Protein AF-A0A4Q4Z233-F1 (afdb_monomer_lite)

Sequence (458 aa):
MQILYLSGIVYLVYGVFCTGQTSAELPPGWSETWRAEPLIAVDDDCRVSRVTRYDMARGKVEVPISRSPHDNFEWPRIEPMNSTASEQWEFDGISQDGKESFCFGFYRDPTYSFLGTGNLRAYVEFGFANGSRYAVVDYAEESTIVSCPGHGTRCIWRGDEAKGVIVMTSVASPRYADNNIWPSESAVLATVPHFYWVEPVPVADLYIEAVIKGESVEWAGMGGHERLWGAFNWYTCLDGMVAIRLRAGPYALSFVQFDSARQKGLRAPALMLAENGTTVFRTRLMRPSKDDDYAVVRKVYDQSGFTTSILADKATGQEHNIPAVANPMPNVAADSNVICSGTLSAKSAVAPTYSAKAPIRGDRGSMDGTAAQTRSPIANLPAGTPDPTATTMPAQSPPAIAPSLAMCPVNFTSTGFTATAAVLIRSMSGSNSGRGTSRETRRSPTALATIAVCFEGI

Secondary structure (DSSP, 8-state):
------------------------PPPTT--TTTTTS-S----TT-EEEEEETT----SSPPPPB---TTS-TTS-SBSS--SS-EEEEEEEEEETTSS-EEEEEEEE-GGGGGGTS-SEEEEEEEE-TTS-EEEEEE--SEEEEEEETTTEEEEEE--SS-EEEEEEEESS--EETTSPBSS-TT---EEETTEEEEEEEEEEEEEEEEEETTEEEEEEEEEEEEEEEESS-HHHHEEEEEEEEEEETTEEEEEEEEEESSSTT-EEEEEEEEETTEEEEEES--S--SSS---EEEEE-SSS----TTSS----EEEEEEEPPSS--TTS--S-------EEEEEEEPPP--------------------------------------------PPPP-------------PPPPP-EEEEEEE-----------------------EEEEEEE--

Foldseek 3Di:
DDDDDDDDDDDDDDDDDDDDDDPPDDPVVDDPCPVVPPPPPQPPQKDKDKDFQADEDDDPDDFQFDFFLQDDLQDDRTPPHHQFKKKKKKKKWAFARRQKIKIKIWMQANPCCVVVLGRTKIWIKMGHNRRDIDIDIHRFRMWMWMQHVPPGIDIDGDAAAWWWKKKWWALAAKAALQRDGPPDRPGGQDQFPFKGKIWRRQKTWMWMWIQDPNDTDTGTGMMGIMIIIGSGDCVQFFQWKKWKWKDWVQKTKTKIKTAGPVDAADIRIWIWMDGRHHTPDIDRACDDDLPDFYKPKDFAAPDDADADPPAPDRGQKMKIWGWDNPDDPPPDDDPDPDDPGDIDIDIDGADDDDDDDDDPDDDDDDDDDDDDDDDDDDDDDDDDDDDDDDDDDDDDDDDDDDDDDDDDDDDDDDDDIDMHMDIDTHDDDDDDDDDDDDDDDDDDDGDIDMDMDTDHHD

Structure (mmCIF, N/CA/C/O backbone):
data_AF-A0A4Q4Z233-F1
#
_entry.id   AF-A0A4Q4Z233-F1
#
loop_
_atom_site.group_PDB
_atom_site.id
_atom_site.type_symbol
_atom_site.label_atom_id
_atom_site.label_alt_id
_atom_site.label_comp_id
_atom_site.label_asym_id
_atom_site.label_entity_id
_atom_site.label_seq_id
_atom_site.pdbx_PDB_ins_code
_atom_site.Cartn_x
_atom_site.Cartn_y
_atom_site.Cartn_z
_atom_site.occupancy
_atom_site.B_iso_or_equiv
_atom_site.auth_seq_id
_atom_site.auth_comp_id
_atom_site.auth_asym_id
_atom_site.auth_atom_id
_atom_site.pdbx_PDB_model_num
ATOM 1 N N . MET A 1 1 ? -4.815 34.847 17.728 1.00 25.39 1 MET A N 1
ATOM 2 C CA . MET A 1 1 ? -5.647 33.747 17.201 1.00 25.39 1 MET A CA 1
ATOM 3 C C . MET A 1 1 ? -6.137 34.176 15.829 1.00 25.39 1 MET A C 1
ATOM 5 O O . MET A 1 1 ? -7.021 35.011 15.736 1.00 25.39 1 MET A O 1
ATOM 9 N N . GLN A 1 2 ? -5.463 33.716 14.779 1.00 15.77 2 GLN A N 1
ATOM 10 C CA . GLN A 1 2 ? -5.780 34.013 13.384 1.00 15.77 2 GLN A CA 1
ATOM 11 C C . GLN A 1 2 ? -5.549 32.710 12.624 1.00 15.77 2 GLN A C 1
ATOM 13 O O . GLN A 1 2 ? -4.430 32.203 12.587 1.00 15.77 2 GLN A O 1
ATOM 18 N N . ILE A 1 3 ? -6.635 32.134 12.118 1.00 21.64 3 ILE A N 1
ATOM 19 C CA . ILE A 1 3 ? -6.630 30.961 11.250 1.00 21.64 3 ILE A CA 1
ATOM 20 C C . ILE A 1 3 ? -6.620 31.520 9.831 1.00 21.64 3 ILE A C 1
ATOM 22 O O . ILE A 1 3 ? -7.594 32.138 9.409 1.00 21.64 3 ILE A O 1
ATOM 26 N N . LEU A 1 4 ? -5.503 31.358 9.123 1.00 17.48 4 LEU A N 1
ATOM 27 C CA . LEU A 1 4 ? -5.413 31.660 7.698 1.00 17.48 4 LEU A CA 1
ATOM 28 C C . LEU A 1 4 ? -5.544 30.351 6.915 1.00 17.48 4 LEU A C 1
ATOM 30 O O . LEU A 1 4 ? -4.629 29.532 6.891 1.00 17.48 4 LEU A O 1
ATOM 34 N N . TYR A 1 5 ? -6.712 30.180 6.299 1.00 24.72 5 TYR A N 1
ATOM 35 C CA . TYR A 1 5 ? -6.955 29.264 5.188 1.00 24.72 5 TYR A CA 1
ATOM 36 C C . TYR A 1 5 ? -6.473 29.922 3.894 1.00 24.72 5 TYR A C 1
ATOM 38 O O . TYR A 1 5 ? -6.771 31.093 3.672 1.00 24.72 5 TYR A O 1
ATOM 46 N N . LEU A 1 6 ? -5.799 29.170 3.020 1.00 19.02 6 LEU A N 1
ATOM 47 C CA . LEU A 1 6 ? -5.613 29.550 1.618 1.00 19.02 6 LEU A CA 1
ATOM 48 C C . LEU A 1 6 ? -5.751 28.321 0.711 1.00 19.02 6 LEU A C 1
ATOM 50 O O . LEU A 1 6 ? -5.202 27.255 0.974 1.00 19.02 6 LEU A O 1
ATOM 54 N N . SER A 1 7 ? -6.564 28.532 -0.317 1.00 23.70 7 SER A N 1
ATOM 55 C CA . SER A 1 7 ? -7.257 27.612 -1.218 1.00 23.70 7 SER A CA 1
ATOM 56 C C . SER A 1 7 ? -6.612 27.509 -2.606 1.00 23.70 7 SER A C 1
ATOM 58 O O . SER A 1 7 ? -6.005 28.480 -3.056 1.00 23.70 7 SER A O 1
ATOM 60 N N . GLY A 1 8 ? -6.912 26.425 -3.337 1.00 19.62 8 GLY A N 1
ATOM 61 C CA . GLY A 1 8 ? -7.072 26.445 -4.802 1.00 19.62 8 GLY A CA 1
ATOM 62 C C . GLY A 1 8 ? -6.296 25.378 -5.587 1.00 19.62 8 GLY A C 1
ATOM 63 O O . GLY A 1 8 ? -5.070 25.403 -5.609 1.00 19.62 8 GLY A O 1
ATOM 64 N N . ILE A 1 9 ? -7.016 24.504 -6.303 1.00 24.05 9 ILE A N 1
ATOM 65 C CA . ILE A 1 9 ? -6.509 23.688 -7.422 1.00 24.05 9 ILE A CA 1
ATOM 66 C C . ILE A 1 9 ? -7.490 23.835 -8.599 1.00 24.05 9 ILE A C 1
ATOM 68 O O . ILE A 1 9 ? -8.702 23.813 -8.404 1.00 24.05 9 ILE A O 1
ATOM 72 N N . VAL A 1 10 ? -6.953 23.998 -9.813 1.00 19.88 10 VAL A N 1
ATOM 73 C CA . VAL A 1 10 ? -7.662 23.977 -11.106 1.00 19.88 10 VAL A CA 1
ATOM 74 C C . VAL A 1 10 ? -6.980 22.918 -11.971 1.00 19.88 10 VAL A C 1
ATOM 76 O O . VAL A 1 10 ? -5.763 22.975 -12.135 1.00 19.88 10 VAL A O 1
ATOM 79 N N . TYR A 1 11 ? -7.730 21.968 -12.533 1.00 25.97 11 TYR A N 1
ATOM 80 C CA . TYR A 1 11 ? -7.183 20.938 -13.423 1.00 25.97 11 TYR A CA 1
ATOM 81 C C . TYR A 1 11 ? -7.350 21.321 -14.896 1.00 25.97 11 TYR A C 1
ATOM 83 O O . TYR A 1 11 ? -8.430 21.727 -15.322 1.00 25.97 11 TYR A O 1
ATOM 91 N N . LEU A 1 12 ? -6.289 21.127 -15.685 1.00 20.19 12 LEU A N 1
ATOM 92 C CA . LEU A 1 12 ? -6.349 21.103 -17.145 1.00 20.19 12 LEU A CA 1
ATOM 93 C C . LEU A 1 12 ? -6.077 19.662 -17.597 1.00 20.19 12 LEU A C 1
ATOM 95 O O . LEU A 1 12 ? -4.959 19.172 -17.457 1.00 20.19 12 LEU A O 1
ATOM 99 N N . VAL A 1 13 ? -7.100 18.983 -18.116 1.00 26.25 13 VAL A N 1
ATOM 100 C CA . VAL A 1 13 ? -6.998 17.627 -18.677 1.00 26.25 13 VAL A CA 1
ATOM 101 C C . VAL A 1 13 ? -7.472 17.686 -20.125 1.00 26.25 13 VAL A C 1
ATOM 103 O O . VAL A 1 13 ? -8.606 18.077 -20.390 1.00 26.25 13 VAL A O 1
ATOM 106 N N . TYR A 1 14 ? -6.608 17.303 -21.066 1.00 22.67 14 TYR A N 1
ATOM 107 C CA . TYR A 1 14 ? -7.011 17.003 -22.440 1.00 22.67 14 TYR A CA 1
ATOM 108 C C . TYR A 1 14 ? -7.392 15.520 -22.500 1.00 22.67 14 TYR A C 1
ATOM 110 O O . TYR A 1 14 ? -6.521 14.659 -22.394 1.00 22.67 14 TYR A O 1
ATOM 118 N N . GLY A 1 15 ? -8.684 15.218 -22.644 1.00 25.69 15 GLY A N 1
ATOM 119 C CA . GLY A 1 15 ? -9.190 13.848 -22.746 1.00 25.69 15 GLY A CA 1
ATOM 120 C C . GLY A 1 15 ? -10.239 13.711 -23.847 1.00 25.69 15 GLY A C 1
ATOM 121 O O . GLY A 1 15 ? -11.185 14.492 -23.906 1.00 25.69 15 GLY A O 1
ATOM 122 N N . VAL A 1 16 ? -10.062 12.710 -24.713 1.00 26.44 16 VAL A N 1
ATOM 123 C CA . VAL A 1 16 ? -11.112 12.172 -25.589 1.00 26.44 16 VAL A CA 1
ATOM 124 C C . VAL A 1 16 ? -11.744 10.993 -24.848 1.00 26.44 16 VAL A C 1
ATOM 126 O O . VAL A 1 16 ? -11.037 10.093 -24.399 1.00 26.44 16 VAL A O 1
ATOM 129 N N . PHE A 1 17 ? -13.066 11.021 -24.688 1.00 27.34 17 PHE A N 1
ATOM 130 C CA . PHE A 1 17 ? -13.828 10.038 -23.919 1.00 27.34 17 PHE A CA 1
ATOM 131 C C . PHE A 1 17 ? -14.000 8.728 -24.702 1.00 27.34 17 PHE A C 1
ATOM 133 O O . PHE A 1 17 ? -14.577 8.728 -25.786 1.00 27.34 17 PHE A O 1
ATOM 140 N N . CYS A 1 18 ? -13.555 7.606 -24.131 1.00 27.91 18 CYS A N 1
ATOM 141 C CA . CYS A 1 18 ? -14.038 6.277 -24.511 1.00 27.91 18 CYS A CA 1
ATOM 142 C C . CYS A 1 18 ? -15.080 5.843 -23.475 1.00 27.91 18 CYS A C 1
ATOM 144 O O . CYS A 1 18 ? -14.739 5.535 -22.336 1.00 27.91 18 CYS A O 1
ATOM 146 N N . THR A 1 19 ? -16.356 5.854 -23.858 1.00 28.66 19 THR A N 1
ATOM 147 C CA . THR A 1 19 ? -17.485 5.441 -23.015 1.00 28.66 19 THR A CA 1
ATOM 148 C C . THR A 1 19 ? -17.611 3.916 -23.019 1.00 28.66 19 THR A C 1
ATOM 150 O O . THR A 1 19 ? -18.397 3.353 -23.779 1.00 28.66 19 THR A O 1
ATOM 153 N N . GLY A 1 20 ? -16.800 3.236 -22.209 1.00 34.41 20 GLY A N 1
ATOM 154 C CA . GLY A 1 20 ? -17.031 1.843 -21.827 1.00 34.41 20 GLY A CA 1
ATOM 155 C C . GLY A 1 20 ? -17.726 1.820 -20.471 1.00 34.41 20 GLY A C 1
ATOM 156 O O . GLY A 1 20 ? -17.109 2.157 -19.468 1.00 34.41 20 GLY A O 1
ATOM 157 N N . GLN A 1 21 ? -19.012 1.485 -20.445 1.00 32.12 21 GLN A N 1
ATOM 158 C CA . GLN A 1 21 ? -19.791 1.356 -19.216 1.00 32.12 21 GLN A CA 1
ATOM 159 C C . GLN A 1 21 ? -19.366 0.062 -18.506 1.00 32.12 21 GLN A C 1
ATOM 161 O O . GLN A 1 21 ? -19.745 -1.028 -18.922 1.00 32.12 21 GLN A O 1
ATOM 166 N N . THR A 1 22 ? -18.537 0.163 -17.469 1.00 39.41 22 THR A N 1
ATOM 167 C CA . THR A 1 22 ? -18.204 -0.969 -16.598 1.00 39.41 22 THR A CA 1
ATOM 168 C C . THR A 1 22 ? -19.181 -0.980 -15.427 1.00 39.41 22 THR A C 1
ATOM 170 O O . THR A 1 22 ? -18.927 -0.329 -14.416 1.00 39.41 22 THR A O 1
ATOM 173 N N . SER A 1 23 ? -20.306 -1.695 -15.535 1.00 44.66 23 SER A N 1
ATOM 174 C CA . SER A 1 23 ? -20.969 -2.166 -14.315 1.00 44.66 23 SER A CA 1
ATOM 175 C C . SER A 1 23 ? -20.120 -3.318 -13.792 1.00 44.66 23 SER A C 1
ATOM 177 O O . SER A 1 23 ? -20.112 -4.399 -14.382 1.00 44.66 23 SER A O 1
ATOM 179 N N . ALA A 1 24 ? -19.331 -3.077 -12.749 1.00 50.81 24 ALA A N 1
ATOM 180 C CA . ALA A 1 24 ? -18.661 -4.165 -12.058 1.00 50.81 24 ALA A CA 1
ATOM 181 C C . ALA A 1 24 ? -19.751 -4.985 -11.354 1.00 50.81 24 ALA A C 1
ATOM 183 O O . ALA A 1 24 ? -20.254 -4.577 -10.310 1.00 50.81 24 ALA A O 1
ATOM 184 N N . GLU A 1 25 ? -20.170 -6.100 -11.956 1.00 47.59 25 GLU A N 1
ATOM 185 C CA . GLU A 1 25 ? -20.962 -7.090 -11.229 1.00 47.59 25 GLU A CA 1
ATOM 186 C C . GLU A 1 25 ? -20.128 -7.540 -10.025 1.00 47.59 25 GLU A C 1
ATOM 188 O O . GLU A 1 25 ? -18.969 -7.941 -10.171 1.00 47.59 25 GLU A O 1
ATOM 193 N N . LEU A 1 26 ? -20.696 -7.416 -8.823 1.00 49.25 26 LEU A N 1
ATOM 194 C CA . LEU A 1 26 ? -20.068 -7.938 -7.615 1.00 49.25 26 LEU A CA 1
ATOM 195 C C . LEU A 1 26 ? -19.784 -9.441 -7.815 1.00 49.25 26 LEU A C 1
ATOM 197 O O . LEU A 1 26 ? -20.604 -10.132 -8.429 1.00 49.25 26 LEU A O 1
ATOM 201 N N . PRO A 1 27 ? -18.647 -9.976 -7.330 1.00 45.81 27 PRO A N 1
ATOM 202 C CA . PRO A 1 27 ? -18.327 -11.387 -7.515 1.00 45.81 27 PRO A CA 1
ATOM 203 C C . PRO A 1 27 ? -19.468 -12.297 -7.027 1.00 45.81 27 PRO A C 1
ATOM 205 O O . PRO A 1 27 ? -20.089 -11.989 -6.008 1.00 45.81 27 PRO A O 1
ATOM 208 N N . PRO A 1 28 ? -19.743 -13.438 -7.686 1.00 41.25 28 PRO A N 1
ATOM 209 C CA . PRO A 1 28 ? -20.763 -14.381 -7.232 1.00 41.25 28 PRO A CA 1
ATOM 210 C C . PRO A 1 28 ? -20.588 -14.730 -5.743 1.00 41.25 28 PRO A C 1
ATOM 212 O O . PRO A 1 28 ? -19.523 -15.190 -5.334 1.00 41.25 28 PRO A O 1
ATOM 215 N N . GLY A 1 29 ? -21.623 -14.480 -4.933 1.00 47.94 29 GLY A N 1
ATOM 216 C CA . GLY A 1 29 ? -21.582 -14.598 -3.465 1.00 47.94 29 GLY A CA 1
ATOM 217 C C . GLY A 1 29 ? -21.427 -13.271 -2.707 1.00 47.94 29 GLY A C 1
ATOM 218 O O . GLY A 1 29 ? -21.502 -13.269 -1.486 1.00 47.94 29 GLY A O 1
ATOM 219 N N . TRP A 1 30 ? -21.254 -12.149 -3.408 1.00 47.91 30 TRP A N 1
ATOM 220 C CA . TRP A 1 30 ? -21.251 -10.799 -2.844 1.00 47.91 30 TRP A CA 1
ATOM 221 C C . TRP A 1 30 ? -22.569 -10.109 -3.214 1.00 47.91 30 TRP A C 1
ATOM 223 O O . TRP A 1 30 ? -22.721 -9.592 -4.317 1.00 47.91 30 TRP A O 1
ATOM 233 N N . SER A 1 31 ? -23.563 -10.160 -2.325 1.00 47.66 31 SER A N 1
ATOM 234 C CA . SER A 1 31 ? -24.881 -9.558 -2.560 1.00 47.66 31 SER A CA 1
ATOM 235 C C . SER A 1 31 ? -24.943 -8.094 -2.091 1.00 47.66 31 SER A C 1
ATOM 237 O O . SER A 1 31 ? -24.276 -7.702 -1.130 1.00 47.66 31 SER A O 1
ATOM 239 N N . GLU A 1 32 ? -25.824 -7.286 -2.700 1.00 43.75 32 GLU A N 1
ATOM 240 C CA . GLU A 1 32 ? -26.231 -5.958 -2.182 1.00 43.75 32 GLU A CA 1
ATOM 241 C C . GLU A 1 32 ? -26.745 -6.033 -0.726 1.00 43.75 32 GLU A C 1
ATOM 243 O O . GLU A 1 32 ? -26.770 -5.042 0.004 1.00 43.75 32 GLU A O 1
ATOM 248 N N . THR A 1 33 ? -27.104 -7.236 -0.267 1.00 48.91 33 THR A N 1
ATOM 249 C CA . THR A 1 33 ? -27.543 -7.547 1.093 1.00 48.91 33 THR A CA 1
ATOM 250 C C . THR A 1 33 ? -26.412 -7.912 2.062 1.00 48.91 33 THR A C 1
ATOM 252 O O . THR A 1 33 ? -26.705 -8.446 3.126 1.00 48.91 33 THR A O 1
ATOM 255 N N . TRP A 1 34 ? -25.142 -7.577 1.797 1.00 50.78 34 TRP A N 1
ATOM 256 C CA . TRP A 1 34 ? -24.017 -7.847 2.720 1.00 50.78 34 TRP A CA 1
ATOM 257 C C . TRP A 1 34 ? -24.226 -7.326 4.158 1.00 50.78 34 TRP A C 1
ATOM 259 O O . TRP A 1 34 ? -23.658 -7.870 5.104 1.00 50.78 34 TRP A O 1
ATOM 269 N N . ARG A 1 35 ? -25.057 -6.287 4.341 1.00 45.06 35 ARG A N 1
ATOM 270 C CA . ARG A 1 35 ? -25.480 -5.789 5.667 1.00 45.06 35 ARG A CA 1
ATOM 271 C C . ARG A 1 35 ? -26.407 -6.755 6.414 1.00 45.06 35 ARG A C 1
ATOM 273 O O . ARG A 1 35 ? -26.467 -6.718 7.639 1.00 45.06 35 ARG A O 1
ATOM 280 N N . ALA A 1 36 ? -27.175 -7.556 5.679 1.00 47.78 36 ALA A N 1
ATOM 281 C CA . ALA A 1 36 ? -28.173 -8.493 6.187 1.00 47.78 36 ALA A CA 1
ATOM 282 C C . ALA A 1 36 ? -27.677 -9.945 6.201 1.00 47.78 36 ALA A C 1
ATOM 284 O O . ALA A 1 36 ? -28.259 -10.774 6.901 1.00 47.78 36 ALA A O 1
ATOM 285 N N . GLU A 1 37 ? -26.611 -10.259 5.463 1.00 49.91 37 GLU A N 1
ATOM 286 C CA . GLU A 1 37 ? -25.962 -11.556 5.581 1.00 49.91 37 GLU A CA 1
ATOM 287 C C . GLU A 1 37 ? -25.313 -11.658 6.969 1.00 49.91 37 GLU A C 1
ATOM 289 O O . GLU A 1 37 ? -24.454 -10.834 7.314 1.00 49.91 37 GLU A O 1
ATOM 294 N N . PRO A 1 38 ? -25.728 -12.631 7.806 1.00 48.62 38 PRO A N 1
ATOM 295 C CA . PRO A 1 38 ? -25.036 -12.879 9.060 1.00 48.62 38 PRO A CA 1
ATOM 296 C C . PRO A 1 38 ? -23.558 -13.068 8.732 1.00 48.62 38 PRO A C 1
ATOM 298 O O . PRO A 1 38 ? -23.244 -13.681 7.711 1.00 48.62 38 PRO A O 1
ATOM 301 N N . LEU A 1 39 ? -22.668 -12.510 9.572 1.00 51.31 39 LEU A N 1
ATOM 302 C CA . LEU A 1 39 ? -21.236 -12.832 9.558 1.00 51.31 39 LEU A CA 1
ATOM 303 C C . LEU A 1 39 ? -21.140 -14.312 9.210 1.00 51.31 39 LEU A C 1
ATOM 305 O O . LEU A 1 39 ? -21.669 -15.100 9.997 1.00 51.31 39 LEU A O 1
ATOM 309 N N . ILE A 1 40 ? -20.625 -14.629 8.007 1.00 50.72 40 ILE A N 1
ATOM 310 C CA . ILE A 1 40 ? -20.551 -15.994 7.467 1.00 50.72 40 ILE A CA 1
ATOM 311 C C . ILE A 1 40 ? -20.273 -16.885 8.658 1.00 50.72 40 ILE A C 1
ATOM 313 O O . ILE A 1 40 ? -19.311 -16.584 9.374 1.00 50.72 40 ILE A O 1
ATOM 317 N N . ALA A 1 41 ? -21.163 -17.847 8.936 1.00 53.16 41 ALA A N 1
ATOM 318 C CA . ALA A 1 41 ? -20.939 -18.802 10.010 1.00 53.16 41 ALA A CA 1
ATOM 319 C C . ALA A 1 41 ? -19.504 -19.271 9.818 1.00 53.16 41 ALA A C 1
ATOM 321 O O . ALA A 1 41 ? -19.198 -19.824 8.763 1.00 53.16 41 ALA A O 1
ATOM 322 N N . VAL A 1 42 ? -18.623 -18.836 10.724 1.00 60.75 42 VAL A N 1
ATOM 323 C CA . VAL A 1 42 ? -17.185 -18.966 10.533 1.00 60.75 42 VAL A CA 1
ATOM 324 C C . VAL A 1 42 ? -16.983 -20.460 10.448 1.00 60.75 42 VAL A C 1
ATOM 326 O O . VAL A 1 42 ? -17.225 -21.144 11.440 1.00 60.75 42 VAL A O 1
ATOM 329 N N . ASP A 1 43 ? -16.690 -20.948 9.244 1.00 68.50 43 ASP A N 1
ATOM 330 C CA . ASP A 1 43 ? -16.460 -22.368 9.043 1.00 68.50 43 ASP A CA 1
ATOM 331 C C . ASP A 1 43 ? -15.332 -22.776 9.992 1.00 68.50 43 ASP A C 1
ATOM 333 O O . ASP A 1 43 ? -14.457 -21.957 10.308 1.00 68.50 43 ASP A O 1
ATOM 337 N N . ASP A 1 44 ? -15.347 -24.018 10.456 1.00 78.31 44 ASP A N 1
ATOM 338 C CA . ASP A 1 44 ? -14.369 -24.513 11.424 1.00 78.31 44 ASP A CA 1
ATOM 339 C C . ASP A 1 44 ? -12.922 -24.378 10.885 1.00 78.31 44 ASP A C 1
ATOM 341 O O . ASP A 1 44 ? -11.966 -24.319 11.662 1.00 78.31 44 ASP A O 1
ATOM 345 N N . ASP A 1 45 ? -12.758 -24.231 9.564 1.00 89.12 45 ASP A N 1
ATOM 346 C CA . ASP A 1 45 ? -11.478 -24.056 8.867 1.00 89.12 45 ASP A CA 1
ATOM 347 C C . ASP A 1 45 ? -11.000 -22.592 8.725 1.00 89.12 45 ASP A C 1
ATOM 349 O O . ASP A 1 45 ? -9.892 -22.328 8.238 1.00 89.12 45 ASP A O 1
ATOM 353 N N . CYS A 1 46 ? -11.800 -21.604 9.132 1.00 91.00 46 CYS A N 1
ATOM 354 C CA . CYS A 1 46 ? -11.413 -20.197 9.058 1.00 91.00 46 CYS A CA 1
ATOM 355 C C . CYS A 1 46 ? -10.470 -19.799 10.204 1.00 91.00 46 CYS A C 1
ATOM 357 O O . CYS A 1 46 ? -10.671 -20.117 11.376 1.00 91.00 46 CYS A O 1
ATOM 359 N N . ARG A 1 47 ? -9.461 -18.984 9.889 1.00 94.44 47 ARG A N 1
ATOM 360 C CA . ARG A 1 47 ? -8.579 -18.367 10.888 1.00 94.44 47 ARG A CA 1
ATOM 361 C C . ARG A 1 47 ? -9.116 -16.999 11.288 1.00 94.44 47 ARG A C 1
ATOM 363 O O . ARG A 1 47 ? -9.450 -16.195 10.421 1.00 94.44 47 ARG A O 1
ATOM 370 N N . VAL A 1 48 ? -9.130 -16.705 12.589 1.00 93.69 48 VAL A N 1
ATOM 371 C CA . VAL A 1 48 ? -9.605 -15.424 13.137 1.00 93.69 48 VAL A CA 1
ATOM 372 C C . VAL A 1 48 ? -8.513 -14.752 13.964 1.00 93.69 48 VAL A C 1
ATOM 374 O O . VAL A 1 48 ? -7.950 -15.357 14.872 1.00 93.69 48 VAL A O 1
ATOM 377 N N . SER A 1 49 ? -8.239 -13.486 13.660 1.00 95.44 49 SER A N 1
ATOM 378 C CA . SER A 1 49 ? -7.390 -12.591 14.441 1.00 95.44 49 SER A CA 1
ATOM 379 C C . SER A 1 49 ? -8.238 -11.455 14.986 1.00 95.44 49 SER A C 1
ATOM 381 O O . SER A 1 49 ? -8.749 -10.639 14.218 1.00 95.44 49 SER A O 1
ATOM 383 N N . ARG A 1 50 ? -8.381 -11.388 16.309 1.00 95.50 50 ARG A N 1
ATOM 384 C CA . ARG A 1 50 ? -9.160 -10.359 16.999 1.00 95.50 50 ARG A CA 1
ATOM 385 C C . ARG A 1 50 ? -8.275 -9.628 17.995 1.00 95.50 50 ARG A C 1
ATOM 387 O O . ARG A 1 50 ? -7.638 -10.268 18.827 1.00 95.50 50 ARG A O 1
ATOM 394 N N . VAL A 1 51 ? -8.265 -8.303 17.913 1.00 95.31 51 VAL A N 1
ATOM 395 C CA . VAL A 1 51 ? -7.570 -7.428 18.863 1.00 95.31 51 VAL A CA 1
ATOM 396 C C . VAL A 1 51 ? -8.462 -6.248 19.226 1.00 95.31 51 VAL A C 1
ATOM 398 O O . VAL A 1 51 ? -9.154 -5.691 18.371 1.00 95.31 51 VAL A O 1
ATOM 401 N N . THR A 1 52 ? -8.443 -5.862 20.495 1.00 95.19 52 THR A N 1
ATOM 402 C CA . THR A 1 52 ? -9.089 -4.645 20.986 1.00 95.19 52 THR A CA 1
ATOM 403 C C . THR A 1 52 ? -8.153 -3.447 20.879 1.00 95.19 52 THR A C 1
ATOM 405 O O . THR A 1 52 ? -6.935 -3.580 20.712 1.00 95.19 52 THR A O 1
ATOM 408 N N . ARG A 1 53 ? -8.723 -2.253 21.040 1.00 94.19 53 ARG A N 1
ATOM 409 C CA . ARG A 1 53 ? -8.022 -0.967 21.046 1.00 94.19 53 ARG A CA 1
ATOM 410 C C . ARG A 1 53 ? -6.756 -0.940 21.914 1.00 94.19 53 ARG A C 1
ATOM 412 O O . ARG A 1 53 ? -5.812 -0.234 21.562 1.00 94.19 53 ARG A O 1
ATOM 419 N N . TYR A 1 54 ? -6.713 -1.685 23.020 1.00 95.25 54 TYR A N 1
ATOM 420 C CA . TYR A 1 54 ? -5.610 -1.645 23.991 1.00 95.25 54 TYR A CA 1
ATOM 421 C C . TYR A 1 54 ? -4.824 -2.957 24.113 1.00 95.25 54 TYR A C 1
ATOM 423 O O . TYR A 1 54 ? -3.912 -3.041 24.941 1.00 95.25 54 TYR A O 1
ATOM 431 N N . ASP A 1 55 ? -5.128 -3.962 23.290 1.00 95.00 55 ASP A N 1
ATOM 432 C CA . ASP A 1 55 ? -4.421 -5.240 23.339 1.00 95.00 55 ASP A CA 1
ATOM 433 C C . ASP A 1 55 ? -2.977 -5.080 22.866 1.00 95.00 55 ASP A C 1
ATOM 435 O O . ASP A 1 55 ? -2.714 -4.746 21.715 1.00 95.00 55 ASP A O 1
ATOM 439 N N . MET A 1 56 ? -2.027 -5.338 23.764 1.00 94.56 56 MET A N 1
ATOM 440 C CA . MET A 1 56 ? -0.598 -5.431 23.465 1.00 94.56 56 MET A CA 1
ATOM 441 C C . MET A 1 56 ? 0.082 -6.399 24.429 1.00 94.56 56 MET A C 1
ATOM 443 O O . MET A 1 56 ? -0.268 -6.481 25.611 1.00 94.56 56 MET A O 1
ATOM 447 N N . ALA A 1 57 ? 1.129 -7.064 23.949 1.00 94.56 57 ALA A N 1
ATOM 448 C CA . ALA A 1 57 ? 2.115 -7.713 24.793 1.00 94.56 57 ALA A CA 1
ATOM 449 C C . ALA A 1 57 ? 2.715 -6.690 25.766 1.00 94.56 57 ALA A C 1
ATOM 451 O O . ALA A 1 57 ? 3.206 -5.630 25.371 1.00 94.56 57 ALA A O 1
ATOM 452 N N . ARG A 1 58 ? 2.677 -7.014 27.061 1.00 90.38 58 ARG A N 1
ATOM 453 C CA . ARG A 1 58 ? 3.239 -6.164 28.113 1.00 90.38 58 ARG A CA 1
ATOM 454 C C . ARG A 1 58 ? 4.717 -6.474 28.322 1.00 90.38 58 ARG A C 1
ATOM 456 O O . ARG A 1 58 ? 5.121 -7.632 28.354 1.00 90.38 58 ARG A O 1
ATOM 463 N N . GLY A 1 59 ? 5.503 -5.430 28.571 1.00 89.56 59 GLY A N 1
ATOM 464 C CA . GLY A 1 59 ? 6.928 -5.550 28.873 1.00 89.56 59 GLY A CA 1
ATOM 465 C C . GLY A 1 59 ? 7.805 -5.691 27.628 1.00 89.56 59 GLY A C 1
ATOM 466 O O . GLY A 1 59 ? 7.381 -5.438 26.505 1.00 89.56 59 GLY A O 1
ATOM 467 N N . LYS A 1 60 ? 9.070 -6.063 27.839 1.00 86.81 60 LYS A N 1
ATOM 468 C CA . LYS A 1 60 ? 10.065 -6.241 26.770 1.00 86.81 60 LYS A CA 1
ATOM 469 C C . LYS A 1 60 ? 9.977 -7.651 26.181 1.00 86.81 60 LYS A C 1
ATOM 471 O O . LYS A 1 60 ? 10.931 -8.418 26.274 1.00 86.81 60 LYS A O 1
ATOM 476 N N . VAL A 1 61 ? 8.810 -7.999 25.649 1.00 88.88 61 VAL A N 1
ATOM 477 C CA . VAL A 1 61 ? 8.583 -9.290 24.992 1.00 88.88 61 VAL A CA 1
ATOM 478 C C . VAL A 1 61 ? 8.900 -9.141 23.510 1.00 88.88 61 VAL A C 1
ATOM 480 O O . VAL A 1 61 ? 8.368 -8.260 22.833 1.00 88.88 61 VAL A O 1
ATOM 483 N N . GLU A 1 62 ? 9.792 -9.992 23.013 1.00 90.25 62 GLU A N 1
ATOM 484 C CA . GLU A 1 62 ? 10.016 -10.114 21.580 1.00 90.25 62 GLU A CA 1
ATOM 485 C C . GLU A 1 62 ? 8.767 -10.720 20.935 1.00 90.25 62 GLU A C 1
ATOM 487 O O . GLU A 1 62 ? 8.300 -11.781 21.346 1.00 90.25 62 GLU A O 1
ATOM 492 N N . VAL A 1 63 ? 8.221 -10.027 19.937 1.00 92.88 63 VAL A N 1
ATOM 493 C CA . VAL A 1 63 ? 7.106 -10.533 19.136 1.00 92.88 63 VAL A CA 1
ATOM 494 C C . VAL A 1 63 ? 7.677 -11.014 17.809 1.00 92.88 63 VAL A C 1
ATOM 496 O O . VAL A 1 63 ? 8.283 -10.206 17.093 1.00 92.88 63 VAL A O 1
ATOM 499 N N . PRO A 1 64 ? 7.514 -12.303 17.468 1.00 93.50 64 PRO A N 1
ATOM 500 C CA . PRO A 1 64 ? 7.980 -12.813 16.195 1.00 93.50 64 PRO A CA 1
ATOM 501 C C . PRO A 1 64 ? 7.193 -12.155 15.062 1.00 93.50 64 PRO A C 1
ATOM 503 O O . PRO A 1 64 ? 5.971 -12.055 15.106 1.00 93.50 64 PRO A O 1
ATOM 506 N N . ILE A 1 65 ? 7.913 -11.728 14.026 1.00 94.69 65 ILE A N 1
ATOM 507 C CA . ILE A 1 65 ? 7.317 -11.248 12.780 1.00 94.69 65 ILE A CA 1
ATOM 508 C C . ILE A 1 65 ? 7.504 -12.338 11.747 1.00 94.69 65 ILE A C 1
ATOM 510 O O . ILE A 1 65 ? 8.647 -12.696 11.441 1.00 94.69 65 ILE A O 1
ATOM 514 N N . SER A 1 66 ? 6.405 -12.845 11.190 1.00 93.25 66 SER A N 1
ATOM 515 C CA . SER A 1 66 ? 6.532 -13.831 10.124 1.00 93.25 66 SER A CA 1
ATOM 516 C C . SER A 1 66 ? 7.198 -13.216 8.893 1.00 93.25 66 SER A C 1
ATOM 518 O O . SER A 1 66 ? 6.857 -12.119 8.445 1.00 93.25 66 SER A O 1
ATOM 520 N N . ARG A 1 67 ? 8.162 -13.957 8.346 1.00 93.12 67 ARG A N 1
ATOM 521 C CA . ARG A 1 67 ? 8.892 -13.635 7.112 1.00 93.12 67 ARG A CA 1
ATOM 522 C C . ARG A 1 67 ? 8.680 -14.698 6.039 1.00 93.12 67 ARG A C 1
ATOM 524 O O . ARG A 1 67 ? 9.450 -14.763 5.087 1.00 93.12 67 ARG A O 1
ATOM 531 N N . SER A 1 68 ? 7.687 -15.561 6.224 1.00 95.31 68 SER A N 1
ATOM 532 C CA . SER A 1 68 ? 7.351 -16.581 5.242 1.00 95.31 68 SER A CA 1
ATOM 533 C C . SER A 1 68 ? 6.709 -15.913 4.022 1.00 95.31 68 SER A C 1
ATOM 535 O O . SER A 1 68 ? 5.728 -15.168 4.174 1.00 95.31 68 SER A O 1
ATOM 537 N N . PRO A 1 69 ? 7.229 -16.176 2.810 1.00 95.25 69 PRO A N 1
ATOM 538 C CA . PRO A 1 69 ? 6.608 -15.717 1.585 1.00 95.25 69 PRO A CA 1
ATOM 539 C C . PRO A 1 69 ? 5.414 -16.595 1.188 1.00 95.25 69 PRO A C 1
ATOM 541 O O . PRO A 1 69 ? 4.859 -16.355 0.133 1.00 95.25 69 PRO A O 1
ATOM 544 N N . HIS A 1 70 ? 4.995 -17.588 1.981 1.00 94.38 70 HIS A N 1
ATOM 545 C CA . HIS A 1 70 ? 3.796 -18.408 1.719 1.00 94.38 70 HIS A CA 1
ATOM 546 C C . HIS A 1 70 ? 2.591 -18.032 2.574 1.00 94.38 70 HIS A C 1
ATOM 548 O O . HIS A 1 70 ? 1.483 -18.520 2.361 1.00 94.38 70 HIS A O 1
ATOM 554 N N . ASP A 1 71 ? 2.781 -17.113 3.505 1.00 94.00 71 ASP A N 1
ATOM 555 C CA . ASP A 1 71 ? 1.696 -16.594 4.315 1.00 94.00 71 ASP A CA 1
ATOM 556 C C . ASP A 1 71 ? 0.784 -15.683 3.496 1.00 94.00 71 ASP A C 1
ATOM 558 O O . ASP A 1 71 ? 1.274 -14.773 2.820 1.00 94.00 71 ASP A O 1
ATOM 562 N N . ASN A 1 72 ? -0.529 -15.849 3.661 1.00 93.12 72 ASN A N 1
ATOM 563 C CA . ASN A 1 72 ? -1.533 -14.943 3.110 1.00 93.12 72 ASN A CA 1
ATOM 564 C C . ASN A 1 72 ? -1.131 -13.476 3.359 1.00 93.12 72 ASN A C 1
ATOM 566 O O . ASN A 1 72 ? -0.818 -13.085 4.489 1.00 93.12 72 ASN A O 1
ATOM 570 N N . PHE A 1 73 ? -1.100 -12.670 2.297 1.00 95.75 73 PHE A N 1
ATOM 571 C CA . PHE A 1 73 ? -0.740 -11.260 2.391 1.00 95.75 73 PHE A CA 1
ATOM 572 C C . PHE A 1 73 ? -1.651 -10.483 3.343 1.00 95.75 73 PHE A C 1
ATOM 574 O O . PHE A 1 73 ? -1.165 -9.638 4.087 1.00 95.75 73 PHE A O 1
ATOM 581 N N . GLU A 1 74 ? -2.929 -10.840 3.413 1.00 95.81 74 GLU A N 1
ATOM 582 C CA . GLU A 1 74 ? -3.892 -10.148 4.265 1.00 95.81 74 GLU A CA 1
ATOM 583 C C . GLU A 1 74 ? -3.787 -10.530 5.743 1.00 95.81 74 GLU A C 1
ATOM 585 O O . GLU A 1 74 ? -4.321 -9.831 6.604 1.00 95.81 74 GLU A O 1
ATOM 590 N N . TRP A 1 75 ? -3.096 -11.628 6.064 1.00 96.19 75 TRP A N 1
ATOM 591 C CA . TRP A 1 75 ? -2.993 -12.096 7.441 1.00 96.19 75 TRP A CA 1
ATOM 592 C C . TRP A 1 75 ? -2.078 -11.178 8.278 1.00 96.19 75 TRP A C 1
ATOM 594 O O . TRP A 1 75 ? -1.012 -10.762 7.798 1.00 96.19 75 TRP A O 1
ATOM 604 N N . PRO A 1 76 ? -2.449 -10.868 9.535 1.00 96.62 76 PRO A N 1
ATOM 605 C CA . PRO A 1 76 ? -1.582 -10.181 10.488 1.00 96.62 76 PRO A CA 1
ATOM 606 C C . PRO A 1 76 ? -0.201 -10.813 10.607 1.00 96.62 76 PRO A C 1
ATOM 608 O O . PRO A 1 76 ? -0.044 -12.031 10.668 1.00 96.62 76 PRO A O 1
ATOM 611 N N . ARG A 1 77 ? 0.827 -9.972 10.658 1.00 96.50 77 ARG A N 1
ATOM 612 C CA . ARG A 1 77 ? 2.227 -10.405 10.764 1.00 96.50 77 ARG A CA 1
ATOM 613 C C . ARG A 1 77 ? 2.793 -10.219 12.161 1.00 96.50 77 ARG A C 1
ATOM 615 O O . ARG A 1 77 ? 3.910 -10.670 12.409 1.00 96.50 77 ARG A O 1
ATOM 622 N N . ILE A 1 78 ? 2.043 -9.554 13.037 1.00 94.88 78 ILE A N 1
ATOM 623 C CA . ILE A 1 78 ? 2.460 -9.153 14.378 1.00 94.88 78 ILE A CA 1
ATOM 624 C C . ILE A 1 78 ? 1.378 -9.595 15.371 1.00 94.88 78 ILE A C 1
ATOM 626 O O . ILE A 1 78 ? 0.415 -8.874 15.624 1.00 94.88 78 ILE A O 1
ATOM 630 N N . GLU A 1 79 ? 1.536 -10.790 15.941 1.00 91.44 79 GLU A N 1
ATOM 631 C CA . GLU A 1 79 ? 0.586 -11.353 16.905 1.00 91.44 79 GLU A CA 1
ATOM 632 C C . GLU A 1 79 ? 1.323 -11.953 18.115 1.00 91.44 79 GLU A C 1
ATOM 634 O O . GLU A 1 79 ? 2.126 -12.872 17.938 1.00 91.44 79 GLU A O 1
ATOM 639 N N . PRO A 1 80 ? 1.060 -11.478 19.349 1.00 93.12 80 PRO A N 1
ATOM 640 C CA . PRO A 1 80 ? 0.313 -10.258 19.700 1.00 93.12 80 PRO A CA 1
ATOM 641 C C . PRO A 1 80 ? 1.060 -8.974 19.287 1.00 93.12 80 PRO A C 1
ATOM 643 O O . PRO A 1 80 ? 2.269 -8.998 19.098 1.00 93.12 80 PRO A O 1
ATOM 646 N N . MET A 1 81 ? 0.381 -7.824 19.213 1.00 92.19 81 MET A N 1
ATOM 647 C CA . MET A 1 81 ? 1.056 -6.528 19.011 1.00 92.19 81 MET A CA 1
ATOM 648 C C . MET A 1 81 ? 2.018 -6.216 20.171 1.00 92.19 81 MET A C 1
ATOM 650 O O . MET A 1 81 ? 1.705 -6.514 21.320 1.00 92.19 81 MET A O 1
ATOM 654 N N . ASN A 1 82 ? 3.163 -5.582 19.910 1.00 93.44 82 ASN A N 1
ATOM 655 C CA . ASN A 1 82 ? 4.009 -4.975 20.952 1.00 93.44 82 ASN A CA 1
ATOM 656 C C . ASN A 1 82 ? 4.032 -3.450 20.797 1.00 93.44 82 ASN A C 1
ATOM 658 O O . ASN A 1 82 ? 3.341 -2.916 19.945 1.00 93.44 82 ASN A O 1
ATOM 662 N N . SER A 1 83 ? 4.826 -2.746 21.606 1.00 93.38 83 SER A N 1
ATOM 663 C CA . SER A 1 83 ? 4.862 -1.277 21.621 1.00 93.38 83 SER A CA 1
ATOM 664 C C . SER A 1 83 ? 5.663 -0.626 20.485 1.00 93.38 83 SER A C 1
ATOM 666 O O . SER A 1 83 ? 5.765 0.599 20.459 1.00 93.38 83 SER A O 1
ATOM 668 N N . THR A 1 84 ? 6.314 -1.396 19.609 1.00 94.06 84 THR A N 1
ATOM 669 C CA . THR A 1 84 ? 7.201 -0.843 18.565 1.00 94.06 84 THR A CA 1
ATOM 670 C C . THR A 1 84 ? 6.789 -1.232 17.159 1.00 94.06 84 THR A C 1
ATOM 672 O O . THR A 1 84 ? 6.990 -0.449 16.232 1.00 94.06 84 THR A O 1
ATOM 675 N N . ALA A 1 85 ? 6.254 -2.435 16.992 1.00 95.25 85 ALA A N 1
ATOM 676 C CA . ALA A 1 85 ? 5.887 -2.983 15.708 1.00 95.25 85 ALA A CA 1
ATOM 677 C C . ALA A 1 85 ? 4.540 -2.414 15.255 1.00 95.25 85 ALA A C 1
ATOM 679 O O . ALA A 1 85 ? 3.663 -2.134 16.069 1.00 95.25 85 ALA A O 1
ATOM 680 N N . SER A 1 86 ? 4.396 -2.230 13.949 1.00 95.88 86 SER A N 1
ATOM 681 C CA . SER A 1 86 ? 3.174 -1.697 13.348 1.00 95.88 86 SER A CA 1
ATOM 682 C C . SER A 1 86 ? 2.876 -2.428 12.052 1.00 95.88 86 SER A C 1
ATOM 684 O O . SER A 1 86 ? 3.797 -2.845 11.342 1.00 95.88 86 SER A O 1
ATOM 686 N N . GLU A 1 87 ? 1.596 -2.579 11.743 1.00 96.88 87 GLU A N 1
ATOM 687 C CA . GLU A 1 87 ? 1.133 -3.115 10.473 1.00 96.88 87 GLU A CA 1
ATOM 688 C C . GLU A 1 87 ? -0.049 -2.319 9.920 1.00 96.88 87 GLU A C 1
ATOM 690 O O . GLU A 1 87 ? -0.820 -1.709 10.664 1.00 96.88 87 GLU A O 1
ATOM 695 N N . GLN A 1 88 ? -0.145 -2.307 8.593 1.00 96.88 88 GLN A N 1
ATOM 696 C CA . GLN A 1 88 ? -1.087 -1.505 7.837 1.00 96.88 88 GLN A CA 1
ATOM 697 C C . GLN A 1 88 ? -1.614 -2.268 6.619 1.00 96.88 88 GLN A C 1
ATOM 699 O O . GLN A 1 88 ? -0.857 -2.968 5.934 1.00 96.88 88 GLN A O 1
ATOM 704 N N . TRP A 1 89 ? -2.901 -2.059 6.353 1.00 97.94 89 TRP A N 1
ATOM 705 C CA . TRP A 1 89 ? -3.586 -2.350 5.098 1.00 97.94 89 TRP A CA 1
ATOM 706 C C . TRP A 1 89 ? -3.931 -1.015 4.448 1.00 97.94 89 TRP A C 1
ATOM 708 O O . TRP A 1 89 ? -4.664 -0.226 5.045 1.00 97.94 89 TRP A O 1
ATOM 718 N N . GLU A 1 90 ? -3.362 -0.733 3.280 1.00 97.00 90 GLU A N 1
ATOM 719 C CA . GLU A 1 90 ? -3.515 0.549 2.592 1.00 97.00 90 GLU A CA 1
ATOM 720 C C . GLU A 1 90 ? -4.213 0.365 1.250 1.00 97.00 90 GLU A C 1
ATOM 722 O O . GLU A 1 90 ? -3.870 -0.532 0.484 1.00 97.00 90 GLU A O 1
ATOM 727 N N . PHE A 1 91 ? -5.197 1.210 0.973 1.00 97.00 91 PHE A N 1
ATOM 728 C CA . PHE A 1 91 ? -5.983 1.206 -0.252 1.00 97.00 91 PHE A CA 1
ATOM 729 C C . PHE A 1 91 ? -5.941 2.600 -0.855 1.00 97.00 91 PHE A C 1
ATOM 731 O O . PHE A 1 91 ? -6.125 3.587 -0.145 1.00 97.00 91 PHE A O 1
ATOM 738 N N . ASP A 1 92 ? -5.752 2.692 -2.162 1.00 97.56 92 ASP A N 1
ATOM 739 C CA . ASP A 1 92 ? -5.785 3.965 -2.872 1.00 97.56 92 ASP A CA 1
ATOM 740 C C . ASP A 1 92 ? -6.612 3.868 -4.145 1.00 97.56 92 ASP A C 1
ATOM 742 O O . ASP A 1 92 ? -6.871 2.781 -4.669 1.00 97.56 92 ASP A O 1
ATOM 746 N N . GLY A 1 93 ? -7.068 5.024 -4.611 1.00 97.12 93 GLY A N 1
ATOM 747 C CA . GLY A 1 93 ? -7.915 5.106 -5.779 1.00 97.12 93 GLY A CA 1
ATOM 748 C C . GLY A 1 93 ? -7.960 6.500 -6.369 1.00 97.12 93 GLY A C 1
ATOM 749 O O . GLY A 1 93 ? -7.840 7.494 -5.653 1.00 97.12 93 GLY A O 1
ATOM 750 N N . ILE A 1 94 ? -8.160 6.566 -7.679 1.00 97.12 94 ILE A N 1
ATOM 751 C CA . ILE A 1 94 ? -8.456 7.791 -8.418 1.00 97.12 94 ILE A CA 1
ATOM 752 C C . ILE A 1 94 ? -9.578 7.540 -9.417 1.00 97.12 94 ILE A C 1
ATOM 754 O O . ILE A 1 94 ? -9.654 6.455 -10.003 1.00 97.12 94 ILE A O 1
ATOM 758 N N . SER A 1 95 ? -10.422 8.546 -9.634 1.00 96.81 95 SER A N 1
ATOM 759 C CA . SER A 1 95 ? -11.457 8.501 -10.664 1.00 96.81 95 SER A CA 1
ATOM 760 C C . SER A 1 95 ? -10.837 8.364 -12.051 1.00 96.81 95 SER A C 1
ATOM 762 O O . SER A 1 95 ? -9.678 8.720 -12.291 1.00 96.81 95 SER A O 1
ATOM 764 N N . GLN A 1 96 ? -11.623 7.868 -13.002 1.00 94.31 96 GLN A N 1
ATOM 765 C CA . GLN A 1 96 ? -11.182 7.694 -14.385 1.00 94.31 96 GLN A CA 1
ATOM 766 C C . GLN A 1 96 ? -10.649 8.995 -15.011 1.00 94.31 96 GLN A C 1
ATOM 768 O O . GLN A 1 96 ? -9.692 8.958 -15.788 1.00 94.31 96 GLN A O 1
ATOM 773 N N . ASP A 1 97 ? -11.235 10.140 -14.651 1.00 93.44 97 ASP A N 1
ATOM 774 C CA . ASP A 1 97 ? -10.816 11.467 -15.110 1.00 93.44 97 ASP A CA 1
ATOM 775 C C . ASP A 1 97 ? -9.723 12.119 -14.240 1.00 93.44 97 ASP A C 1
ATOM 777 O O . ASP A 1 97 ? -9.286 13.234 -14.536 1.00 93.44 97 ASP A O 1
ATOM 781 N N . GLY A 1 98 ? -9.273 11.426 -13.187 1.00 93.19 98 GLY A N 1
ATOM 782 C CA . GLY A 1 98 ? -8.205 11.849 -12.285 1.00 93.19 98 GLY A CA 1
ATOM 783 C C . GLY A 1 98 ? -8.544 13.055 -11.408 1.00 93.19 98 GLY A C 1
ATOM 784 O O . GLY A 1 98 ? -7.627 13.684 -10.879 1.00 93.19 98 GLY A O 1
ATOM 785 N N . LYS A 1 99 ? -9.825 13.423 -11.287 1.00 94.25 99 LYS A N 1
ATOM 786 C CA . LYS A 1 99 ? -10.261 14.585 -10.496 1.00 94.25 99 LYS A CA 1
ATOM 787 C C . LYS A 1 99 ? -10.687 14.241 -9.078 1.00 94.25 99 LYS A C 1
ATOM 789 O O . LYS A 1 99 ? -10.723 15.133 -8.235 1.00 94.25 99 LYS A O 1
ATOM 794 N N . GLU A 1 100 ? -11.003 12.982 -8.821 1.00 96.00 100 GLU A N 1
ATOM 795 C CA . GLU A 1 100 ? -11.334 12.487 -7.493 1.00 96.00 100 GLU A CA 1
ATOM 796 C C . GLU A 1 100 ? -10.320 11.432 -7.081 1.00 96.00 100 GLU A C 1
ATOM 798 O O . GLU A 1 100 ? -9.730 10.741 -7.915 1.00 96.00 100 GLU A O 1
ATOM 803 N N . SER A 1 101 ? -10.084 11.332 -5.782 1.00 96.44 101 SER A N 1
ATOM 804 C CA . SER A 1 101 ? -9.153 10.366 -5.228 1.00 96.44 101 SER A CA 1
ATOM 805 C C . SER A 1 101 ? -9.558 9.948 -3.833 1.00 96.44 101 SER A C 1
ATOM 807 O O . SER A 1 101 ? -10.269 10.672 -3.134 1.00 96.44 101 SER A O 1
ATOM 809 N N . PHE A 1 102 ? -9.053 8.798 -3.406 1.00 96.12 102 PHE A N 1
ATOM 810 C CA . PHE A 1 102 ? -9.049 8.429 -2.006 1.00 96.12 102 PHE A CA 1
ATOM 811 C C . PHE A 1 102 ? -7.751 7.747 -1.590 1.00 96.12 102 PHE A C 1
ATOM 813 O O . PHE A 1 102 ? -7.012 7.199 -2.412 1.00 96.12 102 PHE A O 1
ATOM 820 N N . CYS A 1 103 ? -7.520 7.739 -0.282 1.00 95.81 103 CYS A N 1
ATOM 821 C CA . CYS A 1 103 ? -6.561 6.866 0.376 1.00 95.81 103 CYS A CA 1
ATOM 822 C C . CYS A 1 103 ? -7.138 6.417 1.724 1.00 95.81 103 CYS A C 1
ATOM 824 O O . CYS A 1 103 ? -7.558 7.251 2.532 1.00 95.81 103 CYS A O 1
ATOM 826 N N . PHE A 1 104 ? -7.150 5.107 1.968 1.00 92.62 104 PHE A N 1
ATOM 827 C CA . PHE A 1 104 ? -7.569 4.505 3.229 1.00 92.62 104 PHE A CA 1
ATOM 828 C C . PHE A 1 104 ? -6.436 3.690 3.826 1.00 92.62 104 PHE A C 1
ATOM 830 O O . PHE A 1 104 ? -5.738 2.966 3.121 1.00 92.62 104 PHE A O 1
ATOM 837 N N . GLY A 1 105 ? -6.285 3.764 5.141 1.00 95.12 105 GLY A N 1
ATOM 838 C CA . GLY A 1 105 ? -5.337 2.947 5.880 1.00 95.12 105 GLY A CA 1
ATOM 839 C C . GLY A 1 105 ? -5.987 2.371 7.123 1.00 95.12 105 GLY A C 1
ATOM 840 O O . GLY A 1 105 ? -6.463 3.125 7.967 1.00 95.12 105 GLY A O 1
ATOM 841 N N . PHE A 1 106 ? -5.957 1.053 7.278 1.00 96.31 106 PHE A N 1
ATOM 842 C CA . PHE A 1 106 ? -6.285 0.394 8.537 1.00 96.31 106 PHE A CA 1
ATOM 843 C C . PHE A 1 106 ? -4.994 -0.002 9.229 1.00 96.31 106 PHE A C 1
ATOM 845 O O . PHE A 1 106 ? -4.130 -0.632 8.623 1.00 96.31 106 PHE A O 1
ATOM 852 N N . TYR A 1 107 ? -4.857 0.375 10.493 1.00 96.75 107 TYR A N 1
ATOM 853 C CA . TYR A 1 107 ? -3.623 0.226 11.245 1.00 96.75 107 TYR A CA 1
ATOM 854 C C . TYR A 1 107 ? -3.848 -0.591 12.504 1.00 96.75 107 TYR A C 1
ATOM 856 O O . TYR A 1 107 ? -4.829 -0.417 13.234 1.00 96.75 107 TYR A O 1
ATOM 864 N N . ARG A 1 108 ? -2.843 -1.410 12.778 1.00 96.75 108 ARG A N 1
ATOM 865 C CA . ARG A 1 108 ? -2.499 -1.959 14.082 1.00 96.75 108 ARG A CA 1
ATOM 866 C C . ARG A 1 108 ? -1.141 -1.348 14.434 1.00 96.75 108 ARG A C 1
ATOM 868 O O . ARG A 1 108 ? -0.096 -1.870 14.052 1.00 96.75 108 ARG A O 1
ATOM 875 N N . ASP A 1 109 ? -1.171 -0.157 15.029 1.00 95.38 109 ASP A N 1
ATOM 876 C CA . ASP A 1 109 ? -0.010 0.706 15.269 1.00 95.38 109 ASP A CA 1
ATOM 877 C C . ASP A 1 109 ? -0.067 1.346 16.674 1.00 95.38 109 ASP A C 1
ATOM 879 O O . ASP A 1 109 ? -0.863 2.258 16.918 1.00 95.38 109 ASP A O 1
ATOM 883 N N . PRO A 1 110 ? 0.807 0.929 17.604 1.00 93.75 110 PRO A N 1
ATOM 884 C CA . PRO A 1 110 ? 0.859 1.449 18.967 1.00 93.75 110 PRO A CA 1
ATOM 885 C C . PRO A 1 110 ? 1.536 2.823 19.070 1.00 93.75 110 PRO A C 1
ATOM 887 O O . PRO A 1 110 ? 1.604 3.380 20.168 1.00 93.75 110 PRO A O 1
ATOM 890 N N . THR A 1 111 ? 2.073 3.381 17.976 1.00 89.94 111 THR A N 1
ATOM 891 C CA . THR A 1 111 ? 2.922 4.587 17.998 1.00 89.94 111 THR A CA 1
ATOM 892 C C . THR A 1 111 ? 2.243 5.777 18.669 1.00 89.94 111 THR A C 1
ATOM 894 O O . THR A 1 111 ? 2.919 6.577 19.312 1.00 89.94 111 THR A O 1
ATOM 897 N N . TYR A 1 112 ? 0.916 5.882 18.564 1.00 87.69 112 TYR A N 1
ATOM 898 C CA . TYR A 1 112 ? 0.127 6.975 19.142 1.00 87.69 112 TYR A CA 1
ATOM 899 C C . TYR A 1 112 ? -0.661 6.578 20.395 1.00 87.69 112 TYR A C 1
ATOM 901 O O . TYR A 1 112 ? -1.367 7.408 20.962 1.00 87.69 112 TYR A O 1
ATOM 909 N N . SER A 1 113 ? -0.489 5.350 20.888 1.00 89.69 113 SER A N 1
ATOM 910 C CA . SER A 1 113 ? -1.220 4.834 22.054 1.00 89.69 113 SER A CA 1
ATOM 911 C C . SER A 1 113 ? -0.990 5.646 23.333 1.00 89.69 113 SER A C 1
ATOM 913 O O . SER A 1 113 ? -1.866 5.701 24.196 1.00 89.69 113 SER A O 1
ATOM 915 N N . PHE A 1 114 ? 0.143 6.353 23.436 1.00 87.44 114 PHE A N 1
ATOM 916 C CA . PHE A 1 114 ? 0.453 7.256 24.549 1.00 87.44 114 PHE A CA 1
ATOM 917 C C . PHE A 1 114 ? -0.519 8.444 24.672 1.00 87.44 114 PHE A C 1
ATOM 919 O O . PHE A 1 114 ? -0.558 9.084 25.720 1.00 87.44 114 PHE A O 1
ATOM 926 N N . LEU A 1 115 ? -1.304 8.735 23.628 1.00 90.50 115 LEU A N 1
ATOM 927 C CA . LEU A 1 115 ? -2.379 9.731 23.651 1.00 90.50 115 LEU A CA 1
ATOM 928 C C . LEU A 1 115 ? -3.690 9.183 24.245 1.00 90.50 115 LEU A C 1
ATOM 930 O O . LEU A 1 115 ? -4.666 9.919 24.341 1.00 90.50 115 LEU A O 1
ATOM 934 N N . GLY A 1 116 ? -3.736 7.903 24.629 1.00 91.81 116 GLY A N 1
ATOM 935 C CA . GLY A 1 116 ? -4.929 7.247 25.175 1.00 91.81 116 GLY A CA 1
ATOM 936 C C . GLY A 1 116 ? -5.933 6.766 24.121 1.00 91.81 116 GLY A C 1
ATOM 937 O O . GLY A 1 116 ? -6.918 6.121 24.475 1.00 91.81 116 GLY A O 1
ATOM 938 N N . THR A 1 117 ? -5.671 7.010 22.835 1.00 91.19 117 THR A N 1
ATOM 939 C CA . THR A 1 117 ? -6.548 6.642 21.708 1.00 91.19 117 THR A CA 1
ATOM 940 C C . THR A 1 117 ? -6.429 5.171 21.290 1.00 91.19 117 THR A C 1
ATOM 942 O O . THR A 1 117 ? -7.251 4.677 20.527 1.00 91.19 117 THR A O 1
ATOM 945 N N . GLY A 1 118 ? -5.431 4.453 21.816 1.00 93.94 118 GLY A N 1
ATOM 946 C CA . GLY A 1 118 ? -5.195 3.034 21.544 1.00 93.94 118 GLY A CA 1
ATOM 947 C C . GLY A 1 118 ? -4.306 2.746 20.336 1.00 93.94 118 GLY A C 1
ATOM 948 O O . GLY A 1 118 ? -3.574 3.614 19.866 1.00 93.94 118 GLY A O 1
ATOM 949 N N . ASN A 1 119 ? -4.345 1.492 19.879 1.00 95.75 119 ASN A N 1
ATOM 950 C CA . ASN A 1 119 ? -3.444 0.932 18.862 1.00 95.75 119 ASN A CA 1
ATOM 951 C C . ASN A 1 119 ? -4.116 0.712 17.503 1.00 95.75 119 ASN A C 1
ATOM 953 O O . ASN A 1 119 ? -3.456 0.323 16.543 1.00 95.75 119 ASN A O 1
ATOM 957 N N . LEU A 1 120 ? -5.435 0.877 17.428 1.00 95.88 120 LEU A N 1
ATOM 958 C CA . LEU A 1 120 ? -6.208 0.620 16.221 1.00 95.88 120 LEU A CA 1
ATOM 959 C C . LEU A 1 120 ? -6.601 1.954 15.625 1.00 95.88 120 LEU A C 1
ATOM 961 O O . LEU A 1 120 ? -7.318 2.719 16.259 1.00 95.88 120 LEU A O 1
ATOM 965 N N . ARG A 1 121 ? -6.111 2.235 14.423 1.00 94.06 121 ARG A N 1
ATOM 966 C CA . ARG A 1 121 ? -6.380 3.490 13.724 1.00 94.06 121 ARG A CA 1
ATOM 967 C C . ARG A 1 121 ? -6.960 3.187 12.353 1.00 94.06 121 ARG A C 1
ATOM 969 O O . ARG A 1 121 ? -6.516 2.248 11.698 1.00 94.06 121 ARG A O 1
ATOM 976 N N . ALA A 1 122 ? -7.900 4.004 11.918 1.00 92.69 122 ALA A N 1
ATOM 977 C CA . ALA A 1 122 ? -8.337 4.098 10.540 1.00 92.69 122 ALA A CA 1
ATOM 978 C C . ALA A 1 122 ? -8.013 5.509 10.032 1.00 92.69 122 ALA A C 1
ATOM 980 O O . ALA A 1 122 ? -8.272 6.503 10.707 1.00 92.69 122 ALA A O 1
ATOM 981 N N . TYR A 1 123 ? -7.380 5.601 8.870 1.00 92.81 123 TYR A N 1
ATOM 982 C CA . TYR A 1 123 ? -7.167 6.852 8.155 1.00 92.81 123 TYR A CA 1
ATOM 983 C C . TYR A 1 123 ? -8.013 6.834 6.902 1.00 92.81 123 TYR A C 1
ATOM 985 O O . TYR A 1 123 ? -7.985 5.848 6.166 1.00 92.81 123 TYR A O 1
ATOM 993 N N . VAL A 1 124 ? -8.731 7.922 6.661 1.00 91.56 124 VAL A N 1
ATOM 994 C CA . VAL A 1 124 ? -9.573 8.070 5.487 1.00 91.56 124 VAL A CA 1
ATOM 995 C C . VAL A 1 124 ? -9.342 9.444 4.898 1.00 91.56 124 VAL A C 1
ATOM 997 O O . VAL A 1 124 ? -9.487 10.451 5.586 1.00 91.56 124 VAL A O 1
ATOM 1000 N N . GLU A 1 125 ? -8.987 9.490 3.622 1.00 94.12 125 GLU A N 1
ATOM 1001 C CA . GLU A 1 125 ? -8.805 10.719 2.867 1.00 94.12 125 GLU A CA 1
ATOM 1002 C C . GLU A 1 125 ? -9.517 10.636 1.523 1.00 94.12 125 GLU A C 1
ATOM 1004 O O . GLU A 1 125 ? -9.429 9.623 0.839 1.00 94.12 125 GLU A O 1
ATOM 1009 N N . PHE A 1 126 ? -10.164 11.734 1.138 1.00 94.69 126 PHE A N 1
ATOM 1010 C CA . PHE A 1 126 ? -10.761 11.951 -0.170 1.00 94.69 126 PHE A CA 1
ATOM 1011 C C . PHE A 1 126 ? -10.335 13.301 -0.744 1.00 94.69 126 PHE A C 1
ATOM 1013 O O . PHE A 1 126 ? -10.343 14.321 -0.043 1.00 94.69 126 PHE A O 1
ATOM 1020 N N . GLY A 1 127 ? -10.007 13.308 -2.031 1.00 95.06 127 GLY A N 1
ATOM 1021 C CA . GLY A 1 127 ? -9.908 14.500 -2.865 1.00 95.06 127 GLY A CA 1
ATOM 1022 C C . GLY A 1 127 ? -11.087 14.549 -3.831 1.00 95.06 127 GLY A C 1
ATOM 1023 O O . GLY A 1 127 ? -11.431 13.533 -4.429 1.00 95.06 127 GLY A O 1
ATOM 1024 N N . PHE A 1 128 ? -11.701 15.720 -3.984 1.00 94.94 128 PHE A N 1
ATOM 1025 C CA . PHE A 1 128 ? -12.874 15.907 -4.839 1.00 94.94 128 PHE A CA 1
ATOM 1026 C C . PHE A 1 128 ? -12.559 16.771 -6.060 1.00 94.94 128 PHE A C 1
ATOM 1028 O O . PHE A 1 128 ? -11.679 17.635 -6.020 1.00 94.94 128 PHE A O 1
ATOM 1035 N N . ALA A 1 129 ? -13.364 16.629 -7.115 1.00 93.12 129 ALA A N 1
ATOM 1036 C CA . ALA A 1 129 ? -13.174 17.351 -8.374 1.00 93.12 129 ALA A CA 1
ATOM 1037 C C . ALA A 1 129 ? -13.244 18.884 -8.243 1.00 93.12 129 ALA A C 1
ATOM 1039 O O . ALA A 1 129 ? -12.657 19.608 -9.048 1.00 93.12 129 ALA A O 1
ATOM 1040 N N . ASN A 1 130 ? -13.930 19.394 -7.215 1.00 93.00 130 ASN A N 1
ATOM 1041 C CA . ASN A 1 130 ? -13.990 20.823 -6.890 1.00 93.00 130 ASN A CA 1
ATOM 1042 C C . ASN A 1 130 ? -12.737 21.339 -6.143 1.00 93.00 130 ASN A C 1
ATOM 1044 O O . ASN A 1 130 ? -12.706 22.495 -5.721 1.00 93.00 130 ASN A O 1
ATOM 1048 N N . GLY A 1 131 ? -11.727 20.487 -5.941 1.00 90.94 131 GLY A N 1
ATOM 1049 C CA . GLY A 1 131 ? -10.494 20.790 -5.215 1.00 90.94 131 GLY A CA 1
ATOM 1050 C C . GLY A 1 131 ? -10.629 20.769 -3.690 1.00 90.94 131 GLY A C 1
ATOM 1051 O O . GLY A 1 131 ? -9.657 21.062 -2.992 1.00 90.94 131 GLY A O 1
ATOM 1052 N N . SER A 1 132 ? -11.810 20.448 -3.151 1.00 93.56 132 SER A N 1
ATOM 1053 C CA . SER A 1 132 ? -11.988 20.235 -1.715 1.00 93.56 132 SER A CA 1
ATOM 1054 C C . SER A 1 132 ? -11.417 18.881 -1.280 1.00 93.56 132 SER A C 1
ATOM 1056 O O . SER A 1 132 ? -11.175 17.986 -2.092 1.00 93.56 132 SER A O 1
ATOM 1058 N N . ARG A 1 133 ? -11.171 18.751 0.026 1.00 92.69 133 ARG A N 1
ATOM 1059 C CA . ARG A 1 133 ? -10.560 17.573 0.643 1.00 92.69 133 ARG A CA 1
ATOM 1060 C C . ARG A 1 133 ? -11.318 17.200 1.907 1.00 92.69 133 ARG A C 1
ATOM 1062 O O . ARG A 1 133 ? -11.669 18.073 2.705 1.00 92.69 133 ARG A O 1
ATOM 1069 N N . TYR A 1 134 ? -11.497 15.907 2.123 1.00 92.56 134 TYR A N 1
ATOM 1070 C CA . TYR A 1 134 ? -11.921 15.341 3.398 1.00 92.56 134 TYR A CA 1
ATOM 1071 C C . TYR A 1 134 ? -10.812 14.433 3.917 1.00 92.56 134 TYR A C 1
ATOM 1073 O O . TYR A 1 134 ? -10.260 13.649 3.159 1.00 92.56 134 TYR A O 1
ATOM 1081 N N . ALA A 1 135 ? -10.445 14.572 5.187 1.00 93.00 135 ALA A N 1
ATOM 1082 C CA . ALA A 1 135 ? -9.494 13.680 5.828 1.00 93.00 135 ALA A CA 1
ATOM 1083 C C . ALA A 1 135 ? -9.894 13.491 7.290 1.00 93.00 135 ALA A C 1
ATOM 1085 O O . ALA A 1 135 ? -10.112 14.481 7.995 1.00 93.00 135 ALA A O 1
ATOM 1086 N N . VAL A 1 136 ? -9.975 12.242 7.732 1.00 91.00 136 VAL A N 1
ATOM 1087 C CA . VAL A 1 136 ? -10.282 11.864 9.111 1.00 91.00 136 VAL A CA 1
ATOM 1088 C C . VAL A 1 136 ? -9.313 10.783 9.581 1.00 91.00 136 VAL A C 1
ATOM 1090 O O . VAL A 1 136 ? -8.828 9.956 8.807 1.00 91.00 136 VAL A O 1
ATOM 1093 N N . VAL A 1 137 ? -8.986 10.847 10.867 1.00 91.50 137 VAL A N 1
ATOM 1094 C CA . VAL A 1 137 ? -8.290 9.789 11.591 1.00 91.50 137 VAL A CA 1
ATOM 1095 C C . VAL A 1 137 ? -9.233 9.361 12.697 1.00 91.50 137 VAL A C 1
ATOM 1097 O O . VAL A 1 137 ? -9.499 10.164 13.590 1.00 91.50 137 VAL A O 1
ATOM 1100 N N . ASP A 1 138 ? -9.684 8.118 12.644 1.00 90.81 138 ASP A N 1
ATOM 1101 C CA . ASP A 1 138 ? -10.512 7.516 13.682 1.00 90.81 138 ASP A CA 1
ATOM 1102 C C . ASP A 1 138 ? -9.770 6.353 14.360 1.00 90.81 138 ASP A C 1
ATOM 1104 O O . ASP A 1 138 ? -8.754 5.851 13.860 1.00 90.81 138 ASP A O 1
ATOM 1108 N N . TYR A 1 139 ? -10.245 5.952 15.535 1.00 92.44 139 TYR A N 1
ATOM 1109 C CA . TYR A 1 139 ? -9.679 4.883 16.336 1.00 92.44 139 TYR A CA 1
ATOM 1110 C C . TYR A 1 139 ? -10.731 3.821 16.620 1.00 92.44 139 TYR A C 1
ATOM 1112 O O . TYR A 1 139 ? -11.613 4.011 17.451 1.00 92.44 139 TYR A O 1
ATOM 1120 N N . ALA A 1 140 ? -10.584 2.653 16.002 1.00 92.50 140 ALA A N 1
ATOM 1121 C CA . ALA A 1 140 ? -11.520 1.557 16.204 1.00 92.50 140 ALA A CA 1
ATOM 1122 C C . ALA A 1 140 ? -11.442 0.990 17.635 1.00 92.50 140 ALA A C 1
ATOM 1124 O O . ALA A 1 140 ? -10.376 0.958 18.261 1.00 92.50 140 ALA A O 1
ATOM 1125 N N . GLU A 1 141 ? -12.569 0.494 18.146 1.00 92.38 141 GLU A N 1
ATOM 1126 C CA . GLU A 1 141 ? -12.600 -0.266 19.409 1.00 92.38 141 GLU A CA 1
ATOM 1127 C C . GLU A 1 141 ? -12.028 -1.680 19.233 1.00 92.38 141 GLU A C 1
ATOM 1129 O O . GLU A 1 141 ? -11.439 -2.264 20.147 1.00 92.38 141 GLU A O 1
ATOM 1134 N N . GLU A 1 142 ? -12.184 -2.230 18.031 1.00 93.50 142 GLU A N 1
ATOM 1135 C CA . GLU A 1 142 ? -11.827 -3.600 17.694 1.00 93.50 142 GLU A CA 1
ATOM 1136 C C . GLU A 1 142 ? -11.400 -3.724 16.230 1.00 93.50 142 GLU A C 1
ATOM 1138 O O . GLU A 1 142 ? -11.974 -3.087 15.345 1.00 93.50 142 GLU A O 1
ATOM 1143 N N . SER A 1 143 ? -10.423 -4.602 15.992 1.00 95.00 143 SER A N 1
ATOM 1144 C CA . SER A 1 143 ? -10.021 -5.091 14.676 1.00 95.00 143 SER A CA 1
ATOM 1145 C C . SER A 1 143 ? -10.181 -6.608 14.646 1.00 95.00 143 SER A C 1
ATOM 1147 O O . SER A 1 143 ? -9.516 -7.326 15.398 1.00 95.00 143 SER A O 1
ATOM 1149 N N . THR A 1 144 ? -11.038 -7.091 13.749 1.00 94.62 144 THR A N 1
ATOM 1150 C CA . THR A 1 144 ? -11.241 -8.517 13.484 1.00 94.62 144 THR A CA 1
ATOM 1151 C C . THR A 1 144 ? -10.878 -8.826 12.038 1.00 94.62 144 THR A C 1
ATOM 1153 O O . THR A 1 144 ? -11.421 -8.226 11.114 1.00 94.62 144 THR A O 1
ATOM 1156 N N . ILE A 1 145 ? -9.972 -9.779 11.837 1.00 94.56 145 ILE A N 1
ATOM 1157 C CA . ILE A 1 145 ? -9.568 -10.279 10.524 1.00 94.56 145 ILE A CA 1
ATOM 1158 C C . ILE A 1 145 ? -9.896 -11.764 10.472 1.00 94.56 145 ILE A C 1
ATOM 1160 O O . ILE A 1 145 ? -9.442 -12.534 11.316 1.00 94.56 145 ILE A O 1
ATOM 1164 N N . VAL A 1 146 ? -10.695 -12.160 9.490 1.00 91.81 146 VAL A N 1
ATOM 1165 C CA . VAL A 1 146 ? -11.123 -13.540 9.260 1.00 91.81 146 VAL A CA 1
ATOM 1166 C C . VAL A 1 146 ? -10.599 -13.970 7.901 1.00 91.81 146 VAL A C 1
ATOM 1168 O O . VAL A 1 146 ? -10.910 -13.332 6.903 1.00 91.81 146 VAL A O 1
ATOM 1171 N N . SER A 1 147 ? -9.805 -15.033 7.843 1.00 91.25 147 SER A N 1
ATOM 1172 C CA . SER A 1 147 ? -9.306 -15.594 6.588 1.00 91.25 147 SER A CA 1
ATOM 1173 C C . SER A 1 147 ? -9.779 -17.030 6.448 1.00 91.25 147 SER A C 1
ATOM 1175 O O . SER A 1 147 ? -9.461 -17.876 7.283 1.00 91.25 147 SER A O 1
ATOM 1177 N N . CYS A 1 148 ? -10.541 -17.287 5.395 1.00 88.69 148 CYS A N 1
ATOM 1178 C CA . CYS A 1 148 ? -11.171 -18.568 5.121 1.00 88.69 148 CYS A CA 1
ATOM 1179 C C . CYS A 1 148 ? -10.578 -19.139 3.822 1.00 88.69 148 CYS A C 1
ATOM 1181 O O . CYS A 1 148 ? -10.660 -18.481 2.774 1.00 88.69 148 CYS A O 1
ATOM 1183 N N . PRO A 1 149 ? -9.961 -20.334 3.852 1.00 86.75 149 PRO A N 1
ATOM 1184 C CA . PRO A 1 149 ? -9.452 -20.991 2.650 1.00 86.75 149 PRO A CA 1
ATOM 1185 C C . PRO A 1 149 ? -10.525 -21.075 1.554 1.00 86.75 149 PRO A C 1
ATOM 1187 O O . PRO A 1 149 ? -11.652 -21.469 1.816 1.00 86.75 149 PRO A O 1
ATOM 1190 N N . GLY A 1 150 ? -10.198 -20.658 0.328 1.00 83.81 150 GLY A N 1
ATOM 1191 C CA . GLY A 1 150 ? -11.135 -20.667 -0.808 1.00 83.81 150 GLY A CA 1
ATOM 1192 C C . GLY A 1 150 ? -12.167 -19.528 -0.842 1.00 83.81 150 GLY A C 1
ATOM 1193 O O . GLY A 1 150 ? -12.723 -19.274 -1.905 1.00 83.81 150 GLY A O 1
ATOM 1194 N N . HIS A 1 151 ? -12.371 -18.800 0.261 1.00 81.38 151 HIS A N 1
ATOM 1195 C CA . HIS A 1 151 ? -13.352 -17.705 0.354 1.00 81.38 151 HIS A CA 1
ATOM 1196 C C . HIS A 1 151 ? -12.717 -16.310 0.453 1.00 81.38 151 HIS A C 1
ATOM 1198 O O . HIS A 1 151 ? -13.363 -15.317 0.128 1.00 81.38 151 HIS A O 1
ATOM 1204 N N . GLY A 1 152 ? -11.452 -16.222 0.879 1.00 87.00 152 GLY A N 1
ATOM 1205 C CA . GLY A 1 152 ? -10.698 -14.969 0.954 1.00 87.00 152 GLY A CA 1
ATOM 1206 C C . GLY A 1 152 ? -10.507 -14.457 2.382 1.00 87.00 152 GLY A C 1
ATOM 1207 O O . GLY A 1 152 ? -10.551 -15.223 3.347 1.00 87.00 152 GLY A O 1
ATOM 1208 N N . THR A 1 153 ? -10.245 -13.156 2.513 1.00 88.31 153 THR A N 1
ATOM 1209 C CA . THR A 1 153 ? -10.026 -12.500 3.807 1.00 88.31 153 THR A CA 1
ATOM 1210 C C . THR A 1 153 ? -11.005 -11.350 3.993 1.00 88.31 153 THR A C 1
ATOM 1212 O O . THR A 1 153 ? -11.197 -10.534 3.096 1.00 88.31 153 THR A O 1
ATOM 1215 N N . ARG A 1 154 ? -11.598 -11.276 5.183 1.00 88.31 154 ARG A N 1
ATOM 1216 C CA . ARG A 1 154 ? -12.494 -10.214 5.630 1.00 88.31 154 ARG A CA 1
ATOM 1217 C C . ARG A 1 154 ? -11.865 -9.467 6.796 1.00 88.31 154 ARG A C 1
ATOM 1219 O O . ARG A 1 154 ? -11.402 -10.075 7.755 1.00 88.31 154 ARG A O 1
ATOM 1226 N N . CYS A 1 155 ? -11.930 -8.149 6.727 1.00 89.38 155 CYS A N 1
ATOM 1227 C CA . CYS A 1 155 ? -11.339 -7.214 7.671 1.00 89.38 155 CYS A CA 1
ATOM 1228 C C . CYS A 1 155 ? -12.451 -6.322 8.241 1.00 89.38 155 CYS A C 1
ATOM 1230 O O . CYS A 1 155 ? -13.236 -5.772 7.475 1.00 89.38 155 CYS A O 1
ATOM 1232 N N . ILE A 1 156 ? -12.555 -6.205 9.567 1.00 90.00 156 ILE A N 1
ATOM 1233 C CA . ILE A 1 156 ? -13.579 -5.403 10.251 1.00 90.00 156 ILE A CA 1
ATOM 1234 C C . ILE A 1 156 ? -12.898 -4.517 11.291 1.00 90.00 156 ILE A C 1
ATOM 1236 O O . ILE A 1 156 ? -12.347 -5.020 12.269 1.00 90.00 156 ILE A O 1
ATOM 1240 N N . TRP A 1 157 ? -12.973 -3.206 11.083 1.00 89.19 157 TRP A N 1
ATOM 1241 C CA . TRP A 1 157 ? -12.664 -2.175 12.071 1.00 89.19 157 TRP A CA 1
ATOM 1242 C C . TRP A 1 157 ? -13.985 -1.492 12.421 1.00 89.19 157 TRP A C 1
ATOM 1244 O O . TRP A 1 157 ? -14.699 -1.077 11.514 1.00 89.19 157 TRP A O 1
ATOM 1254 N N . ARG A 1 158 ? -14.345 -1.439 13.708 1.00 83.19 158 ARG A N 1
ATOM 1255 C CA . ARG A 1 158 ? -15.619 -0.853 14.166 1.00 83.19 158 ARG A CA 1
ATOM 1256 C C . ARG A 1 158 ? -15.416 0.575 14.698 1.00 83.19 158 ARG A C 1
ATOM 1258 O O . ARG A 1 158 ? -14.653 0.728 15.655 1.00 83.19 158 ARG A O 1
ATOM 1265 N N . GLY A 1 159 ? -16.129 1.546 14.123 1.00 69.19 159 GLY A N 1
ATOM 1266 C CA . GLY A 1 159 ? -16.286 2.953 14.544 1.00 69.19 159 GLY A CA 1
ATOM 1267 C C . GLY A 1 159 ? -17.714 3.458 14.233 1.00 69.19 159 GLY A C 1
ATOM 1268 O O . GLY A 1 159 ? -18.606 2.627 14.044 1.00 69.19 159 GLY A O 1
ATOM 1269 N N . ASP A 1 160 ? -17.945 4.778 14.134 1.00 66.94 160 ASP A N 1
ATOM 1270 C CA . ASP A 1 160 ? -19.307 5.353 14.027 1.00 66.94 160 ASP A CA 1
ATOM 1271 C C . ASP A 1 160 ? -19.521 6.443 12.934 1.00 66.94 160 ASP A C 1
ATOM 1273 O O . ASP A 1 160 ? -20.681 6.749 12.639 1.00 66.94 160 ASP A O 1
ATOM 1277 N N . GLU A 1 161 ? -18.499 7.025 12.278 1.00 65.25 161 GLU A N 1
ATOM 1278 C CA . GLU A 1 161 ? -18.682 8.271 11.488 1.00 65.25 161 GLU A CA 1
ATOM 1279 C C . GLU A 1 161 ? -18.963 8.111 9.968 1.00 65.25 161 GLU A C 1
ATOM 1281 O O . GLU A 1 161 ? -19.826 8.820 9.442 1.00 65.25 161 GLU A O 1
ATOM 1286 N N . ALA A 1 162 ? -18.290 7.216 9.231 1.00 68.62 162 ALA A N 1
ATOM 1287 C CA . ALA A 1 162 ? -18.405 7.099 7.761 1.00 68.62 162 ALA A CA 1
ATOM 1288 C C . ALA A 1 162 ? -18.890 5.729 7.248 1.00 68.62 162 ALA A C 1
ATOM 1290 O O . ALA A 1 162 ? -18.594 4.693 7.840 1.00 68.62 162 ALA A O 1
ATOM 1291 N N . LYS A 1 163 ? -19.605 5.692 6.108 1.00 77.06 163 LYS A N 1
ATOM 1292 C CA . LYS A 1 163 ? -20.080 4.440 5.479 1.00 77.06 163 LYS A CA 1
ATOM 1293 C C . LYS A 1 163 ? -19.833 4.408 3.973 1.00 77.06 163 LYS A C 1
ATOM 1295 O O . LYS A 1 163 ? -20.065 5.406 3.297 1.00 77.06 163 LYS A O 1
ATOM 1300 N N . GLY A 1 164 ? -19.449 3.255 3.438 1.00 82.25 164 GLY A N 1
ATOM 1301 C CA . GLY A 1 164 ? -19.290 3.057 2.002 1.00 82.25 164 GLY A CA 1
ATOM 1302 C C . GLY A 1 164 ? -18.754 1.683 1.626 1.00 82.25 164 GLY A C 1
ATOM 1303 O O . GLY A 1 164 ? -18.384 0.871 2.478 1.00 82.25 164 GLY A O 1
ATOM 1304 N N . VAL A 1 165 ? -18.751 1.430 0.325 1.00 86.75 165 VAL A N 1
ATOM 1305 C CA . VAL A 1 165 ? -18.283 0.208 -0.317 1.00 86.75 165 VAL A CA 1
ATOM 1306 C C . VAL A 1 165 ? -17.312 0.596 -1.418 1.00 86.75 165 VAL A C 1
ATOM 1308 O O . VAL A 1 165 ? -17.577 1.472 -2.238 1.00 86.75 165 VAL A O 1
ATOM 1311 N N . ILE A 1 166 ? -16.173 -0.077 -1.432 1.00 88.31 166 ILE A N 1
ATOM 1312 C CA . ILE A 1 166 ? -15.154 0.039 -2.465 1.00 88.31 166 ILE A CA 1
ATOM 1313 C C . ILE A 1 166 ? -14.931 -1.351 -3.023 1.00 88.31 166 ILE A C 1
ATOM 1315 O O . ILE A 1 166 ? -14.705 -2.281 -2.256 1.00 88.31 166 ILE A O 1
ATOM 1319 N N . VAL A 1 167 ? -14.949 -1.498 -4.339 1.00 90.94 167 VAL A N 1
ATOM 1320 C CA . VAL A 1 167 ? -14.661 -2.760 -5.019 1.00 90.94 167 VAL A CA 1
ATOM 1321 C C . VAL A 1 167 ? -13.458 -2.548 -5.925 1.00 90.94 167 VAL A C 1
ATOM 1323 O O . VAL A 1 167 ? -13.448 -1.652 -6.763 1.00 90.94 167 VAL A O 1
ATOM 1326 N N . MET A 1 168 ? -12.437 -3.379 -5.748 1.00 94.25 168 MET A N 1
ATOM 1327 C CA . MET A 1 168 ? -11.194 -3.391 -6.507 1.00 94.25 168 MET A CA 1
ATOM 1328 C C . MET A 1 168 ? -11.019 -4.749 -7.181 1.00 94.25 168 MET A C 1
ATOM 1330 O O . MET A 1 168 ? -10.841 -5.763 -6.508 1.00 94.25 168 MET A O 1
ATOM 1334 N N . THR A 1 169 ? -11.005 -4.774 -8.508 1.00 94.31 169 THR A N 1
ATOM 1335 C CA . THR A 1 169 ? -10.712 -5.980 -9.293 1.00 94.31 169 THR A CA 1
ATOM 1336 C C . THR A 1 169 ? -9.302 -5.882 -9.848 1.00 94.31 169 THR A C 1
ATOM 1338 O O . THR A 1 169 ? -9.021 -5.014 -10.673 1.00 94.31 169 THR A O 1
ATOM 1341 N N . SER A 1 170 ? -8.395 -6.746 -9.393 1.00 95.81 170 SER A N 1
ATOM 1342 C CA . SER A 1 170 ? -6.991 -6.682 -9.794 1.00 95.81 170 SER A CA 1
ATOM 1343 C C . SER A 1 170 ? -6.812 -6.945 -11.287 1.00 95.81 170 SER A C 1
ATOM 1345 O O . SER A 1 170 ? -7.291 -7.945 -11.820 1.00 95.81 170 SER A O 1
ATOM 1347 N N . VAL A 1 171 ? -6.034 -6.085 -11.939 1.00 96.56 171 VAL A N 1
ATOM 1348 C CA . VAL A 1 171 ? -5.602 -6.213 -13.340 1.00 96.56 171 VAL A CA 1
ATOM 1349 C C . VAL A 1 171 ? -4.123 -6.597 -13.448 1.00 96.56 171 VAL A C 1
ATOM 1351 O O . VAL A 1 171 ? -3.526 -6.516 -14.519 1.00 96.56 171 VAL A O 1
ATOM 1354 N N . ALA A 1 172 ? -3.507 -6.982 -12.330 1.00 96.00 172 ALA A N 1
ATOM 1355 C CA . ALA A 1 172 ? -2.117 -7.405 -12.229 1.00 96.00 172 ALA A CA 1
ATOM 1356 C C . ALA A 1 172 ? -1.960 -8.486 -11.148 1.00 96.00 172 ALA A C 1
ATOM 1358 O O . ALA A 1 172 ? -2.705 -8.527 -10.169 1.00 96.00 172 ALA A O 1
ATOM 1359 N N . SER A 1 173 ? -0.987 -9.380 -11.310 1.00 96.44 173 SER A N 1
ATOM 1360 C CA . SER A 1 173 ? -0.727 -10.433 -10.321 1.00 96.44 173 SER A CA 1
ATOM 1361 C C . SER A 1 173 ? -0.120 -9.856 -9.041 1.00 96.44 173 SER A C 1
ATOM 1363 O O . SER A 1 173 ? 0.770 -9.013 -9.160 1.00 96.44 173 SER A O 1
ATOM 1365 N N . PRO A 1 174 ? -0.497 -10.343 -7.845 1.00 97.06 174 PRO A N 1
ATOM 1366 C CA . PRO A 1 174 ? 0.100 -9.894 -6.590 1.00 97.06 174 PRO A CA 1
ATOM 1367 C C . PRO A 1 174 ? 1.622 -10.077 -6.577 1.00 97.06 174 PRO A C 1
ATOM 1369 O O . PRO A 1 174 ? 2.140 -11.046 -7.147 1.00 97.06 174 PRO A O 1
ATOM 1372 N N . ARG A 1 175 ? 2.351 -9.182 -5.901 1.00 97.19 175 ARG A N 1
ATOM 1373 C CA . ARG A 1 175 ? 3.824 -9.225 -5.871 1.00 97.19 175 ARG A CA 1
ATOM 1374 C C . ARG A 1 175 ? 4.439 -8.926 -4.509 1.00 97.19 175 ARG A C 1
ATOM 1376 O O . ARG A 1 175 ? 3.827 -8.311 -3.641 1.00 97.19 175 ARG A O 1
ATOM 1383 N N . TYR A 1 176 ? 5.692 -9.341 -4.356 1.00 98.12 176 TYR A N 1
ATOM 1384 C CA . TYR A 1 176 ? 6.533 -9.016 -3.203 1.00 98.12 176 TYR A CA 1
ATOM 1385 C C . TYR A 1 176 ? 7.439 -7.808 -3.486 1.00 98.12 176 TYR A C 1
ATOM 1387 O O . TYR A 1 176 ? 7.588 -7.369 -4.631 1.00 98.12 176 TYR A O 1
ATOM 1395 N N . ALA A 1 177 ? 8.110 -7.313 -2.443 1.00 96.69 177 ALA A N 1
ATOM 1396 C CA . ALA A 1 177 ? 9.061 -6.198 -2.495 1.00 96.69 177 ALA A CA 1
ATOM 1397 C C . ALA A 1 177 ? 10.202 -6.345 -3.512 1.00 96.69 177 ALA A C 1
ATOM 1399 O O . ALA A 1 177 ? 10.799 -5.351 -3.929 1.00 96.69 177 ALA A O 1
ATOM 1400 N N . ASP A 1 178 ? 10.533 -7.567 -3.917 1.00 95.94 178 ASP A N 1
ATOM 1401 C CA . ASP A 1 178 ? 11.570 -7.842 -4.906 1.00 95.94 178 ASP A CA 1
ATOM 1402 C C . ASP A 1 178 ? 11.049 -8.052 -6.340 1.00 95.94 178 ASP A C 1
ATOM 1404 O O . ASP A 1 178 ? 11.837 -8.402 -7.219 1.00 95.94 178 ASP A O 1
ATOM 1408 N N . ASN A 1 179 ? 9.760 -7.796 -6.592 1.00 96.19 179 ASN A N 1
ATOM 1409 C CA . ASN A 1 179 ? 9.034 -8.084 -7.837 1.00 96.19 179 ASN A CA 1
ATOM 1410 C C . ASN A 1 179 ? 8.858 -9.570 -8.185 1.00 96.19 179 ASN A C 1
ATOM 1412 O O . ASN A 1 179 ? 8.511 -9.902 -9.329 1.00 96.19 179 ASN A O 1
ATOM 1416 N N . ASN A 1 180 ? 9.080 -10.492 -7.250 1.00 96.62 180 ASN A N 1
ATOM 1417 C CA . ASN A 1 180 ? 8.550 -11.835 -7.439 1.00 96.62 180 ASN A CA 1
ATOM 1418 C C . ASN A 1 180 ? 7.019 -11.803 -7.418 1.00 96.62 180 ASN A C 1
ATOM 1420 O O . ASN A 1 180 ? 6.414 -10.973 -6.741 1.00 96.62 180 ASN A O 1
ATOM 1424 N N . ILE A 1 181 ? 6.405 -12.684 -8.207 1.00 96.00 181 ILE A N 1
ATOM 1425 C CA . ILE A 1 181 ? 4.950 -12.830 -8.275 1.00 96.00 181 ILE A CA 1
ATOM 1426 C C . ILE A 1 181 ? 4.524 -13.849 -7.223 1.00 96.00 181 ILE A C 1
ATOM 1428 O O . ILE A 1 181 ? 5.224 -14.837 -6.997 1.00 96.00 181 ILE A O 1
ATOM 1432 N N . TRP A 1 182 ? 3.401 -13.590 -6.566 1.00 94.69 182 TRP A N 1
ATOM 1433 C CA . TRP A 1 182 ? 2.808 -14.511 -5.609 1.00 94.69 182 TRP A CA 1
ATOM 1434 C C . TRP A 1 182 ? 2.185 -15.737 -6.303 1.00 94.69 182 TRP A C 1
ATOM 1436 O O . TRP A 1 182 ? 1.487 -15.561 -7.305 1.00 94.69 182 TRP A O 1
ATOM 1446 N N . PRO A 1 183 ? 2.320 -16.954 -5.745 1.00 95.12 183 PRO A N 1
ATOM 1447 C CA . PRO A 1 183 ? 3.208 -17.336 -4.643 1.00 95.12 183 PRO A CA 1
ATOM 1448 C C . PRO A 1 183 ? 4.644 -17.605 -5.131 1.00 95.12 183 PRO A C 1
ATOM 1450 O O . PRO A 1 183 ? 4.851 -18.083 -6.246 1.00 95.12 183 PRO A O 1
ATOM 1453 N N . SER A 1 184 ? 5.645 -17.353 -4.283 1.00 95.06 184 SER A N 1
ATOM 1454 C CA . SER A 1 184 ? 7.055 -17.650 -4.571 1.00 95.06 184 SER A CA 1
ATOM 1455 C C . SER A 1 184 ? 7.821 -18.085 -3.320 1.00 95.06 184 SER A C 1
ATOM 1457 O O . SER A 1 184 ? 7.793 -17.405 -2.300 1.00 95.06 184 SER A O 1
ATOM 1459 N N . GLU A 1 185 ? 8.556 -19.195 -3.421 1.00 93.88 185 GLU A N 1
ATOM 1460 C CA . GLU A 1 185 ? 9.396 -19.733 -2.336 1.00 93.88 185 GLU A CA 1
ATOM 1461 C C . GLU A 1 185 ? 10.627 -18.865 -2.048 1.00 93.88 185 GLU A C 1
ATOM 1463 O O . GLU A 1 185 ? 11.140 -18.838 -0.931 1.00 93.88 185 GLU A O 1
ATOM 1468 N N . SER A 1 186 ? 11.118 -18.148 -3.061 1.00 95.50 186 SER A N 1
ATOM 1469 C CA . SER A 1 186 ? 12.360 -17.375 -2.990 1.00 95.50 186 SER A CA 1
ATOM 1470 C C . SER A 1 186 ? 12.128 -15.872 -2.846 1.00 95.50 186 SER A C 1
ATOM 1472 O O . SER A 1 186 ? 13.068 -15.094 -3.013 1.00 95.50 186 SER A O 1
ATOM 1474 N N . ALA A 1 187 ? 10.884 -15.446 -2.622 1.00 96.88 187 ALA A N 1
ATOM 1475 C CA . ALA A 1 187 ? 10.557 -14.035 -2.559 1.00 96.88 187 ALA A CA 1
ATOM 1476 C C . ALA A 1 187 ? 11.058 -13.363 -1.279 1.00 96.88 187 ALA A C 1
ATOM 1478 O O . ALA A 1 187 ? 10.998 -13.910 -0.176 1.00 96.88 187 ALA A O 1
ATOM 1479 N N . VAL A 1 188 ? 11.505 -12.121 -1.432 1.00 96.31 188 VAL A N 1
ATOM 1480 C CA . VAL A 1 188 ? 11.950 -11.260 -0.342 1.00 96.31 188 VAL A CA 1
ATOM 1481 C C . VAL A 1 188 ? 10.851 -10.257 -0.009 1.00 96.31 188 VAL A C 1
ATOM 1483 O O . VAL A 1 188 ? 10.485 -9.429 -0.839 1.00 96.31 188 VAL A O 1
ATOM 1486 N N . LEU A 1 189 ? 10.357 -10.298 1.233 1.00 97.00 189 LEU A N 1
ATOM 1487 C CA . LEU A 1 189 ? 9.339 -9.355 1.725 1.00 97.00 189 LEU A CA 1
ATOM 1488 C C . LEU A 1 189 ? 9.944 -8.044 2.250 1.00 97.00 189 LEU A C 1
ATOM 1490 O O . LEU A 1 189 ? 9.260 -7.029 2.326 1.00 97.00 189 LEU A O 1
ATOM 1494 N N . ALA A 1 190 ? 11.213 -8.065 2.666 1.00 97.19 190 ALA A N 1
ATOM 1495 C CA . ALA A 1 190 ? 11.874 -6.903 3.254 1.00 97.19 190 ALA A CA 1
ATOM 1496 C C . ALA A 1 190 ? 12.256 -5.877 2.176 1.00 97.19 190 ALA A C 1
ATOM 1498 O O . ALA A 1 190 ? 12.933 -6.216 1.203 1.00 97.19 190 ALA A O 1
ATOM 1499 N N . THR A 1 191 ? 11.884 -4.613 2.379 1.00 97.00 191 THR A N 1
ATOM 1500 C CA . THR A 1 191 ? 12.289 -3.501 1.503 1.00 97.00 191 THR A CA 1
ATOM 1501 C C . THR A 1 191 ? 13.538 -2.822 2.049 1.00 97.00 191 THR A C 1
ATOM 1503 O O . THR A 1 191 ? 14.544 -2.696 1.355 1.00 97.00 191 THR A O 1
ATOM 1506 N N . VAL A 1 192 ? 13.508 -2.457 3.328 1.00 97.94 192 VAL A N 1
ATOM 1507 C CA . VAL A 1 192 ? 14.634 -1.908 4.091 1.00 97.94 192 VAL A CA 1
ATOM 1508 C C . VAL A 1 192 ? 14.731 -2.628 5.447 1.00 97.94 192 VAL A C 1
ATOM 1510 O O . VAL A 1 192 ? 13.819 -3.376 5.808 1.00 97.94 192 VAL A O 1
ATOM 1513 N N . PRO A 1 193 ? 15.818 -2.464 6.227 1.00 97.81 193 PRO A N 1
ATOM 1514 C CA . PRO A 1 193 ? 15.956 -3.148 7.509 1.00 97.81 193 PRO A CA 1
ATOM 1515 C C . PRO A 1 193 ? 14.738 -2.954 8.420 1.00 97.81 193 PRO A C 1
ATOM 1517 O O . PRO A 1 193 ? 14.373 -1.826 8.744 1.00 97.81 193 PRO A O 1
ATOM 1520 N N . HIS A 1 194 ? 14.156 -4.074 8.861 1.00 96.88 194 HIS A N 1
ATOM 1521 C CA . HIS A 1 194 ? 12.991 -4.148 9.753 1.00 96.88 194 HIS A CA 1
ATOM 1522 C C . HIS A 1 194 ? 11.658 -3.642 9.182 1.00 96.88 194 HIS A C 1
ATOM 1524 O O . HIS A 1 194 ? 10.711 -3.489 9.956 1.00 96.88 194 HIS A O 1
ATOM 1530 N N . PHE A 1 195 ? 11.570 -3.425 7.869 1.00 98.00 195 PHE A N 1
ATOM 1531 C CA . PHE A 1 195 ? 10.352 -2.993 7.191 1.00 98.00 195 PHE A CA 1
ATOM 1532 C C . PHE A 1 195 ? 10.061 -3.893 5.992 1.00 98.00 195 PHE A C 1
ATOM 1534 O O . PHE A 1 195 ? 10.956 -4.233 5.213 1.00 98.00 195 PHE A O 1
ATOM 1541 N N . TYR A 1 196 ? 8.807 -4.293 5.866 1.00 98.19 196 TYR A N 1
ATOM 1542 C CA . TYR A 1 196 ? 8.355 -5.288 4.914 1.00 98.19 196 TYR A CA 1
ATOM 1543 C C . TYR A 1 196 ? 7.138 -4.768 4.165 1.00 98.19 196 TYR A C 1
ATOM 1545 O O . TYR A 1 196 ? 6.347 -3.983 4.696 1.00 98.19 196 TYR A O 1
ATOM 1553 N N . TRP A 1 197 ? 7.010 -5.213 2.924 1.00 98.25 197 TRP A N 1
ATOM 1554 C CA . TRP A 1 197 ? 5.971 -4.761 2.019 1.00 98.25 197 TRP A CA 1
ATOM 1555 C C . TRP A 1 197 ? 5.634 -5.857 1.018 1.00 98.25 197 TRP A C 1
ATOM 1557 O O . TRP A 1 197 ? 6.518 -6.554 0.505 1.00 98.25 197 TRP A O 1
ATOM 1567 N N . VAL A 1 198 ? 4.347 -5.978 0.730 1.00 98.38 198 VAL A N 1
ATOM 1568 C CA . VAL A 1 198 ? 3.811 -6.741 -0.394 1.00 98.38 198 VAL A CA 1
ATOM 1569 C C . VAL A 1 198 ? 2.660 -5.958 -1.002 1.00 98.38 198 VAL A C 1
ATOM 1571 O O . VAL A 1 198 ? 2.081 -5.075 -0.367 1.00 98.38 198 VAL A O 1
ATOM 1574 N N . GLU A 1 199 ? 2.316 -6.306 -2.230 1.00 97.81 199 GLU A N 1
ATOM 1575 C CA . GLU A 1 199 ? 1.262 -5.645 -2.982 1.00 97.81 199 GLU A CA 1
ATOM 1576 C C . GLU A 1 199 ? 0.246 -6.688 -3.448 1.00 97.81 199 GLU A C 1
ATOM 1578 O O . GLU A 1 199 ? 0.441 -7.318 -4.496 1.00 97.81 199 GLU A O 1
ATOM 1583 N N . PRO A 1 200 ? -0.809 -6.930 -2.648 1.00 97.69 200 PRO A N 1
ATOM 1584 C CA . PRO A 1 200 ? -1.866 -7.871 -2.998 1.00 97.69 200 PRO A CA 1
ATOM 1585 C C . PRO A 1 200 ? -2.593 -7.507 -4.289 1.00 97.69 200 PRO A C 1
ATOM 1587 O O . PRO A 1 200 ? -2.903 -8.388 -5.086 1.00 97.69 200 PRO A O 1
ATOM 1590 N N . VAL A 1 201 ? -2.831 -6.213 -4.516 1.00 97.81 201 VAL A N 1
ATOM 1591 C CA . VAL A 1 201 ? -3.503 -5.710 -5.719 1.00 97.81 201 VAL A CA 1
ATOM 1592 C C . VAL A 1 201 ? -2.656 -4.595 -6.321 1.00 97.81 201 VAL A C 1
ATOM 1594 O O . VAL A 1 201 ? -2.829 -3.427 -5.961 1.00 97.81 201 VAL A O 1
ATOM 1597 N N . PRO A 1 202 ? -1.724 -4.932 -7.235 1.00 97.25 202 PRO A N 1
ATOM 1598 C CA . PRO A 1 202 ? -0.807 -3.941 -7.773 1.00 97.25 202 PRO A CA 1
ATOM 1599 C C . PRO A 1 202 ? -1.432 -2.873 -8.623 1.00 97.25 202 PRO A C 1
ATOM 1601 O O . PRO A 1 202 ? -0.912 -1.773 -8.641 1.00 97.25 202 PRO A O 1
ATOM 1604 N N . VAL A 1 203 ? -2.507 -3.183 -9.336 1.00 97.62 203 VAL A N 1
ATOM 1605 C CA . VAL A 1 203 ? -3.362 -2.228 -10.040 1.00 97.62 203 VAL A CA 1
ATOM 1606 C C . VAL A 1 203 ? -4.732 -2.880 -10.133 1.00 97.62 203 VAL A C 1
ATOM 1608 O O . VAL A 1 203 ? -4.806 -4.079 -10.399 1.00 97.62 203 VAL A O 1
ATOM 1611 N N . ALA A 1 204 ? -5.799 -2.114 -9.950 1.00 97.19 204 ALA A N 1
ATOM 1612 C CA . ALA A 1 204 ? -7.170 -2.585 -10.056 1.00 97.19 204 ALA A CA 1
ATOM 1613 C C . ALA A 1 204 ? -8.063 -1.645 -10.865 1.00 97.19 204 ALA A C 1
ATOM 1615 O O . ALA A 1 204 ? -7.865 -0.428 -10.870 1.00 97.19 204 ALA A O 1
ATOM 1616 N N . ASP A 1 205 ? -9.072 -2.242 -11.497 1.00 96.31 205 ASP A N 1
ATOM 1617 C CA . ASP A 1 205 ? -10.346 -1.591 -11.788 1.00 96.31 205 ASP A CA 1
ATOM 1618 C C . ASP A 1 205 ? -11.055 -1.295 -10.467 1.00 96.31 205 ASP A C 1
ATOM 1620 O O . ASP A 1 205 ? -11.141 -2.168 -9.602 1.00 96.31 205 ASP A O 1
ATOM 1624 N N . LEU A 1 206 ? -11.537 -0.069 -10.303 1.00 95.75 206 LEU A N 1
ATOM 1625 C CA . LEU A 1 206 ? -12.072 0.422 -9.041 1.00 95.75 206 LEU A CA 1
ATOM 1626 C C . LEU A 1 206 ? -13.479 0.986 -9.235 1.00 95.75 206 LEU A C 1
ATOM 1628 O O . LEU A 1 206 ? -13.708 1.776 -10.149 1.00 95.75 206 LEU A O 1
ATOM 1632 N N . TYR A 1 207 ? -14.376 0.637 -8.321 1.00 93.94 207 TYR A N 1
ATOM 1633 C CA . TYR A 1 207 ? -15.670 1.280 -8.122 1.00 93.94 207 TYR A CA 1
ATOM 1634 C C . TYR A 1 207 ? -15.819 1.660 -6.648 1.00 93.94 207 TYR A C 1
ATOM 1636 O O . TYR A 1 207 ? -15.416 0.896 -5.767 1.00 93.94 207 TYR A O 1
ATOM 1644 N N . ILE A 1 208 ? -16.382 2.833 -6.377 1.00 92.56 208 ILE A N 1
ATOM 1645 C CA . ILE A 1 208 ? -16.684 3.292 -5.024 1.00 92.56 208 ILE A CA 1
ATOM 1646 C C . ILE A 1 208 ? -18.091 3.868 -4.965 1.00 92.56 208 ILE A C 1
ATOM 1648 O O . ILE A 1 208 ? -18.497 4.620 -5.845 1.00 92.56 208 ILE A O 1
ATOM 1652 N N . GLU A 1 209 ? -18.780 3.550 -3.875 1.00 91.50 209 GLU A N 1
ATOM 1653 C CA . GLU A 1 209 ? -20.039 4.151 -3.459 1.00 91.50 209 GLU A CA 1
ATOM 1654 C C . GLU A 1 209 ? -19.958 4.430 -1.955 1.00 91.50 209 GLU A C 1
ATOM 1656 O O . GLU A 1 209 ? -19.825 3.516 -1.139 1.00 91.50 209 GLU A O 1
ATOM 1661 N N . ALA A 1 210 ? -19.990 5.696 -1.558 1.00 89.62 210 ALA A N 1
ATOM 1662 C CA . ALA A 1 210 ? -19.795 6.106 -0.175 1.00 89.62 210 ALA A CA 1
ATOM 1663 C C . ALA A 1 210 ? -20.696 7.278 0.210 1.00 89.62 210 ALA A C 1
ATOM 1665 O O . ALA A 1 210 ? -21.128 8.058 -0.632 1.00 89.62 210 ALA A O 1
ATOM 1666 N N . VAL A 1 211 ? -20.933 7.434 1.511 1.00 88.56 211 VAL A N 1
ATOM 1667 C CA . VAL A 1 211 ? -21.557 8.623 2.091 1.00 88.56 211 VAL A CA 1
ATOM 1668 C C . VAL A 1 211 ? -20.538 9.312 2.987 1.00 88.56 211 VAL A C 1
ATOM 1670 O O . VAL A 1 211 ? -20.131 8.776 4.019 1.00 88.56 211 VAL A O 1
ATOM 1673 N N . ILE A 1 212 ? -20.141 10.521 2.601 1.00 87.06 212 ILE A N 1
ATOM 1674 C CA . ILE A 1 212 ? -19.118 11.315 3.278 1.00 87.06 212 ILE A CA 1
ATOM 1675 C C . ILE A 1 212 ? -19.758 12.609 3.746 1.00 87.06 212 ILE A C 1
ATOM 1677 O O . ILE A 1 212 ? -20.218 13.406 2.937 1.00 87.06 212 ILE A O 1
ATOM 1681 N N . LYS A 1 213 ? -19.806 12.833 5.065 1.00 85.38 213 LYS A N 1
ATOM 1682 C CA . LYS A 1 213 ? -20.475 14.011 5.655 1.00 85.38 213 LYS A CA 1
ATOM 1683 C C . LYS A 1 213 ? -21.929 14.193 5.180 1.00 85.38 213 LYS A C 1
ATOM 1685 O O . LYS A 1 213 ? -22.416 15.313 5.076 1.00 85.38 213 LYS A O 1
ATOM 1690 N N . GLY A 1 214 ? -22.619 13.085 4.908 1.00 86.69 214 GLY A N 1
ATOM 1691 C CA . GLY A 1 214 ? -23.993 13.084 4.399 1.00 86.69 214 GLY A CA 1
ATOM 1692 C C . GLY A 1 214 ? -24.121 13.292 2.887 1.00 86.69 214 GLY A C 1
ATOM 1693 O O . GLY A 1 214 ? -25.236 13.226 2.378 1.00 86.69 214 GLY A O 1
ATOM 1694 N N . GLU A 1 215 ? -23.018 13.503 2.167 1.00 88.88 215 GLU A N 1
ATOM 1695 C CA . GLU A 1 215 ? -23.004 13.609 0.708 1.00 88.88 215 GLU A CA 1
ATOM 1696 C C . GLU A 1 215 ? -22.668 12.256 0.077 1.00 88.88 215 GLU A C 1
ATOM 1698 O O . GLU A 1 215 ? -21.753 11.563 0.524 1.00 88.88 215 GLU A O 1
ATOM 1703 N N . SER A 1 216 ? -23.422 11.875 -0.955 1.00 91.06 216 SER A N 1
ATOM 1704 C CA . SER A 1 216 ? -23.158 10.657 -1.723 1.00 91.06 216 SER A CA 1
ATOM 1705 C C . SER A 1 216 ? -21.981 10.876 -2.666 1.00 91.06 216 SER A C 1
ATOM 1707 O O . SER A 1 216 ? -21.921 11.890 -3.361 1.00 91.06 216 SER A O 1
ATOM 1709 N N . VAL A 1 217 ? -21.074 9.907 -2.712 1.00 91.31 217 VAL A N 1
ATOM 1710 C CA . VAL A 1 217 ? -19.895 9.881 -3.575 1.00 91.31 217 VAL A CA 1
ATOM 1711 C C . VAL A 1 217 ? -19.909 8.568 -4.327 1.00 91.31 217 VAL A C 1
ATOM 1713 O O . VAL A 1 217 ? -19.885 7.506 -3.711 1.00 91.31 217 VAL A O 1
ATOM 1716 N N . GLU A 1 218 ? -19.951 8.647 -5.650 1.00 94.62 218 GLU A N 1
ATOM 1717 C CA . GLU A 1 218 ? -20.006 7.478 -6.518 1.00 94.62 218 GLU A CA 1
ATOM 1718 C C . GLU A 1 218 ? -19.166 7.736 -7.763 1.00 94.62 218 GLU A C 1
ATOM 1720 O O . GLU A 1 218 ? -19.400 8.708 -8.484 1.00 94.62 218 GLU A O 1
ATOM 1725 N N . TRP A 1 219 ? -18.177 6.880 -8.009 1.00 95.81 219 TRP A N 1
ATOM 1726 C CA . TRP A 1 219 ? -17.372 6.952 -9.224 1.00 95.81 219 TRP A CA 1
ATOM 1727 C C . TRP A 1 219 ? -16.631 5.643 -9.499 1.00 95.81 219 TRP A C 1
ATOM 1729 O O . TRP A 1 219 ? -16.457 4.782 -8.636 1.00 95.81 219 TRP A O 1
ATOM 1739 N N . ALA A 1 220 ? -16.160 5.513 -10.738 1.00 96.06 220 ALA A N 1
ATOM 1740 C CA . ALA A 1 220 ? -15.284 4.437 -11.178 1.00 96.06 220 ALA A CA 1
ATOM 1741 C C . ALA A 1 220 ? -13.912 4.985 -11.591 1.00 96.06 220 ALA A C 1
ATOM 1743 O O . ALA A 1 220 ? -13.763 6.154 -11.968 1.00 96.06 220 ALA A O 1
ATOM 1744 N N . GLY A 1 221 ? -12.893 4.135 -11.534 1.00 96.38 221 GLY A N 1
ATOM 1745 C CA . GLY A 1 221 ? -11.539 4.514 -11.899 1.00 96.38 221 GLY A CA 1
ATOM 1746 C C . GLY A 1 221 ? -10.526 3.400 -11.692 1.00 96.38 221 GLY A C 1
ATOM 1747 O O . GLY A 1 221 ? -10.759 2.251 -12.066 1.00 96.38 221 GLY A O 1
ATOM 1748 N N . MET A 1 222 ? -9.374 3.748 -11.126 1.00 97.06 222 MET A N 1
ATOM 1749 C CA . MET A 1 222 ? -8.300 2.797 -10.854 1.00 97.06 222 MET A CA 1
ATOM 1750 C C . MET A 1 222 ? -7.754 2.955 -9.442 1.00 97.06 222 MET A C 1
ATOM 1752 O O . MET A 1 222 ? -7.754 4.054 -8.897 1.00 97.06 222 MET A O 1
ATOM 1756 N N . GLY A 1 223 ? -7.241 1.871 -8.876 1.00 97.44 223 GLY A N 1
ATOM 1757 C CA . GLY A 1 223 ? -6.684 1.874 -7.528 1.00 97.44 223 GLY A CA 1
ATOM 1758 C C . GLY A 1 223 ? -5.755 0.703 -7.273 1.00 97.44 223 GLY A C 1
ATOM 1759 O O . GLY A 1 223 ? -5.355 0.005 -8.209 1.00 97.44 223 GLY A O 1
ATOM 1760 N N . GLY A 1 224 ? -5.421 0.474 -6.013 1.00 97.44 224 GLY A N 1
ATOM 1761 C CA . GLY A 1 224 ? -4.678 -0.705 -5.594 1.00 97.44 224 GLY A CA 1
ATOM 1762 C C . GLY A 1 224 ? -4.710 -0.926 -4.092 1.00 97.44 224 GLY A C 1
ATOM 1763 O O . GLY A 1 224 ? -5.296 -0.149 -3.336 1.00 97.44 224 GLY A O 1
ATOM 1764 N N . HIS A 1 225 ? -4.070 -2.016 -3.682 1.00 97.25 225 HIS A N 1
ATOM 1765 C CA . HIS A 1 225 ? -3.949 -2.414 -2.290 1.00 97.25 225 HIS A CA 1
ATOM 1766 C C . HIS A 1 225 ? -2.502 -2.785 -1.969 1.00 97.25 225 HIS A C 1
ATOM 1768 O O . HIS A 1 225 ? -1.901 -3.620 -2.654 1.00 97.25 225 HIS A O 1
ATOM 1774 N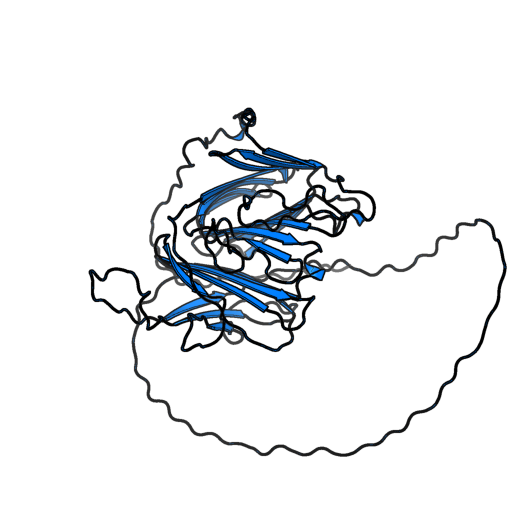 N . GLU A 1 226 ? -1.975 -2.191 -0.901 1.00 97.31 226 GLU A N 1
ATOM 1775 C CA . GLU A 1 226 ? -0.666 -2.486 -0.338 1.00 97.31 226 GLU A CA 1
ATOM 1776 C C . GLU A 1 226 ? -0.775 -2.992 1.101 1.00 97.31 226 GLU A C 1
ATOM 1778 O O . GLU A 1 226 ? -1.638 -2.588 1.887 1.00 97.31 226 GLU A O 1
ATOM 1783 N N . ARG A 1 227 ? 0.180 -3.841 1.476 1.00 97.88 227 ARG A N 1
ATOM 1784 C CA . ARG A 1 227 ? 0.294 -4.385 2.822 1.00 97.88 227 ARG A CA 1
ATOM 1785 C C . ARG A 1 227 ? 1.688 -4.116 3.367 1.00 97.88 227 ARG A C 1
ATOM 1787 O O . ARG A 1 227 ? 2.684 -4.592 2.822 1.00 97.88 227 ARG A O 1
ATOM 1794 N N . LEU A 1 228 ? 1.751 -3.391 4.485 1.00 97.56 228 LEU A N 1
ATOM 1795 C CA . LEU A 1 228 ? 3.004 -2.939 5.095 1.00 97.56 228 LEU A CA 1
ATOM 1796 C C . LEU A 1 228 ? 3.103 -3.384 6.548 1.00 97.56 228 LEU A C 1
ATOM 1798 O O . LEU A 1 228 ? 2.127 -3.327 7.296 1.00 97.56 228 LEU A O 1
ATOM 1802 N N . TRP A 1 229 ? 4.285 -3.801 6.983 1.00 97.88 229 TRP A N 1
ATOM 1803 C CA . TRP A 1 229 ? 4.537 -4.058 8.398 1.00 97.88 229 TRP A CA 1
ATOM 1804 C C . TRP A 1 229 ? 6.006 -3.860 8.741 1.00 97.88 229 TRP A C 1
ATOM 1806 O O . TRP A 1 229 ? 6.888 -3.916 7.886 1.00 97.88 229 TRP A O 1
ATOM 1816 N N . GLY A 1 230 ? 6.291 -3.636 10.016 1.00 96.81 230 GLY A N 1
ATOM 1817 C CA . GLY A 1 230 ? 7.657 -3.458 10.479 1.00 96.81 230 GLY A CA 1
ATOM 1818 C C . GLY A 1 230 ? 7.809 -3.731 11.962 1.00 96.81 230 GLY A C 1
ATOM 1819 O O . GLY A 1 230 ? 6.852 -3.645 12.726 1.00 96.81 230 GLY A O 1
ATOM 1820 N N . ALA A 1 231 ? 9.040 -4.035 12.376 1.00 96.00 231 ALA A N 1
ATOM 1821 C CA . ALA A 1 231 ? 9.373 -4.182 13.799 1.00 96.00 231 ALA A CA 1
ATOM 1822 C C . ALA A 1 231 ? 9.399 -2.835 14.542 1.00 96.00 231 ALA A C 1
ATOM 1824 O O . ALA A 1 231 ? 9.356 -2.798 15.774 1.00 96.00 231 ALA A O 1
ATOM 1825 N N . PHE A 1 232 ? 9.474 -1.745 13.777 1.00 95.56 232 PHE A N 1
ATOM 1826 C CA . PHE A 1 232 ? 9.420 -0.367 14.238 1.00 95.56 232 PHE A CA 1
ATOM 1827 C C . PHE A 1 232 ? 8.438 0.425 13.370 1.00 95.56 232 PHE A C 1
ATOM 1829 O O . PHE A 1 232 ? 8.120 0.018 12.249 1.00 95.56 232 PHE A O 1
ATOM 1836 N N . ASN A 1 233 ? 8.007 1.583 13.868 1.00 92.00 233 ASN A N 1
ATOM 1837 C CA . ASN A 1 233 ? 7.202 2.519 13.092 1.00 92.00 233 ASN A CA 1
ATOM 1838 C C . ASN A 1 233 ? 7.944 3.056 11.855 1.00 92.00 233 ASN A C 1
ATOM 1840 O O . ASN A 1 233 ? 9.176 3.019 11.758 1.00 92.00 233 ASN A O 1
ATOM 1844 N N . TRP A 1 234 ? 7.173 3.628 10.930 1.00 92.19 234 TRP A N 1
ATOM 1845 C CA . TRP A 1 234 ? 7.669 4.166 9.661 1.00 92.19 234 TRP A CA 1
ATOM 1846 C C . TRP A 1 234 ? 8.811 5.166 9.837 1.00 92.19 234 TRP A C 1
ATOM 1848 O O . TRP A 1 234 ? 9.820 5.053 9.152 1.00 92.19 234 TRP A O 1
ATOM 1858 N N . TYR A 1 235 ? 8.691 6.104 10.782 1.00 90.31 235 TYR A N 1
ATOM 1859 C CA . TYR A 1 235 ? 9.701 7.145 11.022 1.00 90.31 235 TYR A CA 1
ATOM 1860 C C . TYR A 1 235 ? 11.045 6.590 11.495 1.00 90.31 235 TYR A C 1
ATOM 1862 O O . TYR A 1 235 ? 12.070 7.253 11.369 1.00 90.31 235 TYR A O 1
ATOM 1870 N N . THR A 1 236 ? 11.045 5.382 12.054 1.00 95.44 236 THR A N 1
ATOM 1871 C CA . THR A 1 236 ? 12.267 4.696 12.466 1.00 95.44 236 THR A CA 1
ATOM 1872 C C . THR A 1 236 ? 12.922 3.971 11.293 1.00 95.44 236 THR A C 1
ATOM 1874 O O . THR A 1 236 ? 14.147 3.886 11.240 1.00 95.44 236 THR A O 1
ATOM 1877 N N . CYS A 1 237 ? 12.128 3.425 10.369 1.00 97.06 237 CYS A N 1
ATOM 1878 C CA . CYS A 1 237 ? 12.618 2.586 9.274 1.00 97.06 237 CYS A CA 1
ATOM 1879 C C . CYS A 1 237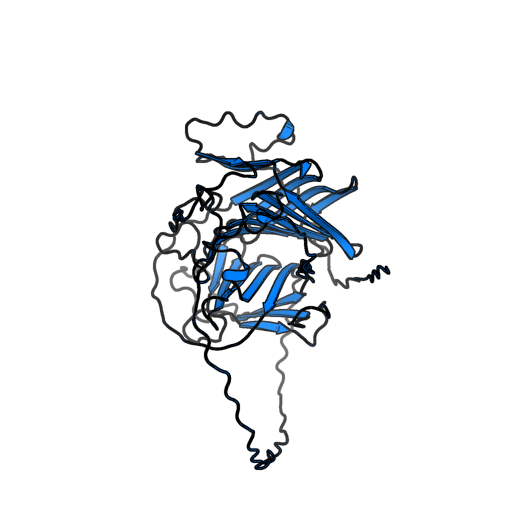 ? 12.905 3.360 7.979 1.00 97.06 237 CYS A C 1
ATOM 1881 O O . CYS A 1 237 ? 13.828 2.989 7.250 1.00 97.06 237 CYS A O 1
ATOM 1883 N N . LEU A 1 238 ? 12.141 4.416 7.688 1.00 96.69 238 LEU A N 1
ATOM 1884 C CA . LEU A 1 238 ? 12.078 5.061 6.377 1.00 96.69 238 LEU A CA 1
ATOM 1885 C C . LEU A 1 238 ? 12.513 6.530 6.422 1.00 96.69 238 LEU A C 1
ATOM 1887 O O . LEU A 1 238 ? 12.001 7.314 7.217 1.00 96.69 238 LEU A O 1
ATOM 1891 N N . ASP A 1 239 ? 13.402 6.901 5.502 1.00 95.56 239 ASP A N 1
ATOM 1892 C CA . ASP A 1 239 ? 13.733 8.295 5.173 1.00 95.56 239 ASP A CA 1
ATOM 1893 C C . ASP A 1 239 ? 12.774 8.854 4.107 1.00 95.56 239 ASP A C 1
ATOM 1895 O O . ASP A 1 239 ? 12.502 10.056 4.055 1.00 95.56 239 ASP A O 1
ATOM 1899 N N . GLY A 1 240 ? 12.228 7.984 3.256 1.00 93.56 240 GLY A N 1
ATOM 1900 C CA . GLY A 1 240 ? 11.351 8.369 2.158 1.00 93.56 240 GLY A CA 1
ATOM 1901 C C . GLY A 1 240 ? 10.601 7.184 1.565 1.00 93.56 240 GLY A C 1
ATOM 1902 O O . GLY A 1 240 ? 11.019 6.032 1.697 1.00 93.56 240 GLY A O 1
ATOM 1903 N N . MET A 1 241 ? 9.485 7.490 0.908 1.00 94.56 241 MET A N 1
ATOM 1904 C CA . MET A 1 241 ? 8.698 6.527 0.149 1.00 94.56 241 MET A CA 1
ATOM 1905 C C . MET A 1 241 ? 8.093 7.212 -1.074 1.00 94.56 241 MET A C 1
ATOM 1907 O O . MET A 1 241 ? 7.567 8.324 -0.995 1.00 94.56 241 MET A O 1
ATOM 1911 N N . VAL A 1 242 ? 8.166 6.535 -2.210 1.00 94.25 242 VAL A N 1
ATOM 1912 C CA . VAL A 1 242 ? 7.452 6.898 -3.433 1.00 94.25 242 VAL A CA 1
ATOM 1913 C C . VAL A 1 242 ? 6.599 5.705 -3.819 1.00 94.25 242 VAL A C 1
ATOM 1915 O O . VAL A 1 242 ? 7.145 4.613 -3.927 1.00 94.25 242 VAL A O 1
ATOM 1918 N N . ALA A 1 243 ? 5.312 5.919 -4.060 1.00 94.75 243 ALA A N 1
ATOM 1919 C CA . ALA A 1 243 ? 4.409 4.938 -4.644 1.00 94.75 243 ALA A CA 1
ATOM 1920 C C . ALA A 1 243 ? 3.684 5.575 -5.834 1.00 94.75 243 ALA A C 1
ATOM 1922 O O . ALA A 1 243 ? 3.189 6.701 -5.763 1.00 94.75 243 ALA A O 1
ATOM 1923 N N . ILE A 1 244 ? 3.699 4.889 -6.968 1.00 95.12 244 ILE A N 1
ATOM 1924 C CA . ILE A 1 244 ? 3.110 5.344 -8.221 1.00 95.12 244 ILE A CA 1
ATOM 1925 C C . ILE A 1 244 ? 2.363 4.179 -8.827 1.00 95.12 244 ILE A C 1
ATOM 1927 O O . ILE A 1 244 ? 2.923 3.102 -9.030 1.00 95.12 244 ILE A O 1
ATOM 1931 N N . ARG A 1 245 ? 1.119 4.447 -9.194 1.00 95.81 245 ARG A N 1
ATOM 1932 C CA . ARG A 1 245 ? 0.269 3.523 -9.915 1.00 95.81 245 ARG A CA 1
ATOM 1933 C C . ARG A 1 245 ? -0.228 4.191 -11.176 1.00 95.81 245 ARG A C 1
ATOM 1935 O O . ARG A 1 245 ? -0.601 5.360 -11.157 1.00 95.81 245 ARG A O 1
ATOM 1942 N N . LEU A 1 246 ? -0.224 3.473 -12.286 1.00 94.12 246 LEU A N 1
ATOM 1943 C CA . LEU A 1 246 ? -0.636 4.033 -13.564 1.00 94.12 246 LEU A CA 1
ATOM 1944 C C . LEU A 1 246 ? -1.372 3.007 -14.404 1.00 94.12 246 LEU A C 1
ATOM 1946 O O . LEU A 1 246 ? -1.024 1.828 -14.419 1.00 94.12 246 LEU A O 1
ATOM 1950 N N . ARG A 1 247 ? -2.355 3.495 -15.155 1.00 93.38 247 ARG A N 1
ATOM 1951 C CA . ARG A 1 247 ? -3.026 2.743 -16.203 1.00 93.38 247 ARG A CA 1
ATOM 1952 C C . ARG A 1 247 ? -3.049 3.543 -17.497 1.00 93.38 247 ARG A C 1
ATOM 1954 O O . ARG A 1 247 ? -3.410 4.718 -17.507 1.00 93.38 247 ARG A O 1
ATOM 1961 N N . ALA A 1 248 ? -2.650 2.905 -18.591 1.00 91.75 248 ALA A N 1
ATOM 1962 C CA . ALA A 1 248 ? -2.621 3.509 -19.918 1.00 91.75 248 ALA A CA 1
ATOM 1963 C C . ALA A 1 248 ? -2.951 2.456 -20.979 1.00 91.75 248 ALA A C 1
ATOM 1965 O O . ALA A 1 248 ? -2.114 1.623 -21.327 1.00 91.75 248 ALA A O 1
ATOM 1966 N N . GLY A 1 249 ? -4.183 2.480 -21.491 1.00 92.94 249 GLY A N 1
ATOM 1967 C CA . GLY A 1 249 ? -4.670 1.445 -22.405 1.00 92.94 249 GLY A CA 1
ATOM 1968 C C . GLY A 1 249 ? -4.564 0.045 -21.775 1.00 92.94 249 GLY A C 1
ATOM 1969 O O . GLY A 1 249 ? -5.073 -0.140 -20.668 1.00 92.94 249 GLY A O 1
ATOM 1970 N N . PRO A 1 250 ? -3.902 -0.931 -22.429 1.00 94.19 250 PRO A N 1
ATOM 1971 C CA . PRO A 1 250 ? -3.757 -2.286 -21.893 1.00 94.19 250 PRO A CA 1
ATOM 1972 C C . PRO A 1 250 ? -2.724 -2.382 -20.761 1.00 94.19 250 PRO A C 1
ATOM 1974 O O . PRO A 1 250 ? -2.596 -3.439 -20.141 1.00 94.19 250 PRO A O 1
ATOM 1977 N N . TYR A 1 251 ? -1.968 -1.309 -20.506 1.00 96.12 251 TYR A N 1
ATOM 1978 C CA . TYR A 1 251 ? -0.852 -1.312 -19.574 1.00 96.12 251 TYR A CA 1
ATOM 1979 C C . TYR A 1 251 ? -1.266 -0.890 -18.167 1.00 96.12 251 TYR A C 1
ATOM 1981 O O . TYR A 1 251 ? -1.941 0.124 -17.976 1.00 96.12 251 TYR A O 1
ATOM 1989 N N . ALA A 1 252 ? -0.776 -1.636 -17.184 1.00 96.81 252 ALA A N 1
ATOM 1990 C CA . ALA A 1 252 ? -0.925 -1.391 -15.759 1.00 96.81 252 ALA A CA 1
ATOM 1991 C C . ALA A 1 252 ? 0.466 -1.380 -15.107 1.00 96.81 252 ALA A C 1
ATOM 1993 O O . ALA A 1 252 ? 1.206 -2.357 -15.198 1.00 96.81 252 ALA A O 1
ATOM 1994 N N . LEU A 1 253 ? 0.845 -0.272 -14.475 1.00 97.31 253 LEU A N 1
ATOM 1995 C CA . LEU A 1 253 ? 2.155 -0.073 -13.857 1.00 97.31 253 LEU A CA 1
ATOM 1996 C C . LEU A 1 253 ? 2.000 0.163 -12.358 1.00 97.31 253 LEU A C 1
ATOM 1998 O O . LEU A 1 253 ? 1.194 0.995 -11.945 1.00 97.31 253 LEU A O 1
ATOM 2002 N N . SER A 1 254 ? 2.838 -0.508 -11.571 1.00 97.50 254 SER A N 1
ATOM 2003 C CA . SER A 1 254 ? 3.065 -0.181 -10.165 1.00 97.50 254 SER A CA 1
ATOM 2004 C C . SER A 1 254 ? 4.557 0.018 -9.911 1.00 97.50 254 SER A C 1
ATOM 2006 O O . SER A 1 254 ? 5.401 -0.790 -10.311 1.00 97.50 254 SER A O 1
ATOM 2008 N N . PHE A 1 255 ? 4.897 1.123 -9.261 1.00 97.50 255 PHE A N 1
ATOM 2009 C CA . PHE A 1 255 ? 6.247 1.468 -8.856 1.00 97.50 255 PHE A CA 1
ATOM 2010 C C . PHE A 1 255 ? 6.244 1.898 -7.400 1.00 97.50 255 PHE A C 1
ATOM 2012 O O . PHE A 1 255 ? 5.558 2.845 -7.031 1.00 97.50 255 PHE A O 1
ATOM 2019 N N . VAL A 1 256 ? 7.085 1.253 -6.601 1.00 97.00 256 VAL A N 1
ATOM 2020 C CA . VAL A 1 256 ? 7.352 1.671 -5.230 1.00 97.00 256 VAL A CA 1
ATOM 2021 C C . VAL A 1 256 ? 8.854 1.836 -5.023 1.00 97.00 256 VAL A C 1
ATOM 2023 O O . VAL A 1 256 ? 9.655 1.094 -5.593 1.00 97.00 256 VAL A O 1
ATOM 2026 N N . GLN A 1 257 ? 9.261 2.807 -4.215 1.00 97.12 257 GLN A N 1
ATOM 2027 C CA . GLN A 1 257 ? 10.632 2.958 -3.745 1.00 97.12 257 GLN A CA 1
ATOM 2028 C C . GLN A 1 257 ? 10.636 3.326 -2.270 1.00 97.12 257 GLN A C 1
ATOM 2030 O O . GLN A 1 257 ? 10.039 4.326 -1.881 1.00 97.12 257 GLN A O 1
ATOM 2035 N N . PHE A 1 258 ? 11.387 2.558 -1.484 1.00 97.50 258 PHE A N 1
ATOM 2036 C CA . PHE A 1 258 ? 11.658 2.842 -0.077 1.00 97.50 258 PHE A CA 1
ATOM 2037 C C . PHE A 1 258 ? 13.095 3.326 0.101 1.00 97.50 258 PHE A C 1
ATOM 2039 O O . PHE A 1 258 ? 14.030 2.682 -0.382 1.00 97.50 258 PHE A O 1
ATOM 2046 N N . ASP A 1 259 ? 13.275 4.419 0.835 1.00 97.06 259 ASP A N 1
ATOM 2047 C CA . ASP A 1 259 ? 14.582 4.924 1.249 1.00 97.06 259 ASP A CA 1
ATOM 2048 C C . ASP A 1 259 ? 14.761 4.647 2.752 1.00 97.06 259 ASP A C 1
ATOM 2050 O O . ASP A 1 259 ? 13.871 4.933 3.551 1.00 97.06 259 ASP A O 1
ATOM 2054 N N . SER A 1 260 ? 15.890 4.059 3.153 1.00 97.81 260 SER A N 1
ATOM 2055 C CA . SER A 1 260 ? 16.106 3.594 4.533 1.00 97.81 260 SER A CA 1
ATOM 2056 C C . SER A 1 260 ? 16.638 4.685 5.462 1.00 97.81 260 SER A C 1
ATOM 2058 O O . SER A 1 260 ? 17.726 5.206 5.223 1.00 97.81 260 SER A O 1
ATOM 2060 N N . ALA A 1 261 ? 15.961 4.910 6.595 1.00 96.50 261 ALA A N 1
ATOM 2061 C CA . ALA A 1 261 ? 16.476 5.731 7.701 1.00 96.50 261 ALA A CA 1
ATOM 2062 C C . ALA A 1 261 ? 17.537 5.008 8.547 1.00 96.50 261 ALA A C 1
ATOM 2064 O O . ALA A 1 261 ? 18.317 5.621 9.277 1.00 96.50 261 ALA A O 1
ATOM 2065 N N . ARG A 1 262 ? 17.576 3.672 8.470 1.00 96.12 262 ARG A N 1
ATOM 2066 C CA . ARG A 1 262 ? 18.480 2.826 9.268 1.00 96.12 262 ARG A CA 1
ATOM 2067 C C . ARG A 1 262 ? 19.815 2.582 8.581 1.00 96.12 262 ARG A C 1
ATOM 2069 O O . ARG A 1 262 ? 20.820 2.362 9.251 1.00 96.12 262 ARG A O 1
ATOM 2076 N N . GLN A 1 263 ? 19.817 2.598 7.254 1.00 97.44 263 GLN A N 1
ATOM 2077 C CA . GLN A 1 263 ? 20.992 2.361 6.432 1.00 97.44 263 GLN A CA 1
ATOM 2078 C C . GLN A 1 263 ? 21.084 3.454 5.374 1.00 97.44 263 GLN A C 1
ATOM 2080 O O . GLN A 1 263 ? 20.487 3.366 4.304 1.00 97.44 263 GLN A O 1
ATOM 2085 N N . LYS A 1 264 ? 21.860 4.488 5.691 1.00 95.00 264 LYS A N 1
ATOM 2086 C CA . LYS A 1 264 ? 21.996 5.681 4.859 1.00 95.00 264 LYS A CA 1
ATOM 2087 C C . LYS A 1 264 ? 22.369 5.318 3.417 1.00 95.00 264 LYS A C 1
ATOM 2089 O O . LYS A 1 264 ? 23.304 4.555 3.185 1.00 95.00 264 LYS A O 1
ATOM 2094 N N . GLY A 1 265 ? 21.635 5.875 2.456 1.00 94.62 265 GLY A N 1
ATOM 2095 C CA . GLY A 1 265 ? 21.850 5.638 1.026 1.00 94.62 265 GLY A CA 1
ATOM 2096 C C . GLY A 1 265 ? 21.278 4.321 0.487 1.00 94.62 265 GLY A C 1
ATOM 2097 O O . GLY A 1 265 ? 21.292 4.131 -0.731 1.00 94.62 265 GLY A O 1
ATOM 2098 N N . LEU A 1 266 ? 20.742 3.433 1.336 1.00 97.12 266 LEU A N 1
ATOM 2099 C CA . LEU A 1 266 ? 20.001 2.264 0.869 1.00 97.12 266 LEU A CA 1
ATOM 2100 C C . LEU A 1 266 ? 18.653 2.707 0.295 1.00 97.12 266 LEU A C 1
ATOM 2102 O O . LEU A 1 266 ? 17.838 3.313 0.992 1.00 97.12 266 LEU A O 1
ATOM 2106 N N . ARG A 1 267 ? 18.426 2.341 -0.966 1.00 96.56 267 ARG A N 1
ATOM 2107 C CA . ARG A 1 267 ? 17.155 2.502 -1.671 1.00 96.56 267 ARG A CA 1
ATOM 2108 C C . ARG A 1 267 ? 16.691 1.154 -2.190 1.00 96.56 267 ARG A C 1
ATOM 2110 O O . ARG A 1 267 ? 17.492 0.411 -2.759 1.00 96.56 267 ARG A O 1
ATOM 2117 N N . ALA A 1 268 ? 15.408 0.872 -2.041 1.00 97.56 268 ALA A N 1
ATOM 2118 C CA . ALA A 1 268 ? 14.777 -0.356 -2.495 1.00 97.56 268 ALA A CA 1
ATOM 2119 C C . ALA A 1 268 ? 13.624 -0.034 -3.456 1.00 97.56 268 ALA A C 1
ATOM 2121 O O . ALA A 1 268 ? 12.468 -0.003 -3.036 1.00 97.56 268 ALA A O 1
ATOM 2122 N N . PRO A 1 269 ? 13.931 0.252 -4.734 1.00 97.44 269 PRO A N 1
ATOM 2123 C CA . PRO A 1 269 ? 12.921 0.420 -5.768 1.00 97.44 269 PRO A CA 1
ATOM 2124 C C . PRO A 1 269 ? 12.418 -0.931 -6.289 1.00 97.44 269 PRO A C 1
ATOM 2126 O O . PRO A 1 269 ? 13.168 -1.911 -6.358 1.00 97.44 269 PRO A O 1
ATOM 2129 N N . ALA A 1 270 ? 11.161 -0.954 -6.718 1.00 97.19 270 ALA A N 1
ATOM 2130 C CA . ALA A 1 270 ? 10.506 -2.099 -7.324 1.00 97.19 270 ALA A CA 1
ATOM 2131 C C . ALA A 1 270 ? 9.441 -1.616 -8.321 1.00 97.19 270 ALA A C 1
ATOM 2133 O O . ALA A 1 270 ? 8.402 -1.087 -7.923 1.00 97.19 270 ALA A O 1
ATOM 2134 N N . LEU A 1 271 ? 9.705 -1.805 -9.618 1.00 97.50 271 LEU A N 1
ATOM 2135 C CA . LEU A 1 271 ? 8.780 -1.497 -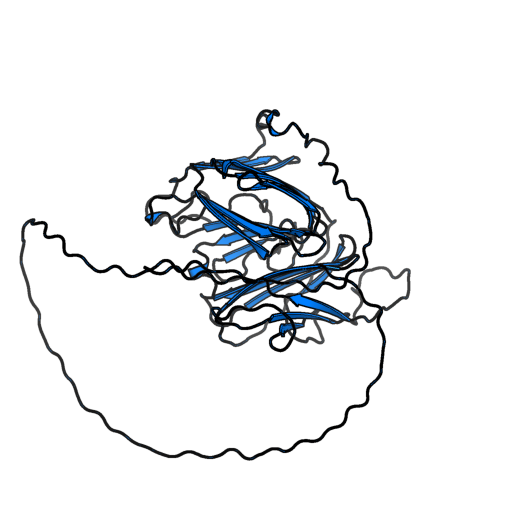10.710 1.00 97.50 271 LEU A CA 1
ATOM 2136 C C . LEU A 1 271 ? 8.244 -2.782 -11.345 1.00 97.50 271 LEU A C 1
ATOM 2138 O O . LEU A 1 271 ? 9.026 -3.685 -11.655 1.00 97.50 271 LEU A O 1
ATOM 2142 N N . MET A 1 272 ? 6.940 -2.813 -11.602 1.00 97.12 272 MET A N 1
ATOM 2143 C CA . MET A 1 272 ? 6.247 -3.828 -12.386 1.00 97.12 272 MET A CA 1
ATOM 2144 C C . MET A 1 272 ? 5.378 -3.152 -13.455 1.00 97.12 272 MET A C 1
ATOM 2146 O O . MET A 1 272 ? 4.715 -2.155 -13.180 1.00 97.12 272 MET A O 1
ATOM 2150 N N . LEU A 1 273 ? 5.359 -3.725 -14.657 1.00 96.94 273 LEU A N 1
ATOM 2151 C CA . LEU A 1 273 ? 4.437 -3.387 -15.737 1.00 96.94 273 LEU A CA 1
ATOM 2152 C C . LEU A 1 273 ? 3.742 -4.668 -16.213 1.00 96.94 273 LEU A C 1
ATOM 2154 O O . LEU A 1 273 ? 4.399 -5.658 -16.553 1.00 96.94 273 LEU A O 1
ATOM 2158 N N . ALA A 1 274 ? 2.418 -4.633 -16.246 1.00 96.38 274 ALA A N 1
ATOM 2159 C CA . ALA A 1 274 ? 1.570 -5.648 -16.842 1.00 96.38 274 ALA A CA 1
ATOM 2160 C C . ALA A 1 274 ? 0.892 -5.111 -18.103 1.00 96.38 274 ALA A C 1
ATOM 2162 O O . ALA A 1 274 ? 0.584 -3.925 -18.191 1.00 96.38 274 ALA A O 1
ATOM 2163 N N . GLU A 1 275 ? 0.644 -6.001 -19.054 1.00 96.06 275 GLU A N 1
ATOM 2164 C CA . GLU A 1 275 ? -0.171 -5.766 -20.240 1.00 96.06 275 GLU A CA 1
ATOM 2165 C C . GLU A 1 275 ? -1.285 -6.816 -20.251 1.00 96.06 275 GLU A C 1
ATOM 2167 O O . GLU A 1 275 ? -1.005 -8.014 -20.170 1.00 96.06 275 GLU A O 1
ATOM 2172 N N . ASN A 1 276 ? -2.547 -6.380 -20.295 1.00 95.19 276 ASN A N 1
ATOM 2173 C CA . ASN A 1 276 ? -3.720 -7.267 -20.287 1.00 95.19 276 ASN A CA 1
ATOM 2174 C C . ASN A 1 276 ? -3.662 -8.341 -19.178 1.00 95.19 276 ASN A C 1
ATOM 2176 O O . ASN A 1 276 ? -3.815 -9.535 -19.435 1.00 95.19 276 ASN A O 1
ATOM 2180 N N . GLY A 1 277 ? -3.366 -7.938 -17.938 1.00 92.62 277 GLY A N 1
ATOM 2181 C CA . GLY A 1 277 ? -3.285 -8.864 -16.800 1.00 92.62 277 GLY A CA 1
ATOM 2182 C C . GLY A 1 277 ? -1.961 -9.616 -16.654 1.00 92.62 277 GLY A C 1
ATOM 2183 O O . GLY A 1 277 ? -1.699 -10.188 -15.597 1.00 92.62 277 GLY A O 1
ATOM 2184 N N . THR A 1 278 ? -1.103 -9.610 -17.677 1.00 94.81 278 THR A N 1
ATOM 2185 C CA . THR A 1 278 ? 0.139 -10.391 -17.692 1.00 94.81 278 THR A CA 1
ATOM 2186 C C . THR A 1 278 ? 1.345 -9.505 -17.428 1.00 94.81 278 THR A C 1
ATOM 2188 O O . THR A 1 278 ? 1.576 -8.537 -18.144 1.00 94.81 278 THR A O 1
ATOM 2191 N N . THR A 1 279 ? 2.167 -9.848 -16.436 1.00 94.19 279 THR A N 1
ATOM 2192 C CA . THR A 1 279 ? 3.428 -9.138 -16.172 1.00 94.19 279 THR A CA 1
ATOM 2193 C C . THR A 1 279 ? 4.396 -9.279 -17.350 1.00 94.19 279 THR A C 1
ATOM 2195 O O . THR A 1 279 ? 4.935 -10.365 -17.593 1.00 94.19 279 THR A O 1
ATOM 2198 N N . VAL A 1 280 ? 4.652 -8.168 -18.043 1.00 94.75 280 VAL A N 1
ATOM 2199 C CA . VAL A 1 280 ? 5.554 -8.093 -19.205 1.00 94.75 280 VAL A CA 1
ATOM 2200 C C . VAL A 1 280 ? 6.928 -7.533 -18.850 1.00 94.75 280 VAL A C 1
ATOM 2202 O O . VAL A 1 280 ? 7.900 -7.850 -19.526 1.00 94.75 280 VAL A O 1
ATOM 2205 N N . PHE A 1 281 ? 7.038 -6.753 -17.771 1.00 95.50 281 PHE A N 1
ATOM 2206 C CA . PHE A 1 281 ? 8.307 -6.175 -17.335 1.00 95.50 281 PHE A CA 1
ATOM 2207 C C . PHE A 1 281 ? 8.364 -6.019 -15.814 1.00 95.50 281 PHE A C 1
ATOM 2209 O O . PHE A 1 281 ? 7.375 -5.676 -15.163 1.00 95.50 281 PHE A O 1
ATOM 2216 N N . ARG A 1 282 ? 9.542 -6.267 -15.233 1.00 95.69 282 ARG A N 1
ATOM 2217 C CA . ARG A 1 282 ? 9.808 -6.064 -13.806 1.00 95.69 282 ARG A CA 1
ATOM 2218 C C . ARG A 1 282 ? 11.271 -5.737 -13.575 1.00 95.69 282 ARG A C 1
ATOM 2220 O O . ARG A 1 282 ? 12.148 -6.380 -14.136 1.00 95.69 282 ARG A O 1
ATOM 2227 N N . THR A 1 283 ? 11.554 -4.779 -12.702 1.00 96.38 283 THR A N 1
ATOM 2228 C CA . THR A 1 283 ? 12.940 -4.459 -12.353 1.00 96.38 283 THR A CA 1
ATOM 2229 C C . THR A 1 283 ? 13.059 -3.755 -11.008 1.00 96.38 283 THR A C 1
ATOM 2231 O O . THR A 1 283 ? 12.173 -3.019 -10.570 1.00 96.38 283 THR A O 1
ATOM 2234 N N . ARG A 1 284 ? 14.197 -3.977 -10.353 1.00 96.50 284 ARG A N 1
ATOM 2235 C CA . ARG A 1 284 ? 14.668 -3.208 -9.190 1.00 96.50 284 ARG A CA 1
ATOM 2236 C C . ARG A 1 284 ? 15.854 -2.312 -9.551 1.00 96.50 284 ARG A C 1
ATOM 2238 O O . ARG A 1 284 ? 16.440 -1.654 -8.696 1.00 96.50 284 ARG A O 1
ATOM 2245 N N . LEU A 1 285 ? 16.254 -2.305 -10.819 1.00 96.31 285 LEU A N 1
ATOM 2246 C CA . LEU A 1 285 ? 17.399 -1.561 -11.303 1.00 96.31 285 LEU A CA 1
ATOM 2247 C C . LEU A 1 285 ? 16.923 -0.237 -11.903 1.00 96.31 285 LEU A C 1
ATOM 2249 O O . LEU A 1 285 ? 16.418 -0.186 -13.018 1.00 96.31 285 LEU A O 1
ATOM 2253 N N . MET A 1 286 ? 17.088 0.850 -11.147 1.00 95.69 286 MET A N 1
ATOM 2254 C CA . MET A 1 286 ? 16.657 2.200 -11.557 1.00 95.69 286 MET A CA 1
ATOM 2255 C C . MET A 1 286 ? 17.743 2.983 -12.313 1.00 95.69 286 MET A C 1
ATOM 2257 O O . MET A 1 286 ? 17.818 4.211 -12.246 1.00 95.69 286 MET A O 1
ATOM 2261 N N . ARG A 1 287 ? 18.664 2.273 -12.969 1.00 93.94 287 ARG A N 1
ATOM 2262 C CA . ARG A 1 287 ? 19.784 2.864 -13.708 1.00 93.94 287 ARG A CA 1
ATOM 2263 C C . ARG A 1 287 ? 20.071 2.070 -14.976 1.00 93.94 287 ARG A C 1
ATOM 2265 O O . ARG A 1 287 ? 19.876 0.860 -14.951 1.00 93.94 287 ARG A O 1
ATOM 2272 N N . PRO A 1 288 ? 20.619 2.709 -16.022 1.00 94.25 288 PRO A N 1
ATOM 2273 C CA . PRO A 1 288 ? 20.985 2.014 -17.246 1.00 94.25 288 PRO A CA 1
ATOM 2274 C C . PRO A 1 288 ? 21.842 0.770 -17.010 1.00 94.25 288 PRO A C 1
ATOM 2276 O O . PRO A 1 288 ? 22.830 0.810 -16.267 1.00 94.25 288 PRO A O 1
ATOM 2279 N N . SER A 1 289 ? 21.461 -0.318 -17.673 1.00 91.44 289 SER A N 1
ATOM 2280 C CA . SER A 1 289 ? 22.198 -1.576 -17.729 1.00 91.44 289 SER A CA 1
ATOM 2281 C C . SER A 1 289 ? 22.199 -2.102 -19.155 1.00 91.44 289 SER A C 1
ATOM 2283 O O . SER A 1 289 ? 21.256 -1.874 -19.906 1.00 91.44 289 SER A O 1
ATOM 2285 N N . LYS A 1 290 ? 23.284 -2.773 -19.536 1.00 89.50 290 LYS A N 1
ATOM 2286 C CA . LYS A 1 290 ? 23.360 -3.488 -20.817 1.00 89.50 290 LYS A CA 1
ATOM 2287 C C . LYS A 1 290 ? 22.908 -4.939 -20.685 1.00 89.50 290 LYS A C 1
ATOM 2289 O O . LYS A 1 290 ? 22.550 -5.546 -21.686 1.00 89.50 290 LYS A O 1
ATOM 2294 N N . ASP A 1 291 ? 22.941 -5.452 -19.459 1.00 91.62 291 ASP A N 1
ATOM 2295 C CA . ASP A 1 291 ? 22.834 -6.879 -19.170 1.00 91.62 291 ASP A CA 1
ATOM 2296 C C . ASP A 1 291 ? 21.515 -7.232 -18.470 1.00 91.62 291 ASP A C 1
ATOM 2298 O O . ASP A 1 291 ? 21.099 -8.384 -18.502 1.00 91.62 291 ASP A O 1
ATOM 2302 N N . ASP A 1 292 ? 20.849 -6.241 -17.866 1.00 92.00 292 ASP A N 1
ATOM 2303 C CA . ASP A 1 292 ? 19.643 -6.434 -17.060 1.00 92.00 292 ASP A CA 1
ATOM 2304 C C . ASP A 1 292 ? 18.534 -5.466 -17.475 1.00 92.00 292 ASP A C 1
ATOM 2306 O O . ASP A 1 292 ? 18.798 -4.311 -17.827 1.00 92.00 292 ASP A O 1
ATOM 2310 N N . ASP A 1 293 ? 17.288 -5.899 -17.309 1.00 92.69 293 ASP A N 1
ATOM 2311 C CA . ASP A 1 293 ? 16.113 -5.037 -17.385 1.00 92.69 293 ASP A CA 1
ATOM 2312 C C . ASP A 1 293 ? 16.240 -3.888 -16.386 1.00 92.69 293 ASP A C 1
ATOM 2314 O O . ASP A 1 293 ? 16.479 -4.091 -15.190 1.00 92.69 293 ASP A O 1
ATOM 2318 N N . TYR A 1 294 ? 16.052 -2.661 -16.858 1.00 95.75 294 TYR A N 1
ATOM 2319 C CA . TYR A 1 294 ? 16.136 -1.471 -16.026 1.00 95.75 294 TYR A CA 1
ATOM 2320 C C . TYR A 1 294 ? 15.067 -0.455 -16.397 1.00 95.75 294 TYR A C 1
ATOM 2322 O O . TYR A 1 294 ? 14.588 -0.412 -17.525 1.00 95.75 294 TYR A O 1
ATOM 2330 N N . ALA A 1 295 ? 14.729 0.400 -15.441 1.00 95.75 295 ALA A N 1
ATOM 2331 C CA . ALA A 1 295 ? 13.915 1.580 -15.678 1.00 95.75 295 ALA A CA 1
ATOM 2332 C C . ALA A 1 295 ? 14.709 2.821 -15.275 1.00 95.75 295 ALA A C 1
ATOM 2334 O O . ALA A 1 295 ? 15.633 2.759 -14.463 1.00 95.75 295 ALA A O 1
ATOM 2335 N N . VAL A 1 296 ? 14.361 3.968 -15.843 1.00 94.44 296 VAL A N 1
ATOM 2336 C CA . VAL A 1 296 ? 14.878 5.259 -15.393 1.00 94.44 296 VAL A CA 1
ATOM 2337 C C . VAL A 1 296 ? 13.704 6.066 -14.882 1.00 94.44 296 VAL A C 1
ATOM 2339 O O . VAL A 1 296 ? 12.832 6.452 -15.653 1.00 94.44 296 VAL A O 1
ATOM 2342 N N . VAL A 1 297 ? 13.704 6.314 -13.575 1.00 91.94 297 VAL A N 1
ATOM 2343 C CA . VAL A 1 297 ? 12.701 7.140 -12.904 1.00 91.94 297 VAL A CA 1
ATOM 2344 C C . VAL A 1 297 ? 13.356 8.447 -12.487 1.00 91.94 297 VAL A C 1
ATOM 2346 O O . VAL A 1 297 ? 14.410 8.444 -11.843 1.00 91.94 297 VAL A O 1
ATOM 2349 N N . ARG A 1 298 ? 12.773 9.576 -12.890 1.00 92.12 298 ARG A N 1
ATOM 2350 C CA . ARG A 1 298 ? 13.309 10.912 -12.605 1.00 92.12 298 ARG A CA 1
ATOM 2351 C C . ARG A 1 298 ? 12.231 11.811 -12.040 1.00 92.12 298 ARG A C 1
ATOM 2353 O O . ARG A 1 298 ? 11.114 11.843 -12.539 1.00 92.12 298 ARG A O 1
ATOM 2360 N N . LYS A 1 299 ? 12.608 12.595 -11.036 1.00 92.00 299 LYS A N 1
ATOM 2361 C CA . LYS A 1 299 ? 11.800 13.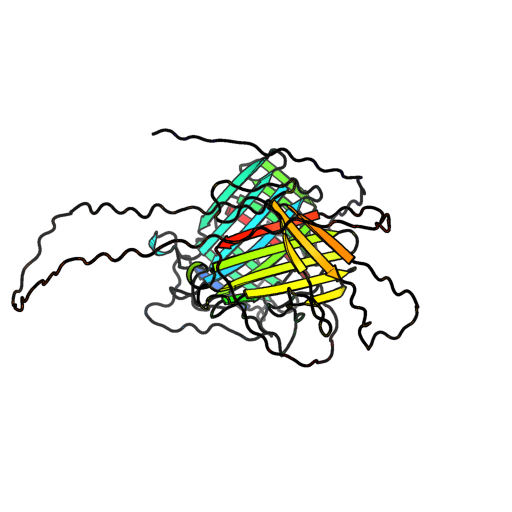715 -10.559 1.00 92.00 299 LYS A CA 1
ATOM 2362 C C . LYS A 1 299 ? 11.857 14.844 -11.579 1.00 92.00 299 LYS A C 1
ATOM 2364 O O . LYS A 1 299 ? 12.914 15.123 -12.143 1.00 92.00 299 LYS A O 1
ATOM 2369 N N . VAL A 1 300 ? 10.721 15.484 -11.790 1.00 92.19 300 VAL A N 1
ATOM 2370 C CA . VAL A 1 300 ? 10.556 16.616 -12.697 1.00 92.19 300 VAL A CA 1
ATOM 2371 C C . VAL A 1 300 ? 10.308 17.859 -11.849 1.00 92.19 300 VAL A C 1
ATOM 2373 O O . VAL A 1 300 ? 9.537 17.779 -10.902 1.00 92.19 300 VAL A O 1
ATOM 2376 N N . TYR A 1 301 ? 10.965 18.979 -12.160 1.00 91.75 301 TYR A N 1
ATOM 2377 C CA . TYR A 1 301 ? 10.870 20.233 -11.390 1.00 91.75 301 TYR A CA 1
ATOM 2378 C C . TYR A 1 301 ? 10.345 21.403 -12.227 1.00 91.75 301 TYR A C 1
ATOM 2380 O O . TYR A 1 301 ? 9.562 22.211 -11.742 1.00 91.75 301 TYR A O 1
ATOM 2388 N N . ASP A 1 302 ? 10.730 21.457 -13.502 1.00 86.38 302 ASP A N 1
ATOM 2389 C CA . ASP A 1 302 ? 10.509 22.626 -14.363 1.00 86.38 302 ASP A CA 1
ATOM 2390 C C . ASP A 1 302 ? 9.327 22.452 -15.332 1.00 86.38 302 ASP A C 1
ATOM 2392 O O . ASP A 1 302 ? 9.232 23.138 -16.348 1.00 86.38 302 ASP A O 1
ATOM 2396 N N . GLN A 1 303 ? 8.439 21.492 -15.063 1.00 81.56 303 GLN A N 1
ATOM 2397 C CA . GLN A 1 303 ? 7.259 21.227 -15.894 1.00 81.56 303 GLN A CA 1
ATOM 2398 C C . GLN A 1 303 ? 5.972 21.528 -15.133 1.00 81.56 303 GLN A C 1
ATOM 2400 O O . GLN A 1 303 ? 5.951 21.558 -13.900 1.00 81.56 303 GLN A O 1
ATOM 2405 N N . SER A 1 304 ? 4.891 21.715 -15.896 1.00 83.81 304 SER A N 1
ATOM 2406 C CA . SER A 1 304 ? 3.537 21.848 -15.365 1.00 83.81 304 SER A CA 1
ATOM 2407 C C . SER A 1 304 ? 3.218 20.692 -14.420 1.00 83.81 304 SER A C 1
ATOM 2409 O O . SER A 1 304 ? 3.295 19.526 -14.809 1.00 83.81 304 SER A O 1
ATOM 2411 N N . GLY A 1 305 ? 2.846 21.027 -13.194 1.00 82.56 305 GLY A N 1
ATOM 2412 C CA . GLY A 1 305 ? 2.468 20.085 -12.154 1.00 82.56 305 GLY A CA 1
ATOM 2413 C C . GLY A 1 305 ? 2.271 20.823 -10.838 1.00 82.56 305 GLY A C 1
ATOM 2414 O O . GLY A 1 305 ? 2.494 22.033 -10.754 1.00 82.56 305 GLY A O 1
ATOM 2415 N N . PHE A 1 306 ? 1.846 20.095 -9.812 1.00 79.44 306 PHE A N 1
ATOM 2416 C CA . PHE A 1 306 ? 1.620 20.660 -8.491 1.00 79.44 306 PHE A CA 1
ATOM 2417 C C . PHE A 1 306 ? 2.738 20.228 -7.550 1.00 79.44 306 PHE A C 1
ATOM 2419 O O . PHE A 1 306 ? 3.156 19.076 -7.517 1.00 79.44 306 PHE A O 1
ATOM 2426 N N . THR A 1 307 ? 3.237 21.185 -6.780 1.00 83.44 307 THR A N 1
ATOM 2427 C CA . THR A 1 307 ? 4.118 20.932 -5.645 1.00 83.44 307 THR A CA 1
ATOM 2428 C C . THR A 1 307 ? 3.721 21.875 -4.521 1.00 83.44 307 THR A C 1
ATOM 2430 O O . THR A 1 307 ? 2.960 22.822 -4.724 1.00 83.44 307 THR A O 1
ATOM 2433 N N . THR A 1 308 ? 4.223 21.633 -3.319 1.00 78.75 308 THR A N 1
ATOM 2434 C CA . THR A 1 308 ? 3.914 22.466 -2.155 1.00 78.75 308 THR A CA 1
ATOM 2435 C C . THR A 1 308 ? 5.154 23.185 -1.642 1.00 78.75 308 THR A C 1
ATOM 2437 O O . THR A 1 308 ? 6.272 22.660 -1.628 1.00 78.75 308 THR A O 1
ATOM 2440 N N . SER A 1 309 ? 4.965 24.419 -1.175 1.00 83.00 309 SER A N 1
ATOM 2441 C CA . SER A 1 309 ? 6.033 25.256 -0.624 1.00 83.00 309 SER A CA 1
ATOM 2442 C C . SER A 1 309 ? 6.612 24.715 0.689 1.00 83.00 309 SER A C 1
ATOM 2444 O O . SER A 1 309 ? 7.720 25.107 1.051 1.00 83.00 309 SER A O 1
ATOM 2446 N N . ILE A 1 310 ? 5.968 23.738 1.339 1.00 86.12 310 ILE A N 1
ATOM 2447 C CA . ILE A 1 310 ? 6.392 23.235 2.659 1.00 86.12 310 ILE A CA 1
ATOM 2448 C C . ILE A 1 310 ? 7.210 21.936 2.630 1.00 86.12 310 ILE A C 1
ATOM 2450 O O . ILE A 1 310 ? 7.863 21.622 3.623 1.00 86.12 310 ILE A O 1
ATOM 2454 N N . LEU A 1 311 ? 7.184 21.166 1.535 1.00 85.25 311 LEU A N 1
ATOM 2455 C CA . LEU A 1 311 ? 7.942 19.908 1.450 1.00 85.25 311 LEU A CA 1
ATOM 2456 C C . LEU A 1 311 ? 9.422 20.161 1.144 1.00 85.25 311 LEU A C 1
ATOM 2458 O O . LEU A 1 311 ? 9.764 21.143 0.492 1.00 85.25 311 LEU A O 1
ATOM 2462 N N . ALA A 1 312 ? 10.311 19.283 1.609 1.00 87.81 312 ALA A N 1
ATOM 2463 C CA . ALA A 1 312 ? 11.748 19.425 1.356 1.00 87.81 312 ALA A CA 1
ATOM 2464 C C . ALA A 1 312 ? 12.087 19.336 -0.143 1.00 87.81 312 ALA A C 1
ATOM 2466 O O . ALA A 1 312 ? 12.992 20.010 -0.623 1.00 87.81 312 ALA A O 1
ATOM 2467 N N . ASP A 1 313 ? 11.330 18.522 -0.874 1.00 87.38 313 ASP A N 1
ATOM 2468 C CA . ASP A 1 313 ? 11.453 18.338 -2.311 1.00 87.38 313 ASP A CA 1
ATOM 2469 C C . ASP A 1 313 ? 10.351 19.100 -3.055 1.00 87.38 313 ASP A C 1
ATOM 2471 O O . ASP A 1 313 ? 9.198 19.104 -2.624 1.00 87.38 313 ASP A O 1
ATOM 2475 N N . LYS A 1 314 ? 10.721 19.748 -4.162 1.00 92.44 314 LYS A N 1
ATOM 2476 C CA . LYS A 1 314 ? 9.852 20.593 -4.995 1.00 92.44 314 LYS A CA 1
ATOM 2477 C C . LYS A 1 314 ? 9.504 19.962 -6.339 1.00 92.44 314 LYS A C 1
ATOM 2479 O O . LYS A 1 314 ? 9.128 20.676 -7.263 1.00 92.44 314 LYS A O 1
ATOM 2484 N N . ALA A 1 315 ? 9.656 18.645 -6.465 1.00 90.62 315 ALA A N 1
ATOM 2485 C CA . ALA A 1 315 ? 9.260 17.941 -7.674 1.00 90.62 315 ALA A CA 1
ATOM 2486 C C . ALA A 1 315 ? 7.777 18.216 -7.991 1.00 90.62 315 ALA A C 1
ATOM 2488 O O . ALA A 1 315 ? 6.926 18.182 -7.098 1.00 90.62 315 ALA A O 1
ATOM 2489 N N . THR A 1 316 ? 7.490 18.501 -9.258 1.00 90.69 316 THR A N 1
ATOM 2490 C CA . THR A 1 316 ? 6.155 18.715 -9.829 1.00 90.69 316 THR A CA 1
ATOM 2491 C C . THR A 1 316 ? 5.610 17.460 -10.513 1.00 90.69 316 THR A C 1
ATOM 2493 O O . THR A 1 316 ? 4.406 17.357 -10.753 1.00 90.69 316 THR A O 1
ATOM 2496 N N . GLY A 1 317 ? 6.469 16.466 -10.767 1.00 89.06 317 GLY A N 1
ATOM 2497 C CA . GLY A 1 317 ? 6.067 15.160 -11.283 1.00 89.06 317 GLY A CA 1
ATOM 2498 C C . GLY A 1 317 ? 7.177 14.114 -11.255 1.00 89.06 317 GLY A C 1
ATOM 2499 O O . GLY A 1 317 ? 8.286 14.368 -10.768 1.00 89.06 317 GLY A O 1
ATOM 2500 N N . GLN A 1 318 ? 6.879 12.942 -11.816 1.00 88.75 318 GLN A N 1
ATOM 2501 C CA . GLN A 1 318 ? 7.871 11.926 -12.159 1.00 88.75 318 GLN A CA 1
ATOM 2502 C C . GLN A 1 318 ? 7.761 11.498 -13.621 1.00 88.75 318 GLN A C 1
ATOM 2504 O O . GLN A 1 318 ? 6.678 11.443 -14.202 1.00 88.75 318 GLN A O 1
ATOM 2509 N N . GLU A 1 319 ? 8.914 11.209 -14.209 1.00 89.31 319 GLU A N 1
ATOM 2510 C CA . GLU A 1 319 ? 9.058 10.648 -15.543 1.00 89.31 319 GLU A CA 1
ATOM 2511 C C . GLU A 1 319 ? 9.616 9.232 -15.427 1.00 89.31 319 GLU A C 1
ATOM 2513 O O . GLU A 1 319 ? 10.645 9.012 -14.781 1.00 89.31 319 GLU A O 1
ATOM 2518 N N . HIS A 1 320 ? 8.937 8.289 -16.074 1.00 88.62 320 HIS A N 1
ATOM 2519 C CA . HIS A 1 320 ? 9.317 6.886 -16.130 1.00 88.62 320 HIS A CA 1
ATOM 2520 C C . HIS A 1 320 ? 9.669 6.534 -17.564 1.00 88.62 320 HIS A C 1
ATOM 2522 O O . HIS A 1 320 ? 8.812 6.582 -18.443 1.00 88.62 320 HIS A O 1
ATOM 2528 N N . ASN A 1 321 ? 10.924 6.164 -17.783 1.00 89.50 321 ASN A N 1
ATOM 2529 C CA . ASN A 1 321 ? 11.408 5.666 -19.057 1.00 89.50 321 ASN A CA 1
ATOM 2530 C C . ASN A 1 321 ? 11.737 4.179 -18.902 1.00 89.50 321 ASN A C 1
ATOM 2532 O O . ASN A 1 321 ? 12.665 3.811 -18.172 1.00 89.50 321 ASN A O 1
ATOM 2536 N N . ILE A 1 322 ? 10.938 3.348 -19.567 1.00 88.88 322 ILE A N 1
ATOM 2537 C CA . ILE A 1 322 ? 11.118 1.900 -19.636 1.00 88.88 322 ILE A CA 1
ATOM 2538 C C . ILE A 1 322 ? 11.586 1.582 -21.061 1.00 88.88 322 ILE A C 1
ATOM 2540 O O . ILE A 1 322 ? 10.766 1.582 -21.985 1.00 88.88 322 ILE A O 1
ATOM 2544 N N . PRO A 1 323 ? 12.897 1.389 -21.275 1.00 85.56 323 PRO A N 1
ATOM 2545 C CA . PRO A 1 323 ? 13.413 1.026 -22.584 1.00 85.56 323 PRO A CA 1
ATOM 2546 C C . PRO A 1 323 ? 12.958 -0.388 -22.946 1.00 85.56 323 PRO A C 1
ATOM 2548 O O . PRO A 1 323 ? 13.042 -1.297 -22.120 1.00 85.56 323 PRO A O 1
ATOM 2551 N N . ALA A 1 324 ? 12.514 -0.585 -24.191 1.00 67.38 324 ALA A N 1
ATOM 2552 C CA . ALA A 1 324 ? 12.323 -1.926 -24.728 1.00 67.38 324 ALA A CA 1
ATOM 2553 C C . ALA A 1 324 ? 13.630 -2.715 -24.606 1.00 67.38 324 ALA A C 1
ATOM 2555 O O . ALA A 1 324 ? 14.686 -2.296 -25.090 1.00 67.38 324 ALA A O 1
ATOM 2556 N N . VAL A 1 325 ? 13.552 -3.862 -23.943 1.00 57.75 325 VAL A N 1
ATOM 2557 C CA . VAL A 1 325 ? 14.679 -4.774 -23.795 1.00 57.75 325 VAL A CA 1
ATOM 2558 C C . VAL A 1 325 ? 14.927 -5.404 -25.164 1.00 57.75 325 VAL A C 1
ATOM 2560 O O . VAL A 1 325 ? 14.043 -6.034 -25.737 1.00 57.75 325 VAL A O 1
ATOM 2563 N N . ALA A 1 326 ? 16.128 -5.222 -25.713 1.00 50.25 326 ALA A N 1
ATOM 2564 C CA . ALA A 1 326 ? 16.507 -5.782 -27.015 1.00 50.25 326 ALA A CA 1
ATOM 2565 C C . ALA A 1 326 ? 16.664 -7.317 -26.998 1.00 50.25 326 ALA A C 1
ATOM 2567 O O . ALA A 1 326 ? 16.828 -7.927 -28.052 1.00 50.25 326 ALA A O 1
ATOM 2568 N N . ASN A 1 327 ? 16.613 -7.936 -25.815 1.00 52.00 327 ASN A N 1
ATOM 2569 C CA . ASN A 1 327 ? 16.614 -9.382 -25.651 1.00 52.00 327 ASN A CA 1
ATOM 2570 C C . ASN A 1 327 ? 15.180 -9.876 -25.420 1.00 52.00 327 ASN A C 1
ATOM 2572 O O . ASN A 1 327 ? 14.656 -9.693 -24.319 1.00 52.00 327 ASN A O 1
ATOM 2576 N N . PRO A 1 328 ? 14.532 -10.504 -26.419 1.00 51.75 328 PRO A N 1
ATOM 2577 C CA . PRO A 1 328 ? 13.278 -11.204 -26.178 1.00 51.75 328 PRO A CA 1
ATOM 2578 C C . PRO A 1 328 ? 13.488 -12.226 -25.057 1.00 51.75 328 PRO A C 1
ATOM 2580 O O . PRO A 1 328 ? 14.504 -12.926 -25.036 1.00 51.75 328 PRO A O 1
ATOM 2583 N N . MET A 1 329 ? 12.540 -12.301 -24.115 1.00 50.59 329 MET A N 1
ATOM 2584 C CA . MET A 1 329 ? 12.555 -13.328 -23.072 1.00 50.59 329 MET A CA 1
ATOM 2585 C C . MET A 1 329 ? 12.792 -14.702 -23.731 1.00 50.59 329 MET A C 1
ATOM 2587 O O . MET A 1 329 ? 12.006 -15.085 -24.600 1.00 50.59 329 MET A O 1
ATOM 2591 N N . PRO A 1 330 ? 13.841 -15.455 -23.349 1.00 46.75 330 PRO A N 1
ATOM 2592 C CA . PRO A 1 330 ? 14.362 -16.567 -24.150 1.00 46.75 330 PRO A CA 1
ATOM 2593 C C . PRO A 1 330 ? 13.475 -17.827 -24.231 1.00 46.75 330 PRO A C 1
ATOM 2595 O O . PRO A 1 330 ? 13.975 -18.878 -24.606 1.00 46.75 330 PRO A O 1
ATOM 2598 N N . ASN A 1 331 ? 12.177 -17.773 -23.907 1.00 45.12 331 ASN A N 1
ATOM 2599 C CA . ASN A 1 331 ? 11.299 -18.955 -23.893 1.00 45.12 331 ASN A CA 1
ATOM 2600 C C . ASN A 1 331 ? 9.849 -18.717 -24.355 1.00 45.12 331 ASN A C 1
ATOM 2602 O O . ASN A 1 331 ? 8.985 -19.547 -24.073 1.00 45.12 331 ASN A O 1
ATOM 2606 N N . VAL A 1 332 ? 9.548 -17.633 -25.076 1.00 46.72 332 VAL A N 1
ATOM 2607 C CA . VAL A 1 332 ? 8.256 -17.542 -25.779 1.00 46.72 332 VAL A CA 1
ATOM 2608 C C . VAL A 1 332 ? 8.465 -18.082 -27.189 1.00 46.72 332 VAL A C 1
ATOM 2610 O O . VAL A 1 332 ? 9.151 -17.457 -27.994 1.00 46.72 332 VAL A O 1
ATOM 2613 N N . ALA A 1 333 ? 7.940 -19.282 -27.457 1.00 40.59 333 ALA A N 1
ATOM 2614 C CA . ALA A 1 333 ? 7.939 -19.872 -28.790 1.00 40.59 333 ALA A CA 1
ATOM 2615 C C . ALA A 1 333 ? 7.351 -18.856 -29.781 1.00 40.59 333 ALA A C 1
ATOM 2617 O O . ALA A 1 333 ? 6.225 -18.385 -29.623 1.00 40.59 333 ALA A O 1
ATOM 2618 N N . ALA A 1 334 ? 8.184 -18.453 -30.734 1.00 40.75 334 ALA A N 1
ATOM 2619 C CA . ALA A 1 334 ? 7.915 -17.366 -31.650 1.00 40.75 334 ALA A CA 1
ATOM 2620 C C . ALA A 1 334 ? 6.944 -17.812 -32.748 1.00 40.75 334 ALA A C 1
ATOM 2622 O O . ALA A 1 334 ? 7.378 -18.331 -33.768 1.00 40.75 334 ALA A O 1
ATOM 2623 N N . ASP A 1 335 ? 5.657 -17.528 -32.563 1.00 39.44 335 ASP A N 1
ATOM 2624 C CA . ASP A 1 335 ? 4.664 -17.491 -33.643 1.00 39.44 335 ASP A CA 1
ATOM 2625 C C . ASP A 1 335 ? 4.160 -16.051 -33.846 1.00 39.44 335 ASP A C 1
ATOM 2627 O O . ASP A 1 335 ? 2.972 -15.777 -33.757 1.00 39.44 335 ASP A O 1
ATOM 2631 N N . SER A 1 336 ? 5.080 -15.102 -34.076 1.00 39.16 336 SER A N 1
ATOM 2632 C CA . SER A 1 336 ? 4.856 -13.876 -34.873 1.00 39.16 336 SER A CA 1
ATOM 2633 C C . SER A 1 336 ? 6.063 -12.935 -34.774 1.00 39.16 336 SER A C 1
ATOM 2635 O O . SER A 1 336 ? 6.354 -12.384 -33.713 1.00 39.16 336 SER A O 1
ATOM 2637 N N . ASN A 1 337 ? 6.755 -12.713 -35.894 1.00 33.34 337 ASN A N 1
ATOM 2638 C CA . ASN A 1 337 ? 7.828 -11.725 -36.025 1.00 33.34 337 ASN A CA 1
ATOM 2639 C C . ASN A 1 337 ? 7.257 -10.297 -36.046 1.00 33.34 337 ASN A C 1
ATOM 2641 O O . ASN A 1 337 ? 7.010 -9.746 -37.117 1.00 33.34 337 ASN A O 1
ATOM 2645 N N . VAL A 1 338 ? 7.087 -9.681 -34.877 1.00 32.09 338 VAL A N 1
ATOM 2646 C CA . VAL A 1 338 ? 6.974 -8.221 -34.743 1.00 32.09 338 VAL A CA 1
ATOM 2647 C C . VAL A 1 338 ? 7.820 -7.788 -33.546 1.00 32.09 338 VAL A C 1
ATOM 2649 O O . VAL A 1 338 ? 7.408 -7.912 -32.397 1.00 32.09 338 VAL A O 1
ATOM 2652 N N . ILE A 1 339 ? 9.031 -7.291 -33.809 1.00 30.03 339 ILE A N 1
ATOM 2653 C CA . ILE A 1 339 ? 9.860 -6.636 -32.790 1.00 30.03 339 ILE A CA 1
ATOM 2654 C C . ILE A 1 339 ? 9.437 -5.166 -32.748 1.00 30.03 339 ILE A C 1
ATOM 2656 O O . ILE A 1 339 ? 9.925 -4.344 -33.522 1.00 30.03 339 ILE A O 1
ATOM 2660 N N . CYS A 1 340 ? 8.508 -4.831 -31.856 1.00 26.39 340 CYS A N 1
ATOM 2661 C CA . CYS A 1 340 ? 8.208 -3.441 -31.526 1.00 26.39 340 CYS A CA 1
ATOM 2662 C C . CYS A 1 340 ? 9.264 -2.927 -30.538 1.00 26.39 340 CYS A C 1
ATOM 2664 O O . CYS A 1 340 ? 9.139 -3.113 -29.330 1.00 26.39 340 CYS A O 1
ATOM 2666 N N . SER A 1 341 ? 10.311 -2.262 -31.032 1.00 34.91 341 SER A N 1
ATOM 2667 C CA . SER A 1 341 ? 11.158 -1.425 -30.177 1.00 34.91 341 SER A CA 1
ATOM 2668 C C . SER A 1 341 ? 10.394 -0.139 -29.848 1.00 34.91 341 SER A C 1
ATOM 2670 O O . SER A 1 341 ? 10.273 0.744 -30.698 1.00 34.91 341 SER A O 1
ATOM 2672 N N . GLY A 1 342 ? 9.850 -0.039 -28.638 1.00 43.19 342 GLY A N 1
ATOM 2673 C CA . GLY A 1 342 ? 9.143 1.146 -28.151 1.00 43.19 342 GLY A CA 1
ATOM 2674 C C . GLY A 1 342 ? 9.639 1.560 -26.769 1.00 43.19 342 GLY A C 1
ATOM 2675 O O . GLY A 1 342 ? 10.006 0.720 -25.956 1.00 43.19 342 GLY A O 1
ATOM 2676 N N . THR A 1 343 ? 9.656 2.859 -26.494 1.00 48.97 343 THR A N 1
ATOM 2677 C CA . THR A 1 343 ? 9.871 3.374 -25.137 1.00 48.97 343 THR A CA 1
ATOM 2678 C C . THR A 1 343 ? 8.512 3.715 -24.552 1.00 48.97 343 THR A C 1
ATOM 2680 O O . THR A 1 343 ? 7.819 4.575 -25.100 1.00 48.97 343 THR A O 1
ATOM 2683 N N . LEU A 1 344 ? 8.134 3.094 -23.430 1.00 50.09 344 LEU A N 1
ATOM 2684 C CA . LEU A 1 344 ? 7.010 3.600 -22.647 1.00 50.09 344 LEU A CA 1
ATOM 2685 C C . LEU A 1 344 ? 7.528 4.770 -21.808 1.00 50.09 344 LEU A C 1
ATOM 2687 O O . LEU A 1 344 ? 8.311 4.581 -20.874 1.00 50.09 344 LEU A O 1
ATOM 2691 N N . SER A 1 345 ? 7.117 5.980 -22.186 1.00 51.84 345 SER A N 1
ATOM 2692 C CA . SER A 1 345 ? 7.352 7.194 -21.411 1.00 51.84 345 SER A CA 1
ATOM 2693 C C . SER A 1 345 ? 6.053 7.597 -20.737 1.00 51.84 345 SER A C 1
ATOM 2695 O O . SER A 1 345 ? 5.141 8.099 -21.392 1.00 51.84 345 SER A O 1
ATOM 2697 N N . ALA A 1 346 ? 5.982 7.410 -19.425 1.00 59.12 346 ALA A N 1
ATOM 2698 C CA . ALA A 1 346 ? 4.867 7.888 -18.626 1.00 59.12 346 ALA A CA 1
ATOM 2699 C C . ALA A 1 346 ? 5.289 9.097 -17.792 1.00 59.12 346 ALA A C 1
ATOM 2701 O O . ALA A 1 346 ? 6.369 9.109 -17.194 1.00 59.12 346 ALA A O 1
ATOM 2702 N N . LYS A 1 347 ? 4.418 10.106 -17.741 1.00 51.97 347 LYS A N 1
ATOM 2703 C CA . LYS A 1 347 ? 4.551 11.251 -16.843 1.00 51.97 347 LYS A CA 1
ATOM 2704 C C . LYS A 1 347 ? 3.408 11.223 -15.851 1.00 51.97 347 LYS A C 1
ATOM 2706 O O . LYS A 1 347 ? 2.260 11.042 -16.246 1.00 51.97 347 LYS A O 1
ATOM 2711 N N . SER A 1 348 ? 3.727 11.435 -14.587 1.00 50.94 348 SER A N 1
ATOM 2712 C CA . SER A 1 348 ? 2.733 11.534 -13.532 1.00 50.94 348 SER A CA 1
ATOM 2713 C C . SER A 1 348 ? 2.932 12.835 -12.755 1.00 50.94 348 SER A C 1
ATOM 2715 O O . SER A 1 348 ? 4.064 13.238 -12.474 1.00 50.94 348 SER A O 1
ATOM 2717 N N . ALA A 1 349 ? 1.837 13.536 -12.464 1.00 47.66 349 ALA A N 1
ATOM 2718 C CA . ALA A 1 349 ? 1.862 14.724 -11.617 1.00 47.66 349 ALA A CA 1
ATOM 2719 C C . ALA A 1 349 ? 1.839 14.304 -10.143 1.00 47.66 349 ALA A C 1
ATOM 2721 O O . ALA A 1 349 ? 1.203 13.314 -9.788 1.00 47.66 349 ALA A O 1
ATOM 2722 N N . VAL A 1 350 ? 2.525 15.052 -9.278 1.00 41.94 350 VAL A N 1
ATOM 2723 C CA . VAL A 1 350 ? 2.495 14.786 -7.834 1.00 41.94 350 VAL A CA 1
ATOM 2724 C C . VAL A 1 350 ? 1.207 15.345 -7.232 1.00 41.94 350 VAL A C 1
ATOM 2726 O O . VAL A 1 350 ? 0.931 16.537 -7.374 1.00 41.94 350 VAL A O 1
ATOM 2729 N N . ALA A 1 351 ? 0.445 14.515 -6.517 1.00 39.31 351 ALA A N 1
ATOM 2730 C CA . ALA A 1 351 ? -0.605 15.008 -5.633 1.00 39.31 351 ALA A CA 1
ATOM 2731 C C . ALA A 1 351 ? 0.030 15.487 -4.310 1.00 39.31 351 ALA A C 1
ATOM 2733 O O . ALA A 1 351 ? 0.838 14.761 -3.720 1.00 39.31 351 ALA A O 1
ATOM 2734 N N . PRO A 1 352 ? -0.276 16.701 -3.821 1.00 32.03 352 PRO A N 1
ATOM 2735 C CA . PRO A 1 352 ? 0.258 17.170 -2.549 1.00 32.03 352 PRO A CA 1
ATOM 2736 C C . PRO A 1 352 ? -0.351 16.374 -1.386 1.00 32.03 352 PRO A C 1
ATOM 2738 O O . PRO A 1 352 ? -1.545 16.477 -1.127 1.00 32.03 352 PRO A O 1
ATOM 2741 N N . THR A 1 353 ? 0.470 15.640 -0.631 1.00 32.41 353 THR A N 1
ATOM 2742 C CA . THR A 1 353 ? 0.071 15.060 0.662 1.00 32.41 353 THR A CA 1
ATOM 2743 C C . THR A 1 353 ? 0.695 15.834 1.821 1.00 32.41 353 THR A C 1
ATOM 2745 O O . THR A 1 353 ? 1.861 16.240 1.794 1.00 32.41 353 THR A O 1
ATOM 2748 N N . TYR A 1 354 ? -0.108 16.093 2.856 1.00 32.19 354 TYR A N 1
ATOM 2749 C CA . TYR A 1 354 ? 0.309 16.847 4.039 1.00 32.19 354 TYR A CA 1
ATOM 2750 C C . TYR A 1 354 ? 0.651 15.903 5.192 1.00 32.19 354 TYR A C 1
ATOM 2752 O O . TYR A 1 354 ? -0.118 15.009 5.527 1.00 32.19 354 TYR A O 1
ATOM 2760 N N . SER A 1 355 ? 1.771 16.163 5.867 1.00 28.59 355 SER A N 1
ATOM 2761 C CA . SER A 1 355 ? 2.080 15.566 7.169 1.00 28.59 355 SER A CA 1
ATOM 2762 C C . SER A 1 355 ? 1.543 16.475 8.272 1.00 28.59 355 SER A C 1
ATOM 2764 O O . SER A 1 355 ? 1.946 17.637 8.358 1.00 28.59 355 SER A O 1
ATOM 2766 N N . ALA A 1 356 ? 0.700 15.951 9.163 1.00 24.67 356 ALA A N 1
ATOM 2767 C CA . ALA A 1 356 ? 0.407 16.623 10.424 1.00 24.67 356 ALA A CA 1
ATOM 2768 C C . ALA A 1 356 ? 1.705 16.703 11.250 1.00 24.67 356 ALA A C 1
ATOM 2770 O O . ALA A 1 356 ? 2.274 15.681 11.633 1.00 24.67 356 ALA A O 1
ATOM 2771 N N . LYS A 1 357 ? 2.216 17.914 11.502 1.00 25.23 357 LYS A N 1
ATOM 2772 C CA . LYS A 1 357 ? 3.212 18.130 12.559 1.00 25.23 357 LYS A CA 1
ATOM 2773 C C . LY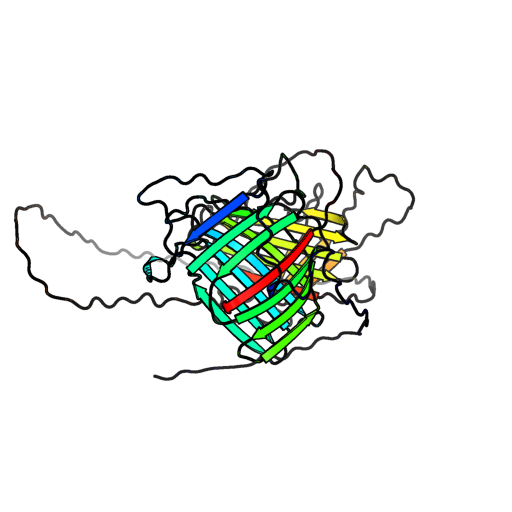S A 1 357 ? 2.456 18.184 13.883 1.00 25.23 357 LYS A C 1
ATOM 2775 O O . LYS A 1 357 ? 1.755 19.159 14.137 1.00 25.23 357 LYS A O 1
ATOM 2780 N N . ALA A 1 358 ? 2.615 17.167 14.727 1.00 25.05 358 ALA A N 1
ATOM 2781 C CA . ALA A 1 358 ? 2.237 17.290 16.129 1.00 25.05 358 ALA A CA 1
ATOM 2782 C C . ALA A 1 358 ? 3.111 18.388 16.774 1.00 25.05 358 ALA A C 1
ATOM 2784 O O . ALA A 1 358 ? 4.335 18.371 16.591 1.00 25.05 358 ALA A O 1
ATOM 2785 N N . PRO A 1 359 ? 2.535 19.361 17.496 1.00 27.70 359 PRO A N 1
ATOM 2786 C CA . PRO A 1 359 ? 3.321 20.365 18.193 1.00 27.70 359 PRO A CA 1
ATOM 2787 C C . PRO A 1 359 ? 4.019 19.709 19.390 1.00 27.70 359 PRO A C 1
ATOM 2789 O O . PRO A 1 359 ? 3.419 19.504 20.438 1.00 27.70 359 PRO A O 1
ATOM 2792 N N . ILE A 1 360 ? 5.310 19.395 19.259 1.00 34.25 360 ILE A N 1
ATOM 2793 C CA . ILE A 1 360 ? 6.154 19.115 20.425 1.00 34.25 360 ILE A CA 1
ATOM 2794 C C . ILE A 1 360 ? 6.678 20.455 20.932 1.00 34.25 360 ILE A C 1
ATOM 2796 O O . ILE A 1 360 ? 7.730 20.936 20.513 1.00 34.25 360 ILE A O 1
ATOM 2800 N N . ARG A 1 361 ? 5.923 21.072 21.839 1.00 27.38 361 ARG A N 1
ATOM 2801 C CA . ARG A 1 361 ? 6.462 22.081 22.751 1.00 27.38 361 ARG A CA 1
ATOM 2802 C C . ARG A 1 361 ? 5.758 21.949 24.096 1.00 27.38 361 ARG A C 1
ATOM 2804 O O . ARG A 1 361 ? 4.735 22.571 24.343 1.00 27.38 361 ARG A O 1
ATOM 2811 N N . GLY A 1 362 ? 6.297 21.068 24.934 1.00 30.38 362 GLY A N 1
ATOM 2812 C CA . GLY A 1 362 ? 5.957 21.034 26.349 1.00 30.38 362 GLY A CA 1
ATOM 2813 C C . GLY A 1 362 ? 6.691 22.165 27.056 1.00 30.38 362 GLY A C 1
ATOM 2814 O O . GLY A 1 362 ? 7.889 22.049 27.310 1.00 30.38 362 GLY A O 1
ATOM 2815 N N . ASP A 1 363 ? 5.976 23.242 27.366 1.00 30.08 363 ASP A N 1
ATOM 2816 C CA . ASP A 1 363 ? 6.380 24.128 28.451 1.00 30.08 363 ASP A CA 1
ATOM 2817 C C . ASP A 1 363 ? 6.202 23.353 29.762 1.00 30.08 363 ASP A C 1
ATOM 2819 O O . ASP A 1 363 ? 5.113 22.878 30.091 1.00 30.08 363 ASP A O 1
ATOM 2823 N N . ARG A 1 364 ? 7.303 23.167 30.497 1.00 33.59 364 ARG A N 1
ATOM 2824 C CA . ARG A 1 364 ? 7.282 22.579 31.839 1.00 33.59 364 ARG A CA 1
ATOM 2825 C C . ARG A 1 364 ? 6.643 23.579 32.799 1.00 33.59 364 ARG A C 1
ATOM 2827 O O . ARG A 1 364 ? 7.327 24.437 33.349 1.00 33.59 364 ARG A O 1
ATOM 2834 N N . GLY A 1 365 ? 5.340 23.440 33.012 1.00 30.41 365 GLY A N 1
ATOM 2835 C CA . GLY A 1 365 ? 4.665 23.973 34.188 1.00 30.41 365 GLY A CA 1
ATOM 2836 C C . GLY A 1 365 ? 5.037 23.137 35.411 1.00 30.41 365 GLY A C 1
ATOM 2837 O O . GLY A 1 365 ? 4.741 21.947 35.469 1.00 30.41 365 GLY A O 1
ATOM 2838 N N . SER A 1 366 ? 5.724 23.769 36.359 1.00 30.12 366 SER A N 1
ATOM 2839 C CA . SER A 1 366 ? 6.005 23.250 37.697 1.00 30.12 366 SER A CA 1
ATOM 2840 C C . SER A 1 366 ? 4.698 22.932 38.429 1.00 30.12 366 SER A C 1
ATOM 2842 O O . SER A 1 366 ? 3.878 23.827 38.619 1.00 30.12 366 SER A O 1
ATOM 2844 N N . MET A 1 367 ? 4.510 21.682 38.856 1.00 31.88 367 MET A N 1
ATOM 2845 C CA . MET A 1 367 ? 3.591 21.346 39.944 1.00 31.88 367 MET A CA 1
ATOM 2846 C C . MET A 1 367 ? 4.424 20.926 41.151 1.00 31.88 367 MET A C 1
ATOM 2848 O O . MET A 1 367 ? 5.097 19.895 41.124 1.00 31.88 367 MET A O 1
ATOM 2852 N N . ASP A 1 368 ? 4.370 21.750 42.195 1.00 32.44 368 ASP A N 1
ATOM 2853 C CA . ASP A 1 368 ? 4.855 21.418 43.527 1.00 32.44 368 ASP A CA 1
ATOM 2854 C C . ASP A 1 368 ? 3.959 20.338 44.145 1.00 32.44 368 ASP A C 1
ATOM 2856 O O . ASP A 1 368 ? 2.744 20.494 44.263 1.00 32.44 368 ASP A O 1
ATOM 2860 N N . GLY A 1 369 ? 4.583 19.237 44.554 1.00 30.72 369 GLY A N 1
ATOM 2861 C CA . GLY A 1 369 ? 3.949 18.129 45.256 1.00 30.72 369 GLY A CA 1
ATOM 2862 C C . GLY A 1 369 ? 4.979 17.418 46.125 1.00 30.72 369 GLY A C 1
ATOM 2863 O O . GLY A 1 369 ? 5.696 16.531 45.679 1.00 30.72 369 GLY A O 1
ATOM 2864 N N . THR A 1 370 ? 5.070 17.867 47.371 1.00 32.31 370 THR A N 1
ATOM 2865 C CA . THR A 1 370 ? 5.868 17.338 48.482 1.00 32.31 370 THR A CA 1
ATOM 2866 C C . THR A 1 370 ? 5.756 15.823 48.680 1.00 32.31 370 THR A C 1
ATOM 2868 O O . THR A 1 370 ? 4.672 15.337 48.989 1.00 32.31 370 THR A O 1
ATOM 2871 N N . ALA A 1 371 ? 6.893 15.112 48.679 1.00 31.48 371 ALA A N 1
ATOM 2872 C CA . ALA A 1 371 ? 7.116 13.939 49.533 1.00 31.48 371 ALA A CA 1
ATOM 2873 C C . ALA A 1 371 ? 8.617 13.615 49.717 1.00 31.48 371 ALA A C 1
ATOM 2875 O O . ALA A 1 371 ? 9.318 13.259 48.778 1.00 31.48 371 ALA A O 1
ATOM 2876 N N . ALA A 1 372 ? 9.053 13.762 50.972 1.00 31.44 372 ALA A N 1
ATOM 2877 C CA . ALA A 1 372 ? 10.112 13.072 51.722 1.00 31.44 372 ALA A CA 1
ATOM 2878 C C . ALA A 1 372 ? 11.477 12.720 51.076 1.00 31.44 372 ALA A C 1
ATOM 2880 O O . ALA A 1 372 ? 11.632 11.834 50.244 1.00 31.44 372 ALA A O 1
ATOM 2881 N N . GLN A 1 373 ? 12.499 13.360 51.654 1.00 30.06 373 GLN A N 1
ATOM 2882 C CA . GLN A 1 373 ? 13.936 13.110 51.546 1.00 30.06 373 GLN A CA 1
ATOM 2883 C C . GLN A 1 373 ? 14.370 11.712 52.024 1.00 30.06 373 GLN A C 1
ATOM 2885 O O . GLN A 1 373 ? 13.972 11.275 53.098 1.00 30.06 373 GLN A O 1
ATOM 2890 N N . THR A 1 374 ? 15.380 11.144 51.357 1.00 32.59 374 THR A N 1
ATOM 2891 C CA . THR A 1 374 ? 16.569 10.585 52.032 1.00 32.59 374 THR A CA 1
ATOM 2892 C C . THR A 1 374 ? 17.830 10.999 51.260 1.00 32.59 374 THR A C 1
ATOM 2894 O O . THR A 1 374 ? 17.891 10.922 50.036 1.00 32.59 374 THR A O 1
ATOM 2897 N N . ARG A 1 375 ? 18.806 11.552 51.990 1.00 29.78 375 ARG A N 1
ATOM 2898 C CA . ARG A 1 375 ? 20.102 12.073 51.512 1.00 29.78 375 ARG A CA 1
ATOM 2899 C C . ARG A 1 375 ? 21.167 10.972 51.498 1.00 29.78 375 ARG A C 1
ATOM 2901 O O . ARG A 1 375 ? 21.165 10.161 52.420 1.00 29.78 375 ARG A O 1
ATOM 2908 N N . SER A 1 376 ? 22.145 11.063 50.584 1.00 32.06 376 SER A N 1
ATOM 2909 C CA . SER A 1 376 ? 23.595 11.216 50.887 1.00 32.06 376 SER A CA 1
ATOM 2910 C C . SER A 1 376 ? 24.495 11.104 49.630 1.00 32.06 376 SER A C 1
ATOM 2912 O O . SER A 1 376 ? 24.011 10.630 48.607 1.00 32.06 376 SER A O 1
ATOM 2914 N N . PRO A 1 377 ? 25.746 11.630 49.645 1.00 45.22 377 PRO A N 1
ATOM 2915 C CA . PRO A 1 377 ? 26.192 12.589 48.621 1.00 45.22 377 PRO A CA 1
ATOM 2916 C C . PRO A 1 377 ? 27.569 12.293 47.962 1.00 45.22 377 PRO A C 1
ATOM 2918 O O . PRO A 1 377 ? 28.224 11.307 48.277 1.00 45.22 377 PRO A O 1
ATOM 2921 N N . ILE A 1 378 ? 28.028 13.279 47.166 1.00 32.72 378 ILE A N 1
ATOM 2922 C CA . ILE A 1 378 ? 29.423 13.649 46.808 1.00 32.72 378 ILE A CA 1
ATOM 2923 C C . ILE A 1 378 ? 29.958 13.117 45.461 1.00 32.72 378 ILE A C 1
ATOM 2925 O O . ILE A 1 378 ? 30.292 11.948 45.338 1.00 32.72 378 ILE A O 1
ATOM 2929 N N . ALA A 1 379 ? 30.158 14.026 44.491 1.00 32.38 379 ALA A N 1
ATOM 2930 C CA . ALA A 1 379 ? 31.490 14.492 44.057 1.00 32.38 379 ALA A CA 1
ATOM 2931 C C . ALA A 1 379 ? 31.379 15.565 42.947 1.00 32.38 379 ALA A C 1
ATOM 2933 O O . ALA A 1 379 ? 30.911 15.300 41.844 1.00 32.38 379 ALA A O 1
ATOM 2934 N N . ASN A 1 380 ? 31.832 16.781 43.267 1.00 33.91 380 ASN A N 1
ATOM 2935 C CA . ASN A 1 380 ? 32.159 17.857 42.325 1.00 33.91 380 ASN A CA 1
ATOM 2936 C C . ASN A 1 380 ? 33.548 17.613 41.719 1.00 33.91 380 ASN A C 1
ATOM 2938 O O . ASN A 1 380 ? 34.389 17.076 42.436 1.00 33.91 380 ASN A O 1
ATOM 2942 N N . LEU A 1 381 ? 33.800 18.097 40.490 1.00 36.53 381 LEU A N 1
ATOM 2943 C CA . LEU A 1 381 ? 35.045 18.747 40.005 1.00 36.53 381 LEU A CA 1
ATOM 2944 C C . LEU A 1 381 ? 34.918 19.109 38.492 1.00 36.53 381 LEU A C 1
ATOM 2946 O O . LEU A 1 381 ? 33.942 18.693 37.871 1.00 36.53 381 LEU A O 1
ATOM 2950 N N . PRO A 1 382 ? 35.767 19.992 37.915 1.00 47.31 382 PRO A N 1
ATOM 2951 C CA . PRO A 1 382 ? 35.316 21.301 37.445 1.00 47.31 382 PRO A CA 1
ATOM 2952 C C . PRO A 1 382 ? 35.389 21.516 35.924 1.00 47.31 382 PRO A C 1
ATOM 2954 O O . PRO A 1 382 ? 36.010 20.764 35.177 1.00 47.31 382 PRO A O 1
ATOM 2957 N N . ALA A 1 383 ? 34.775 22.624 35.504 1.00 37.44 383 ALA A N 1
ATOM 2958 C CA . ALA A 1 383 ? 34.850 23.197 34.168 1.00 37.44 383 ALA A CA 1
ATOM 2959 C C . ALA A 1 383 ? 36.245 23.767 33.858 1.00 37.44 383 ALA A C 1
ATOM 2961 O O . ALA A 1 383 ? 36.820 24.495 34.667 1.00 37.44 383 ALA A O 1
ATOM 2962 N N . GLY A 1 384 ? 36.736 23.485 32.651 1.00 34.44 384 GLY A N 1
ATOM 2963 C CA . GLY A 1 384 ? 37.894 24.134 32.044 1.00 34.44 384 GLY A CA 1
ATOM 2964 C C . GLY A 1 384 ? 37.564 24.557 30.614 1.00 34.44 384 GLY A C 1
ATOM 2965 O O . GLY A 1 384 ? 37.225 23.723 29.778 1.00 34.44 384 GLY A O 1
ATOM 2966 N N . THR A 1 385 ? 37.637 25.859 30.355 1.00 41.47 385 THR A N 1
ATOM 2967 C CA . THR A 1 385 ? 37.800 26.465 29.025 1.00 41.47 385 THR A CA 1
ATOM 2968 C C . THR A 1 385 ? 39.281 26.406 28.621 1.00 41.47 385 THR A C 1
ATOM 2970 O O . THR A 1 385 ? 40.143 26.331 29.502 1.00 41.47 385 THR A O 1
ATOM 2973 N N . PRO A 1 386 ? 39.610 26.423 27.313 1.00 48.38 386 PRO A N 1
ATOM 2974 C CA . PRO A 1 386 ? 40.184 27.663 26.773 1.00 48.38 386 PRO A CA 1
ATOM 2975 C C . PRO A 1 386 ? 39.881 27.977 25.287 1.00 48.38 386 PRO A C 1
ATOM 2977 O O . PRO A 1 386 ? 39.750 27.095 24.447 1.00 48.38 386 PRO A O 1
ATOM 2980 N N . ASP A 1 387 ? 39.784 29.290 25.059 1.00 34.69 387 ASP A N 1
ATOM 2981 C CA . ASP A 1 387 ? 40.250 30.189 23.981 1.00 34.69 387 ASP A CA 1
ATOM 2982 C C . ASP A 1 387 ? 40.397 29.763 22.492 1.00 34.69 387 ASP A C 1
ATOM 2984 O O . ASP A 1 387 ? 40.847 28.658 22.182 1.00 34.69 387 ASP A O 1
ATOM 2988 N N . PRO A 1 388 ? 40.105 30.681 21.536 1.00 47.97 388 PRO A N 1
ATOM 2989 C CA . PRO A 1 388 ? 40.080 30.427 20.103 1.00 47.97 388 PRO A CA 1
ATOM 2990 C C . PRO A 1 388 ? 41.389 30.834 19.409 1.00 47.97 388 PRO A C 1
ATOM 2992 O O . PRO A 1 388 ? 42.031 31.823 19.753 1.00 47.97 388 PRO A O 1
ATOM 2995 N N . THR A 1 389 ? 41.732 30.143 18.323 1.00 39.47 389 THR A N 1
ATOM 2996 C CA . THR A 1 389 ? 42.697 30.648 17.338 1.00 39.47 389 THR A CA 1
ATOM 2997 C C . THR A 1 389 ? 42.125 30.537 15.934 1.00 39.47 389 THR A C 1
ATOM 2999 O O . THR A 1 389 ? 41.730 29.475 15.460 1.00 39.47 389 THR A O 1
ATOM 3002 N N . ALA A 1 390 ? 42.046 31.699 15.291 1.00 36.75 390 ALA A N 1
ATOM 3003 C CA . ALA A 1 390 ? 41.700 31.882 13.897 1.00 36.75 390 ALA A CA 1
ATOM 3004 C C . ALA A 1 390 ? 42.925 31.611 13.014 1.00 36.75 390 ALA A C 1
ATOM 3006 O O . ALA A 1 390 ? 44.039 32.027 13.333 1.00 36.75 390 ALA A O 1
ATOM 3007 N N . THR A 1 391 ? 42.721 30.987 11.855 1.00 35.91 391 THR A N 1
ATOM 3008 C CA . THR A 1 391 ? 43.657 31.095 10.730 1.00 35.91 391 THR A CA 1
ATOM 3009 C C . THR A 1 391 ? 42.875 31.043 9.420 1.00 35.91 391 THR A C 1
ATOM 3011 O O . THR A 1 391 ? 42.323 30.020 9.027 1.00 35.91 391 THR A O 1
ATOM 3014 N N . THR A 1 392 ? 42.798 32.201 8.776 1.00 35.62 392 THR A N 1
ATOM 3015 C CA . THR A 1 392 ? 42.405 32.433 7.381 1.00 35.62 392 THR A CA 1
ATOM 3016 C C . THR A 1 392 ? 43.427 31.848 6.412 1.00 35.62 392 THR A C 1
ATOM 3018 O O . THR A 1 392 ? 44.613 31.978 6.689 1.00 35.62 392 THR A O 1
ATOM 3021 N N . MET A 1 393 ? 42.986 31.333 5.255 1.00 32.41 393 MET A N 1
ATOM 3022 C CA . MET A 1 393 ? 43.728 31.285 3.976 1.00 32.41 393 MET A CA 1
ATOM 3023 C C . MET A 1 393 ? 42.742 31.046 2.798 1.00 32.41 393 MET A C 1
ATOM 3025 O O . MET A 1 393 ? 41.607 30.636 3.043 1.00 32.41 393 MET A O 1
ATOM 3029 N N . PRO A 1 394 ? 43.111 31.401 1.548 1.00 41.44 394 PRO A N 1
ATOM 3030 C CA . PRO A 1 394 ? 42.227 32.127 0.632 1.00 41.44 394 PRO A CA 1
ATOM 3031 C C . PRO A 1 394 ? 41.568 31.299 -0.482 1.00 41.44 394 PRO A C 1
ATOM 3033 O O . PRO A 1 394 ? 41.953 30.177 -0.799 1.00 41.44 394 PRO A O 1
ATOM 3036 N N . ALA A 1 395 ? 40.581 31.950 -1.103 1.00 32.66 395 ALA A N 1
ATOM 3037 C CA . ALA A 1 395 ? 39.819 31.522 -2.266 1.00 32.66 395 ALA A CA 1
ATOM 3038 C C . ALA A 1 395 ? 40.676 31.354 -3.535 1.00 32.66 395 ALA A C 1
ATOM 3040 O O . ALA A 1 395 ? 41.495 32.212 -3.865 1.00 32.66 395 ALA A O 1
ATOM 3041 N N . GLN A 1 396 ? 40.397 30.288 -4.288 1.00 33.22 396 GLN A N 1
ATOM 3042 C CA . GLN A 1 396 ? 40.780 30.138 -5.691 1.00 33.22 396 GLN A CA 1
ATOM 3043 C C . GLN A 1 396 ? 39.521 30.012 -6.553 1.00 33.22 396 GLN A C 1
ATOM 3045 O O . GLN A 1 396 ? 38.588 29.275 -6.236 1.00 33.22 396 GLN A O 1
ATOM 3050 N N . SER A 1 397 ? 39.509 30.791 -7.627 1.00 34.66 397 SER A N 1
ATOM 3051 C CA . SER A 1 397 ? 38.483 30.895 -8.659 1.00 34.66 397 SER A CA 1
ATOM 3052 C C . SER A 1 397 ? 38.501 29.695 -9.622 1.00 34.66 397 SER A C 1
ATOM 3054 O O . SER A 1 397 ? 39.578 29.192 -9.944 1.00 34.66 397 SER A O 1
ATOM 3056 N N . PRO A 1 398 ? 37.342 29.255 -10.147 1.00 38.69 398 PRO A N 1
ATOM 3057 C CA . PRO A 1 398 ? 37.288 28.267 -11.221 1.00 38.69 398 PRO A CA 1
ATOM 3058 C C . PRO A 1 398 ? 37.344 28.935 -12.609 1.00 38.69 398 PRO A C 1
ATOM 3060 O O . PRO A 1 398 ? 36.855 30.059 -12.768 1.00 38.69 398 PRO A O 1
ATOM 3063 N N . PRO A 1 399 ? 37.890 28.263 -13.640 1.00 37.31 399 PRO A N 1
ATOM 3064 C CA . PRO A 1 399 ? 37.851 28.767 -15.002 1.00 37.31 399 PRO A CA 1
ATOM 3065 C C . PRO A 1 399 ? 36.524 28.436 -15.698 1.00 37.31 399 PRO A C 1
ATOM 3067 O O . PRO A 1 399 ? 35.886 27.411 -15.456 1.00 37.31 399 PRO A O 1
ATOM 3070 N N . ALA A 1 400 ? 36.147 29.345 -16.594 1.00 30.25 400 ALA A N 1
ATOM 3071 C CA . ALA A 1 400 ? 34.997 29.278 -17.478 1.00 30.25 400 ALA A CA 1
ATOM 3072 C C . ALA A 1 400 ? 35.148 28.199 -18.566 1.00 30.25 400 ALA A C 1
ATOM 3074 O O . ALA A 1 400 ? 36.227 28.021 -19.130 1.00 30.25 400 ALA A O 1
ATOM 3075 N N . ILE A 1 401 ? 34.035 27.552 -18.922 1.00 30.61 401 ILE A N 1
ATOM 3076 C CA . ILE A 1 401 ? 33.884 26.770 -20.155 1.00 30.61 401 ILE A CA 1
ATOM 3077 C C . ILE A 1 401 ? 32.688 27.349 -20.917 1.00 30.61 401 ILE A C 1
ATOM 3079 O O . ILE A 1 401 ? 31.584 27.437 -20.382 1.00 30.61 401 ILE A O 1
ATOM 3083 N N . ALA A 1 402 ? 32.938 27.769 -22.156 1.00 31.16 402 ALA A N 1
ATOM 3084 C CA . ALA A 1 402 ? 31.943 28.223 -23.125 1.00 31.16 402 ALA A CA 1
ATOM 3085 C C . ALA A 1 402 ? 31.517 27.059 -24.057 1.00 31.16 402 ALA A C 1
ATOM 3087 O O . ALA A 1 402 ? 32.208 26.039 -24.113 1.00 31.16 402 ALA A O 1
ATOM 3088 N N . PRO A 1 403 ? 30.375 27.178 -24.762 1.00 32.66 403 PRO A N 1
ATOM 3089 C CA . PRO A 1 403 ? 29.595 26.047 -25.259 1.00 32.66 403 PRO A CA 1
ATOM 3090 C C . PRO A 1 403 ? 29.916 25.682 -26.716 1.00 32.66 403 PRO A C 1
ATOM 3092 O O . PRO A 1 403 ? 30.379 26.516 -27.490 1.00 32.66 403 PRO A O 1
ATOM 3095 N N . SER A 1 404 ? 29.560 24.464 -27.134 1.00 25.25 404 SER A N 1
ATOM 3096 C CA . SER A 1 404 ? 29.279 24.204 -28.550 1.00 25.25 404 SER A CA 1
ATOM 3097 C C . SER A 1 404 ? 28.056 23.302 -28.724 1.00 25.25 404 SER A C 1
ATOM 3099 O O . SER A 1 404 ? 27.920 22.252 -28.098 1.00 25.25 404 SER A O 1
ATOM 3101 N N . LEU A 1 405 ? 27.142 23.815 -29.546 1.00 22.17 405 LEU A N 1
ATOM 3102 C CA . LEU A 1 405 ? 25.953 23.188 -30.104 1.00 22.17 405 LEU A CA 1
ATOM 3103 C C . LEU A 1 405 ? 26.335 22.237 -31.248 1.00 22.17 405 LEU A C 1
ATOM 3105 O O . LEU A 1 405 ? 27.201 22.586 -32.043 1.00 22.17 405 LEU A O 1
ATOM 3109 N N . ALA A 1 406 ? 25.591 21.140 -31.412 1.00 23.48 406 ALA A N 1
ATOM 3110 C CA . ALA A 1 406 ? 24.807 20.881 -32.630 1.00 23.48 406 ALA A CA 1
ATOM 3111 C C . ALA A 1 406 ? 23.968 19.599 -32.476 1.00 23.48 406 ALA A C 1
ATOM 3113 O O . ALA A 1 406 ? 24.488 18.496 -32.326 1.00 23.48 406 ALA A O 1
ATOM 3114 N N . MET A 1 407 ? 22.648 19.779 -32.535 1.00 19.81 407 MET A N 1
ATOM 3115 C CA . MET A 1 407 ? 21.642 18.743 -32.759 1.00 19.81 407 MET A CA 1
ATOM 3116 C C . MET A 1 407 ? 21.504 18.452 -34.262 1.00 19.81 407 MET A C 1
ATOM 3118 O O . MET A 1 407 ? 21.631 19.357 -35.084 1.00 19.81 407 MET A O 1
ATOM 3122 N N . CYS A 1 408 ? 21.108 17.226 -34.604 1.00 18.34 408 CYS A N 1
ATOM 3123 C CA . CYS A 1 408 ? 20.289 16.928 -35.781 1.00 18.34 408 CYS A CA 1
ATOM 3124 C C . CYS A 1 408 ? 19.048 16.155 -35.295 1.00 18.34 408 CYS A C 1
ATOM 3126 O O . CYS A 1 408 ? 19.222 15.146 -34.609 1.00 18.34 408 CYS A O 1
ATOM 3128 N N . PRO A 1 409 ? 17.814 16.609 -35.584 1.00 22.27 409 PRO A N 1
ATOM 3129 C CA . PRO A 1 409 ? 16.602 15.915 -35.173 1.00 22.27 409 PRO A CA 1
ATOM 3130 C C . PRO A 1 409 ? 16.197 14.864 -36.214 1.00 22.27 409 PRO A C 1
ATOM 3132 O O . PRO A 1 409 ? 16.158 15.141 -37.411 1.00 22.27 409 PRO A O 1
ATOM 3135 N N . VAL A 1 410 ? 15.830 13.674 -35.743 1.00 19.55 410 VAL A N 1
ATOM 3136 C CA . VAL A 1 410 ? 15.003 12.728 -36.499 1.00 19.55 410 VAL A CA 1
ATOM 3137 C C . VAL A 1 410 ? 13.634 12.731 -35.828 1.00 19.55 410 VAL A C 1
ATOM 3139 O O . VAL A 1 410 ? 13.500 12.327 -34.675 1.00 19.55 410 VAL A O 1
ATOM 3142 N N . ASN A 1 411 ? 12.631 13.257 -36.530 1.00 19.45 411 ASN A N 1
ATOM 3143 C CA . ASN A 1 411 ? 11.245 13.273 -36.077 1.00 19.45 411 ASN A CA 1
ATOM 3144 C C . ASN A 1 411 ? 10.627 11.878 -36.235 1.00 19.45 411 ASN A C 1
ATOM 3146 O O . ASN A 1 411 ? 10.580 11.353 -37.344 1.00 19.45 411 ASN A O 1
ATOM 3150 N N . PHE A 1 412 ? 10.074 11.338 -35.150 1.00 20.39 412 PHE A N 1
ATOM 3151 C CA . PHE A 1 412 ? 9.041 10.306 -35.196 1.00 20.39 412 PHE A CA 1
ATOM 3152 C C . PHE A 1 412 ? 7.841 10.791 -34.382 1.00 20.39 412 PHE A C 1
ATOM 3154 O O . PHE A 1 412 ? 7.936 11.029 -33.181 1.00 20.39 412 PHE A O 1
ATOM 3161 N N . THR A 1 413 ? 6.707 10.969 -35.055 1.00 21.83 413 THR A N 1
ATOM 3162 C CA . THR A 1 413 ? 5.400 11.211 -34.441 1.00 21.83 413 THR A CA 1
ATOM 3163 C C . THR A 1 413 ? 4.821 9.882 -33.969 1.00 21.83 413 THR A C 1
ATOM 3165 O O . THR A 1 413 ? 4.409 9.072 -34.796 1.00 21.83 413 THR A O 1
ATOM 3168 N N . SER A 1 414 ? 4.774 9.654 -32.655 1.00 23.89 414 SER A N 1
ATOM 3169 C CA . SER A 1 414 ? 3.964 8.589 -32.056 1.00 23.89 414 SER A CA 1
ATOM 3170 C C . SER A 1 414 ? 2.608 9.158 -31.636 1.00 23.89 414 SER A C 1
ATOM 3172 O O . SER A 1 414 ? 2.542 10.161 -30.924 1.00 23.89 414 SER A O 1
ATOM 3174 N N . THR A 1 415 ? 1.535 8.516 -32.076 1.00 25.67 415 THR A N 1
ATOM 3175 C CA . THR A 1 415 ? 0.145 8.809 -31.712 1.00 25.67 415 THR A CA 1
ATOM 3176 C C . THR A 1 415 ? -0.047 8.797 -30.192 1.00 25.67 415 THR A C 1
ATOM 3178 O O . THR A 1 415 ? 0.419 7.881 -29.517 1.00 25.67 415 THR A O 1
ATOM 3181 N N . GLY A 1 416 ? -0.695 9.835 -29.656 1.00 24.69 416 GLY A N 1
ATOM 3182 C CA . GLY A 1 416 ? -0.850 10.052 -28.217 1.00 24.69 416 GLY A CA 1
ATOM 3183 C C . GLY A 1 416 ? -1.712 8.989 -27.534 1.00 24.69 416 GLY A C 1
ATOM 3184 O O . GLY A 1 416 ? -2.818 8.700 -27.983 1.00 24.69 416 GLY A O 1
ATOM 3185 N N . PHE A 1 417 ? -1.206 8.449 -26.427 1.00 26.03 417 PHE A N 1
ATOM 3186 C CA . PHE A 1 417 ? -1.963 7.644 -25.470 1.00 26.03 417 PHE A CA 1
ATOM 3187 C C . PHE A 1 417 ? -2.320 8.508 -24.254 1.00 26.03 417 PHE A C 1
ATOM 3189 O O . PHE A 1 417 ? -1.492 9.289 -23.781 1.00 26.03 417 PHE A O 1
ATOM 3196 N N . THR A 1 418 ? -3.538 8.359 -23.736 1.00 31.70 418 THR A N 1
ATOM 3197 C CA . THR A 1 418 ? -3.967 8.962 -22.466 1.00 31.70 418 THR A CA 1
ATOM 3198 C C . THR A 1 418 ? -3.640 7.997 -21.326 1.00 31.70 418 THR A C 1
ATOM 3200 O O . THR A 1 418 ? -3.935 6.806 -21.419 1.00 31.70 418 THR A O 1
ATOM 3203 N N . ALA A 1 419 ? -3.012 8.503 -20.266 1.00 30.94 419 ALA A N 1
ATOM 3204 C CA . ALA A 1 419 ? -2.659 7.737 -19.075 1.00 30.94 419 ALA A CA 1
ATOM 3205 C C . ALA A 1 419 ? -3.316 8.365 -17.841 1.00 30.94 419 ALA A C 1
ATOM 3207 O O . ALA A 1 419 ? -3.262 9.583 -17.670 1.00 30.94 419 ALA A O 1
ATOM 3208 N N . THR A 1 420 ? -3.887 7.529 -16.980 1.00 37.62 420 THR A N 1
ATOM 3209 C CA . THR A 1 420 ? -4.409 7.906 -15.661 1.00 37.62 420 THR A CA 1
ATOM 3210 C C . THR A 1 420 ? -3.407 7.408 -14.618 1.00 37.62 420 THR A C 1
ATOM 3212 O O . THR A 1 420 ? -2.957 6.264 -14.693 1.00 37.62 420 THR A O 1
ATOM 3215 N N . ALA A 1 421 ? -2.976 8.270 -13.694 1.00 33.69 421 ALA A N 1
ATOM 3216 C CA . ALA A 1 421 ? -1.909 7.952 -12.743 1.00 33.69 421 ALA A CA 1
ATOM 3217 C C . ALA A 1 421 ? -2.239 8.446 -11.333 1.00 33.69 421 ALA A C 1
ATOM 3219 O O . ALA A 1 421 ? -2.575 9.615 -11.155 1.00 33.69 421 ALA A O 1
ATOM 3220 N N . ALA A 1 422 ? -2.088 7.569 -10.341 1.00 38.66 422 ALA A N 1
ATOM 3221 C CA . ALA A 1 422 ? -2.106 7.896 -8.923 1.00 38.66 422 ALA A CA 1
ATOM 3222 C C . ALA A 1 422 ? -0.658 7.982 -8.424 1.00 38.66 422 ALA A C 1
ATOM 3224 O O . ALA A 1 422 ? 0.168 7.112 -8.711 1.00 38.66 422 ALA A O 1
ATOM 3225 N N . VAL A 1 423 ? -0.324 9.054 -7.708 1.00 33.81 423 VAL A N 1
ATOM 3226 C CA . VAL A 1 423 ? 1.041 9.319 -7.242 1.00 33.81 423 VAL A CA 1
ATOM 3227 C C . VAL A 1 423 ? 1.014 9.728 -5.781 1.00 33.81 423 VAL A C 1
ATOM 3229 O O . VAL A 1 423 ? 0.498 10.792 -5.443 1.00 33.81 423 VAL A O 1
ATOM 3232 N N . LEU A 1 424 ? 1.660 8.927 -4.940 1.00 34.47 424 LEU A N 1
ATOM 3233 C CA . LEU A 1 424 ? 1.944 9.230 -3.546 1.00 34.47 424 LEU A CA 1
ATOM 3234 C C . LEU A 1 424 ? 3.456 9.451 -3.380 1.00 34.47 424 LEU A C 1
ATOM 3236 O O . LEU A 1 424 ? 4.263 8.540 -3.566 1.00 34.47 424 LEU A O 1
ATOM 3240 N N . ILE A 1 425 ? 3.874 10.676 -3.044 1.00 27.53 425 ILE A N 1
ATOM 3241 C CA . ILE A 1 425 ? 5.299 11.024 -2.882 1.00 27.53 425 ILE A CA 1
ATOM 3242 C C . ILE A 1 425 ? 5.573 11.592 -1.489 1.00 27.53 425 ILE A C 1
ATOM 3244 O O . ILE A 1 425 ? 4.982 12.593 -1.089 1.00 27.53 425 ILE A O 1
ATOM 3248 N N . ARG A 1 426 ? 6.561 11.014 -0.788 1.00 35.03 426 ARG A N 1
ATOM 3249 C CA . ARG A 1 426 ? 7.119 11.517 0.479 1.00 35.03 426 ARG A CA 1
ATOM 3250 C C . ARG A 1 426 ? 8.659 11.489 0.422 1.00 35.03 426 ARG A C 1
ATOM 3252 O O . ARG A 1 426 ? 9.250 10.423 0.289 1.00 35.03 426 ARG A O 1
ATOM 3259 N N . SER A 1 427 ? 9.329 12.649 0.502 1.00 26.31 427 SER A N 1
ATOM 3260 C CA . SER A 1 427 ? 10.785 12.775 0.245 1.00 26.31 427 SER A CA 1
ATOM 3261 C C . SER A 1 427 ? 11.571 13.484 1.365 1.00 26.31 427 SER A C 1
ATOM 3263 O O . SER A 1 427 ? 11.253 14.626 1.700 1.00 26.31 427 SER A O 1
ATOM 3265 N N . MET A 1 428 ? 12.651 12.850 1.854 1.00 33.12 428 MET A N 1
ATOM 3266 C CA . MET A 1 428 ? 13.799 13.432 2.586 1.00 33.12 428 MET A CA 1
ATOM 3267 C C . MET A 1 428 ? 15.080 12.695 2.116 1.00 33.12 428 MET A C 1
ATOM 3269 O O . MET A 1 428 ? 15.032 11.481 1.961 1.00 33.12 428 MET A O 1
ATOM 3273 N N . SER A 1 429 ? 16.198 13.371 1.776 1.00 32.03 429 SER A N 1
ATOM 3274 C CA . SER A 1 429 ? 17.270 12.712 0.979 1.00 32.03 429 SER A CA 1
ATOM 3275 C C . SER A 1 429 ? 18.740 13.050 1.294 1.00 32.03 429 SER A C 1
ATOM 3277 O O . SER A 1 429 ? 19.065 14.213 1.529 1.00 32.03 429 SER A O 1
ATOM 3279 N N . GLY A 1 430 ? 19.629 12.050 1.103 1.00 28.83 430 GLY A N 1
ATOM 3280 C CA . GLY A 1 430 ? 21.089 12.137 0.843 1.00 28.83 430 GLY A CA 1
ATOM 3281 C C . GLY A 1 430 ? 21.689 10.806 0.289 1.00 28.83 430 GLY A C 1
ATOM 3282 O O . GLY A 1 430 ? 21.260 9.737 0.709 1.00 28.83 430 GLY A O 1
ATOM 3283 N N . SER A 1 431 ? 22.627 10.859 -0.685 1.00 30.30 431 SER A N 1
ATOM 3284 C CA . SER A 1 431 ? 23.211 9.747 -1.521 1.00 30.30 431 SER A CA 1
ATOM 3285 C C . SER A 1 431 ? 24.396 8.976 -0.867 1.00 30.30 431 SER A C 1
ATOM 3287 O O . SER A 1 431 ? 24.908 9.489 0.120 1.00 30.30 431 SER A O 1
ATOM 3289 N N . ASN A 1 432 ? 24.987 7.833 -1.303 1.00 27.75 432 ASN A N 1
ATOM 3290 C CA . ASN A 1 432 ? 25.257 7.121 -2.593 1.00 27.75 432 ASN A CA 1
ATOM 3291 C C . ASN A 1 432 ? 25.825 5.675 -2.266 1.00 27.75 432 ASN A C 1
ATOM 3293 O O . ASN A 1 432 ? 25.983 5.379 -1.090 1.00 27.75 432 ASN A O 1
ATOM 3297 N N . SER A 1 433 ? 26.415 4.855 -3.168 1.00 29.72 433 SER A N 1
ATOM 3298 C CA . SER A 1 433 ? 25.867 3.652 -3.866 1.00 29.72 433 SER A CA 1
ATOM 3299 C C . SER A 1 433 ? 26.772 2.379 -3.711 1.00 29.72 433 SER A C 1
ATOM 3301 O O . SER A 1 433 ? 27.931 2.532 -3.333 1.00 29.72 433 SER A O 1
ATOM 3303 N N . GLY A 1 434 ? 26.302 1.155 -4.060 1.00 25.47 434 GLY A N 1
ATOM 3304 C CA . GLY A 1 434 ? 27.103 -0.100 -4.210 1.00 25.47 434 GLY A CA 1
ATOM 3305 C C . GLY A 1 434 ? 26.286 -1.344 -4.680 1.00 25.47 434 GLY A C 1
ATOM 3306 O O . GLY A 1 434 ? 25.094 -1.388 -4.413 1.00 25.47 434 GLY A O 1
ATOM 3307 N N . ARG A 1 435 ? 26.868 -2.316 -5.4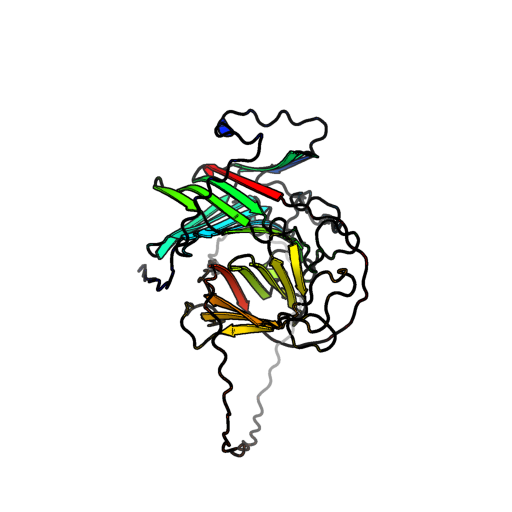27 1.00 30.19 435 ARG A N 1
ATOM 3308 C CA . ARG A 1 435 ? 26.207 -3.284 -6.373 1.00 30.19 435 ARG A CA 1
ATOM 3309 C C . ARG A 1 435 ? 26.521 -4.783 -6.084 1.00 30.19 435 ARG A C 1
ATOM 3311 O O . ARG A 1 435 ? 27.624 -5.059 -5.634 1.00 30.19 435 ARG A O 1
ATOM 3318 N N . GLY A 1 436 ? 25.633 -5.730 -6.453 1.00 24.95 436 GLY A N 1
ATOM 3319 C CA . GLY A 1 436 ? 25.882 -7.198 -6.524 1.00 24.95 436 GLY A CA 1
ATOM 3320 C C . GLY A 1 436 ? 24.693 -8.023 -7.091 1.00 24.95 436 GLY A C 1
ATOM 3321 O O . GLY A 1 436 ? 23.567 -7.557 -6.991 1.00 24.95 436 GLY A O 1
ATOM 3322 N N . THR A 1 437 ? 24.955 -9.182 -7.722 1.00 28.88 437 THR A N 1
ATOM 3323 C CA . THR A 1 437 ? 24.204 -9.889 -8.809 1.00 28.88 437 THR A CA 1
ATOM 3324 C C . THR A 1 437 ? 23.315 -11.095 -8.392 1.00 28.88 437 THR A C 1
ATOM 3326 O O . THR A 1 437 ? 23.407 -11.556 -7.259 1.00 28.88 437 THR A O 1
ATOM 3329 N N . SER A 1 438 ? 22.475 -11.644 -9.305 1.00 29.77 438 SER A N 1
ATOM 3330 C CA . SER A 1 438 ? 21.627 -12.852 -9.081 1.00 29.77 438 SER A CA 1
ATOM 3331 C C . SER A 1 438 ? 21.417 -13.741 -10.336 1.00 29.77 438 SER A C 1
ATOM 3333 O O . SER A 1 438 ? 21.804 -13.339 -11.432 1.00 29.77 438 SER A O 1
ATOM 3335 N N . ARG A 1 439 ? 20.825 -14.944 -10.164 1.00 29.73 439 ARG A N 1
ATOM 3336 C CA . ARG A 1 439 ? 20.536 -15.981 -11.189 1.00 29.73 439 ARG A CA 1
ATOM 3337 C C . ARG A 1 439 ? 19.120 -16.586 -11.002 1.00 29.73 439 ARG A C 1
ATOM 3339 O O . ARG A 1 439 ? 18.568 -16.525 -9.911 1.00 29.73 439 ARG A O 1
ATOM 3346 N N . GLU A 1 440 ? 18.576 -17.167 -12.074 1.00 29.05 440 GLU A N 1
ATOM 3347 C CA . GLU A 1 440 ? 17.149 -17.324 -12.445 1.00 29.05 440 GLU A CA 1
ATOM 3348 C C . GLU A 1 440 ? 16.478 -18.694 -12.122 1.00 29.05 440 GLU A C 1
ATOM 3350 O O . GLU A 1 440 ? 17.164 -19.709 -12.007 1.00 29.05 440 GLU A O 1
ATOM 3355 N N . THR A 1 441 ? 15.131 -18.741 -12.030 1.00 30.20 441 THR A N 1
ATOM 3356 C CA . THR A 1 441 ? 14.277 -19.961 -11.911 1.00 30.20 441 THR A CA 1
ATOM 3357 C C . THR A 1 441 ? 12.861 -19.801 -12.532 1.00 30.20 441 THR A C 1
ATOM 3359 O O . THR A 1 441 ? 12.413 -18.689 -12.803 1.00 30.20 441 THR A O 1
ATOM 3362 N N . ARG A 1 442 ? 12.193 -20.948 -12.799 1.00 28.48 442 ARG A N 1
ATOM 3363 C CA . ARG A 1 442 ? 10.977 -21.207 -13.630 1.00 28.48 442 ARG A CA 1
ATOM 3364 C C . ARG A 1 442 ? 9.632 -20.640 -13.105 1.00 28.48 442 ARG A C 1
ATOM 3366 O O . ARG A 1 442 ? 9.459 -20.476 -11.906 1.00 28.48 442 ARG A O 1
ATOM 3373 N N . ARG A 1 443 ? 8.661 -20.423 -14.020 1.00 33.12 443 ARG A N 1
ATOM 3374 C CA . ARG A 1 443 ? 7.308 -19.843 -13.787 1.00 33.12 443 ARG A CA 1
ATOM 3375 C C . ARG A 1 443 ? 6.182 -20.864 -13.511 1.00 33.12 443 ARG A C 1
ATOM 3377 O O . ARG A 1 443 ? 6.196 -21.962 -14.062 1.00 33.12 443 ARG A O 1
ATOM 3384 N N . SER A 1 444 ? 5.185 -20.396 -12.746 1.00 30.38 444 SER A N 1
ATOM 3385 C CA . SER A 1 444 ? 3.875 -20.991 -12.394 1.00 30.38 444 SER A CA 1
ATOM 3386 C C . SER A 1 444 ? 2.707 -20.111 -12.921 1.00 30.38 444 SER A C 1
ATOM 3388 O O . SER A 1 444 ? 2.974 -18.979 -13.333 1.00 30.38 444 SER A O 1
ATOM 3390 N N . PRO A 1 445 ? 1.441 -20.591 -12.943 1.00 31.14 445 PRO A N 1
ATOM 3391 C CA . PRO A 1 445 ? 0.284 -19.886 -13.525 1.00 31.14 445 PRO A CA 1
ATOM 3392 C C . PRO A 1 445 ? -0.249 -18.701 -12.690 1.00 31.14 445 PRO A C 1
ATOM 3394 O O . PRO A 1 445 ? -0.081 -18.652 -11.474 1.00 31.14 445 PRO A O 1
ATOM 3397 N N . THR A 1 446 ? -0.906 -17.754 -13.371 1.00 38.00 446 THR A N 1
ATOM 3398 C CA . THR A 1 446 ? -1.357 -16.445 -12.861 1.00 38.00 446 THR A CA 1
ATOM 3399 C C . THR A 1 446 ? -2.712 -16.505 -12.140 1.00 38.00 446 THR A C 1
ATOM 3401 O O . THR A 1 446 ? -3.686 -16.971 -12.724 1.00 38.00 446 THR A O 1
ATOM 3404 N N . ALA A 1 447 ? -2.808 -15.962 -10.920 1.00 46.25 447 ALA A N 1
ATOM 3405 C CA . ALA A 1 447 ? -4.071 -15.730 -10.206 1.00 46.25 447 ALA A CA 1
ATOM 3406 C C . ALA A 1 447 ? -4.385 -14.221 -10.136 1.00 46.25 447 ALA A C 1
ATOM 3408 O O . ALA A 1 447 ? -3.497 -13.422 -9.833 1.00 46.25 447 ALA A O 1
ATOM 3409 N N . LEU A 1 448 ? -5.635 -13.834 -10.416 1.00 63.72 448 LEU A N 1
ATOM 3410 C CA . LEU A 1 448 ? -6.162 -12.477 -10.210 1.00 63.72 448 LEU A CA 1
ATOM 3411 C C . LEU A 1 448 ? -7.057 -12.464 -8.961 1.00 63.72 448 LEU A C 1
ATOM 3413 O O . LEU A 1 448 ? -7.693 -13.470 -8.652 1.00 63.72 448 LEU A O 1
ATOM 3417 N N . ALA A 1 449 ? -7.094 -11.339 -8.244 1.00 55.88 449 ALA A N 1
ATOM 3418 C CA . ALA A 1 449 ? -7.842 -11.178 -6.996 1.00 55.88 449 ALA A CA 1
ATOM 3419 C C . ALA A 1 449 ? -8.869 -10.043 -7.108 1.00 55.88 449 ALA A C 1
ATOM 3421 O O . ALA A 1 449 ? -8.610 -9.041 -7.769 1.00 55.88 449 ALA A O 1
ATOM 3422 N N . THR A 1 450 ? -10.011 -10.185 -6.434 1.00 55.06 450 THR A N 1
ATOM 3423 C CA . THR A 1 450 ? -10.970 -9.092 -6.212 1.00 55.06 450 THR A CA 1
ATOM 3424 C C . THR A 1 450 ? -11.034 -8.816 -4.718 1.00 55.06 450 THR A C 1
ATOM 3426 O O . THR A 1 450 ? -11.141 -9.753 -3.928 1.00 55.06 450 THR A O 1
ATOM 3429 N N . ILE A 1 451 ? -10.950 -7.548 -4.333 1.00 57.22 451 ILE A N 1
ATOM 3430 C CA . ILE A 1 451 ? -11.104 -7.090 -2.955 1.00 57.22 451 ILE A CA 1
ATOM 3431 C C . ILE A 1 451 ? -12.296 -6.152 -2.919 1.00 57.22 451 ILE A C 1
ATOM 3433 O O . ILE A 1 451 ? -12.362 -5.221 -3.713 1.00 57.22 451 ILE A O 1
ATOM 3437 N N . ALA A 1 452 ? -13.203 -6.351 -1.971 1.00 45.72 452 ALA A N 1
ATOM 3438 C CA . ALA A 1 452 ? -14.146 -5.312 -1.606 1.00 45.72 452 ALA A CA 1
ATOM 3439 C C . ALA A 1 452 ? -13.912 -4.877 -0.159 1.00 45.72 452 ALA A C 1
ATOM 3441 O O . ALA A 1 452 ? -13.805 -5.697 0.755 1.00 45.72 452 ALA A O 1
ATOM 3442 N N . VAL A 1 453 ? -13.781 -3.567 0.021 1.00 53.97 453 VAL A N 1
ATOM 3443 C CA . VAL A 1 453 ? -13.599 -2.904 1.305 1.00 53.97 453 VAL A CA 1
ATOM 3444 C C . VAL A 1 453 ? -14.912 -2.223 1.643 1.00 53.97 453 VAL A C 1
ATOM 3446 O O . VAL A 1 453 ? -15.296 -1.237 1.018 1.00 53.97 453 VAL A O 1
ATOM 3449 N N . CYS A 1 454 ? -15.598 -2.754 2.646 1.00 47.09 454 CYS A N 1
ATOM 3450 C CA . CYS A 1 454 ? -16.756 -2.104 3.235 1.00 47.09 454 CYS A CA 1
ATOM 3451 C C . CYS A 1 454 ? -16.310 -1.393 4.507 1.00 47.09 454 CYS A C 1
ATOM 3453 O O . CYS A 1 454 ? -15.670 -1.997 5.369 1.00 47.09 454 CYS A O 1
ATOM 3455 N N . PHE A 1 455 ? -16.680 -0.128 4.640 1.00 47.38 455 PHE A N 1
ATOM 3456 C CA . PHE A 1 455 ? -16.563 0.608 5.888 1.00 47.38 455 PHE A CA 1
ATOM 3457 C C . PHE A 1 455 ? -17.966 0.981 6.348 1.00 47.38 455 PHE A C 1
ATOM 3459 O O . PHE A 1 455 ? -18.801 1.435 5.565 1.00 47.38 455 PHE A O 1
ATOM 3466 N N . GLU A 1 456 ? -18.252 0.732 7.618 1.00 32.25 456 GLU A N 1
ATOM 3467 C CA . GLU A 1 456 ? -19.507 1.113 8.241 1.00 32.25 456 GLU A CA 1
ATOM 3468 C C . GLU A 1 456 ? -19.212 1.665 9.625 1.00 32.25 456 GLU A C 1
ATOM 3470 O O . GLU A 1 456 ? -18.810 0.912 10.504 1.00 32.25 456 GLU A O 1
ATOM 3475 N N . GLY A 1 457 ? -19.415 2.970 9.783 1.00 35.09 457 GLY A N 1
ATOM 3476 C CA . GLY A 1 457 ? -18.968 3.701 10.952 1.00 35.09 457 GLY A CA 1
ATOM 3477 C C . GLY A 1 457 ? -17.445 3.638 11.063 1.00 35.09 457 GLY A C 1
ATOM 3478 O O . GLY A 1 457 ? -16.897 2.748 11.695 1.00 35.09 457 GLY A O 1
ATOM 3479 N N . ILE A 1 458 ? -16.736 4.547 10.406 1.00 38.81 458 ILE A N 1
ATOM 3480 C CA . ILE A 1 458 ? -15.386 4.958 10.824 1.00 38.81 458 ILE A CA 1
ATOM 3481 C C . ILE A 1 458 ? -15.543 6.385 11.265 1.00 38.81 458 ILE A C 1
ATOM 3483 O O . ILE A 1 458 ? -15.756 7.184 10.331 1.00 38.81 458 ILE A O 1
#

Radius of gyration: 26.12 Å; chains: 1; bounding box: 72×58×88 Å

pLDDT: mean 70.86, std 28.88, range [15.77, 98.38]